Protein AF-0000000085005442 (afdb_homodimer)

Solvent-accessible surface area (backbone atoms only — not comparable to full-atom values): 23160 Å² total; per-residue (Å²): 134,81,80,78,74,66,74,66,78,62,58,72,74,71,34,48,34,18,74,92,73,73,32,75,46,80,87,55,66,83,57,57,60,60,52,31,52,52,55,45,50,70,36,68,65,48,25,48,66,49,63,34,50,77,46,98,69,34,43,51,52,41,51,56,29,35,50,38,50,70,40,39,88,45,95,51,27,17,16,27,59,36,44,55,33,42,34,86,40,22,41,65,36,56,43,29,31,33,41,43,73,48,92,56,37,75,76,36,38,86,48,64,67,50,52,29,38,28,40,36,33,38,20,53,31,34,8,41,35,62,51,21,44,21,66,33,54,53,51,28,51,53,51,53,40,46,48,43,36,47,47,54,23,31,71,60,57,22,61,57,62,47,25,76,32,33,64,45,69,40,32,42,36,39,40,51,71,46,86,47,68,29,58,46,64,39,39,33,44,18,34,62,74,47,74,60,80,45,33,37,35,33,36,35,39,33,25,44,85,84,64,50,72,26,29,41,37,38,35,35,33,35,35,54,74,74,84,123,133,82,80,78,76,66,75,66,79,62,59,73,74,71,33,47,32,17,73,92,75,72,31,73,43,80,86,56,66,83,58,56,62,60,52,32,53,51,54,45,50,70,36,68,65,48,24,46,64,50,61,32,51,77,46,97,69,34,42,51,52,41,51,57,29,35,50,38,49,69,41,41,87,43,94,48,26,17,16,27,58,37,44,56,34,42,34,86,40,22,42,64,36,57,41,29,31,33,39,43,72,48,92,57,35,75,77,35,38,86,48,62,64,50,53,30,38,30,40,38,34,39,21,52,31,34,8,40,35,61,51,22,45,21,67,33,55,53,49,28,51,53,52,54,40,47,47,43,36,45,47,54,23,32,72,60,57,22,62,56,61,47,27,75,34,34,65,45,71,40,31,42,36,39,40,52,72,44,86,48,67,28,59,44,63,40,39,32,43,17,35,61,78,47,74,58,78,46,34,35,35,34,36,35,38,31,23,45,85,84,65,51,71,25,31,40,36,38,35,34,33,36,33,55,75,74,84,123

Nearest PDB structures (foldseek):
  4xy5-assembly1_A  TM=8.407E-01  e=5.483E-08  Streptococcus pneumoniae TIGR4
  3lbe-assembly1_B  TM=8.178E-01  e=1.404E-07  Streptococcus mutans UA159
  5kl9-assembly1_B  TM=8.154E-01  e=2.841E-06  Escherichia coli O157:H7
  5eo2-assembly2_C  TM=8.342E-01  e=8.243E-06  Staphylococcus aureus subsp. aureus Mu50
  5t06-assembly1_B  TM=8.127E-01  e=9.948E-06  Escherichia coli O157:H7

Secondary structure (DSSP, 8-state):
--------TT------BBGGGTB--TT--TTHHHHHHHHHHTSHHHHHHHH-SB-SS-BSS-EEEB-GGGS-SSTTSSHIIIIIS-SSSSEEEEEEEE--SSTTGGG-TTS---EEEEEEEE-GGGEEETTEE-HHHHHHHHHHHHHHHHHHHHHTT-SSHHHHS-EEEEEEEEEE-SPPBSSEEEEEEEEEEEEETTEEEEEEEEE-TT--EEEEEEEEEEEPP---/--------TT------BBGGGTB--TT--TTHHHHHHHHHHTSHHHHHHHH-SB-SS-BSS-EEEB-GGGS-SSTTSSHIIIIIS-SSSSEEEEEEEE--SSTTGGG-TTS---EEEEEEEE-GGGEEETTEE-HHHHHHHHHHHHHHHHHHHHHTT-SSHHHHS-EEEEEEEEEE-SPPBSSEEEEEEEEEEEEETTEEEEEEEEE-TT--EEEEEEEEEEEPP---

InterPro domains:
  IPR006683 Thioesterase domain [PF03061] (130-214)
  IPR029069 HotDog domain superfamily [SSF54637] (110-222)
  IPR052061 Post-transcriptional expression and antimicrobial biosynthesis protein [PTHR47260] (28-226)

Organism: Metarhizium robertsii (st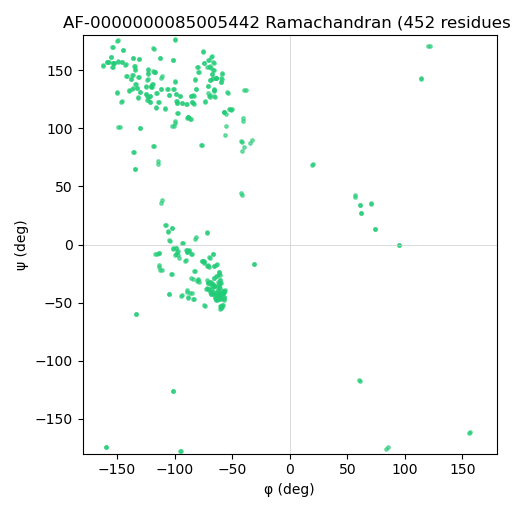rain ARSEF 23 / ATCC MYA-3075) (NCBI:txid655844)

Foldseek 3Di:
DPPPPPPDPQFLPLQKFFVVVPDDDPPFDPCQVVVQVVVQCVDPLSVCQQQPQDDPAAGGGKGKIDADLCGDPDCVPNCVRNPVQPDPQGWPHKMKIHHARDDCQLVALARAGFKMKMKTQGHNVQDPDGFFGDVVVVVVVQVRRQVVSLSVSLSSNHDALSNVFGKDWPDKDKDFDATDGPRDMKMKMKGWDDDDHQKTKMKIFIADSVGDTGMIMITMMGGDDDPD/DPPPPPPDPQFLPLQKFFVVVPDDDPPFDPCQVVVQVVVQCVPPLSVCQQQPQDDPAAGGGKGKIDADLLGDPDCVPNCVRNPVQPDPQGWPHKMKIHHARDDCQLVALARAGFKMKMKTQGHNVQDPDGFFGDVVVVVVVQVRRQVVSLSVSLSSNHDALSNVFGKDWPDKDKDFDATDGPRDMKMKMKGWDDDDHQKTKMKIFIADSVGDTGMIMITIMGGDDDPD

Radius of gyration: 22.6 Å; Cα contacts (8 Å, |Δi|>4): 1071; chains: 2; bounding box: 80×67×49 Å

Sequence (456 aa):
MSENNKPSQLTPLDRVLSPALNLHPPNTPPSLYPSALSHFTSIPWCADLLLSENSPYGTGPSIPFIPQCFNPVSPQHDQFVGATLASERGLKHVLSFFRPDDETHLRDPARPITRVDTLFAVGDGLSGYHNIIHGGMTMTMVDESMGTVNEINTALGKDGLVHKLSSVTASLDIRFLQPVPVPGVVLVTSWTENIQGRKTRMRCEVKDGQGAVLAKAASTWVALKPNLMSENNKPSQLTPLDRVLSPALNLHPPNTPPSLYPSALSHFTSIPWCADLLLSENSPYGTGPSIPFIPQCFNPVSPQHDQFVGATLASERGLKHVLSFFRPDDETHLRDPARPITRVDTLFAVGDGLSGYHNIIHGGMTMTMVDESMGTVNEINTALGKDGLVHKLSSVTASLDIRFLQPVPVPGVVLVTSWTENIQGRKTRMRCEVKDGQGAVLAKAASTWVALKPNL

pLDDT: mean 90.86, std 14.58, range [25.55, 98.94]

Structure (mmCIF, N/CA/C/O backbone):
data_AF-0000000085005442-model_v1
#
loop_
_entity.id
_entity.type
_entity.pdbx_description
1 polymer 'Thioesterase superfamily protein'
#
loop_
_atom_site.group_PDB
_atom_site.id
_atom_site.type_symbol
_atom_site.label_atom_id
_atom_site.label_alt_id
_atom_site.label_comp_id
_atom_site.label_asym_id
_atom_site.label_entity_id
_atom_site.label_seq_id
_atom_site.pdbx_PDB_ins_code
_atom_site.Cartn_x
_atom_site.Cartn_y
_atom_site.Cartn_z
_atom_site.occupancy
_atom_site.B_iso_or_equiv
_atom_site.auth_seq_id
_atom_site.auth_comp_id
_atom_site.auth_asym_id
_atom_site.auth_atom_id
_atom_site.pdbx_PDB_model_num
ATOM 1 N N . MET A 1 1 ? -41.25 -12.32 -6.875 1 25.55 1 MET A N 1
ATOM 2 C CA . MET A 1 1 ? -40.156 -12.008 -7.773 1 25.55 1 MET A CA 1
ATOM 3 C C . MET A 1 1 ? -38.812 -12.305 -7.113 1 25.55 1 MET A C 1
ATOM 5 O O . MET A 1 1 ? -38.594 -11.938 -5.961 1 25.55 1 MET A O 1
ATOM 9 N N . SER A 1 2 ? -38.062 -13.367 -7.613 1 27.67 2 SER A N 1
ATOM 10 C CA . SER A 1 2 ? -36.906 -14.109 -7.191 1 27.67 2 SER A CA 1
ATOM 11 C C . SER A 1 2 ? -35.719 -13.18 -6.938 1 27.67 2 SER A C 1
ATOM 13 O O . SER A 1 2 ? -35.438 -12.281 -7.738 1 27.67 2 SER A O 1
ATOM 15 N N . GLU A 1 3 ? -35.406 -12.859 -5.727 1 31.19 3 GLU A N 1
ATOM 16 C CA . GLU A 1 3 ? -34.281 -12.078 -5.227 1 31.19 3 GLU A CA 1
ATOM 17 C C . GLU A 1 3 ? -32.969 -12.438 -5.961 1 31.19 3 GLU A C 1
ATOM 19 O O . GLU A 1 3 ? -32.594 -13.602 -6 1 31.19 3 GLU A O 1
ATOM 24 N N . ASN A 1 4 ? -32.719 -11.883 -7.215 1 34.94 4 ASN A N 1
ATOM 25 C CA . ASN A 1 4 ? -31.609 -12 -8.141 1 34.94 4 ASN A CA 1
ATOM 26 C C . ASN A 1 4 ? -30.281 -12.188 -7.398 1 34.94 4 ASN A C 1
ATOM 28 O O . ASN A 1 4 ? -29.906 -11.344 -6.586 1 34.94 4 ASN A O 1
ATOM 32 N N . ASN A 1 5 ? -29.891 -13.375 -7.121 1 33.34 5 ASN A N 1
ATOM 33 C CA . ASN A 1 5 ? -28.656 -13.961 -6.617 1 33.34 5 ASN A CA 1
ATOM 34 C C . ASN A 1 5 ? -27.422 -13.328 -7.266 1 33.34 5 ASN A C 1
ATOM 36 O O . ASN A 1 5 ? -26.969 -13.781 -8.32 1 33.34 5 ASN A O 1
ATOM 40 N N . LYS A 1 6 ? -27.438 -12.078 -7.395 1 37.59 6 LYS A N 1
ATOM 41 C CA . LYS A 1 6 ? -26.234 -11.492 -7.973 1 37.59 6 LYS A CA 1
ATOM 42 C C . LYS A 1 6 ? -24.969 -12.164 -7.422 1 37.59 6 LYS A C 1
ATOM 44 O O . LYS A 1 6 ? -24.828 -12.328 -6.211 1 37.59 6 LYS A O 1
ATOM 49 N N . PRO A 1 7 ? -24.328 -13 -8.297 1 41.16 7 PRO A N 1
ATOM 50 C CA . PRO A 1 7 ? -23.062 -13.586 -7.836 1 41.16 7 PRO A CA 1
ATOM 51 C C . PRO A 1 7 ? -22.219 -12.617 -7.008 1 41.16 7 PRO A C 1
ATOM 53 O O . PRO A 1 7 ? -22.312 -11.398 -7.195 1 41.16 7 PRO A O 1
ATOM 56 N N . SER A 1 8 ? -21.734 -13.07 -5.906 1 46.66 8 SER A N 1
ATOM 57 C CA . SER A 1 8 ? -20.906 -12.305 -4.973 1 46.66 8 SER A CA 1
ATOM 58 C C . SER A 1 8 ? -19.734 -11.633 -5.691 1 46.66 8 SER A C 1
ATOM 60 O O . SER A 1 8 ? -19.188 -12.188 -6.637 1 46.66 8 SER A O 1
ATOM 62 N N . GLN A 1 9 ? -19.672 -10.312 -5.723 1 50.12 9 GLN A N 1
ATOM 63 C CA . GLN A 1 9 ? -18.656 -9.383 -6.184 1 50.12 9 GLN A CA 1
ATOM 64 C C . GLN A 1 9 ? -17.25 -9.969 -6.008 1 50.12 9 GLN A C 1
ATOM 66 O O . GLN A 1 9 ? -16.328 -9.594 -6.719 1 50.12 9 GLN A O 1
ATOM 71 N N . LEU A 1 10 ? -17.156 -11.062 -5.148 1 52.22 10 LEU A N 1
ATOM 72 C CA . LEU A 1 10 ? -15.828 -11.586 -4.836 1 52.22 10 LEU A CA 1
ATOM 73 C C . LEU A 1 10 ? -15.625 -12.953 -5.469 1 52.22 10 LEU A C 1
ATOM 75 O O . LEU A 1 10 ? -15.078 -13.859 -4.832 1 52.22 10 LEU A O 1
ATOM 79 N N . THR A 1 11 ? -16.062 -13.273 -6.629 1 51.12 11 THR A N 1
ATOM 80 C CA . THR A 1 11 ? -15.828 -14.555 -7.281 1 51.12 11 THR A CA 1
ATOM 81 C C . THR A 1 11 ? -14.367 -14.68 -7.711 1 51.12 11 THR A C 1
ATOM 83 O O . THR A 1 11 ? -13.781 -13.727 -8.227 1 51.12 11 THR A O 1
ATOM 86 N N . PRO A 1 12 ? -13.82 -15.883 -7.289 1 55.72 12 PRO A N 1
ATOM 87 C CA . PRO A 1 12 ? -12.445 -16.062 -7.773 1 55.72 12 PRO A CA 1
ATOM 88 C C . PRO A 1 12 ? -12.328 -15.883 -9.281 1 55.72 12 PRO A C 1
ATOM 90 O O . PRO A 1 12 ? -13.133 -16.438 -10.039 1 55.72 12 PRO A O 1
ATOM 93 N N . LEU A 1 13 ? -11.602 -14.906 -9.789 1 58.84 13 LEU A N 1
ATOM 94 C CA . LEU A 1 13 ? -11.555 -14.539 -11.195 1 58.84 13 LEU A CA 1
ATOM 95 C C . LEU A 1 13 ? -10.594 -15.445 -11.969 1 58.84 13 LEU A C 1
ATOM 97 O O . LEU A 1 13 ? -10.648 -15.508 -13.195 1 58.84 13 LEU A O 1
ATOM 101 N N . ASP A 1 14 ? -10.008 -16.5 -11.328 1 74.5 14 ASP A N 1
ATOM 102 C CA . ASP A 1 14 ? -9.023 -17.391 -11.922 1 74.5 14 ASP A CA 1
ATOM 103 C C . ASP A 1 14 ? -8.359 -16.75 -13.133 1 74.5 14 ASP A C 1
ATOM 105 O O . ASP A 1 14 ? -8.586 -17.172 -14.273 1 74.5 14 ASP A O 1
ATOM 109 N N . ARG A 1 15 ? -7.547 -15.742 -13.109 1 86.19 15 ARG A N 1
ATOM 110 C CA . ARG A 1 15 ? -6.91 -14.977 -14.18 1 86.19 15 ARG A CA 1
ATOM 111 C C . ARG A 1 15 ? -5.418 -15.273 -14.25 1 86.19 15 ARG A C 1
ATOM 113 O O . ARG A 1 15 ? -4.664 -14.547 -14.906 1 86.19 15 ARG A O 1
ATOM 120 N N . VAL A 1 16 ? -5.047 -16.359 -13.617 1 94.69 16 VAL A N 1
ATOM 121 C CA . VAL A 1 16 ? -3.641 -16.75 -13.648 1 94.69 16 VAL A CA 1
ATOM 122 C C . VAL A 1 16 ? -3.268 -17.234 -15.047 1 94.69 16 VAL A C 1
ATOM 124 O O . VAL A 1 16 ? -3.969 -18.062 -15.641 1 94.69 16 VAL A O 1
ATOM 127 N N . LEU A 1 17 ? -2.188 -16.672 -15.617 1 97.25 17 LEU A N 1
ATOM 128 C CA . LEU A 1 17 ? -1.689 -17.031 -16.938 1 97.25 17 LEU A CA 1
ATOM 129 C C . LEU A 1 17 ? -0.388 -17.812 -16.828 1 97.25 17 LEU A C 1
ATOM 131 O O . LEU A 1 17 ? 0.61 -17.312 -16.312 1 97.25 17 LEU A O 1
ATOM 135 N N . SER A 1 18 ? -0.381 -19.047 -17.281 1 97.19 18 SER A N 1
ATOM 136 C CA . SER A 1 18 ? 0.799 -19.906 -17.266 1 97.19 18 SER A CA 1
ATOM 137 C C . SER A 1 18 ? 0.784 -20.875 -18.438 1 97.19 18 SER A C 1
ATOM 139 O O . SER A 1 18 ? 0.146 -21.938 -18.375 1 97.19 18 SER A O 1
ATOM 141 N N . PRO A 1 19 ? 1.523 -20.578 -19.438 1 96.12 19 PRO A N 1
ATOM 142 C CA . PRO A 1 19 ? 1.603 -21.516 -20.562 1 96.12 19 PRO A CA 1
ATOM 143 C C . PRO A 1 19 ? 2.068 -22.906 -20.141 1 96.12 19 PRO A C 1
ATOM 145 O O . PRO A 1 19 ? 1.519 -23.906 -20.609 1 96.12 19 PRO A O 1
ATOM 148 N N . ALA A 1 20 ? 3.023 -22.984 -19.266 1 94.06 20 ALA A N 1
ATOM 149 C CA . ALA A 1 20 ? 3.557 -24.281 -18.828 1 94.06 20 ALA A CA 1
ATOM 150 C C . ALA A 1 20 ? 2.475 -25.125 -18.156 1 94.06 20 ALA A C 1
ATOM 152 O O . ALA A 1 20 ? 2.535 -26.359 -18.188 1 94.06 20 ALA A O 1
ATOM 153 N N . LEU A 1 21 ? 1.473 -24.469 -17.609 1 94.5 21 LEU A N 1
ATOM 154 C CA . LEU A 1 21 ? 0.392 -25.172 -16.922 1 94.5 21 LEU A CA 1
ATOM 155 C C . LEU A 1 21 ? -0.867 -25.203 -17.781 1 94.5 21 LEU A C 1
ATOM 157 O O . LEU A 1 21 ? -1.936 -25.609 -17.312 1 94.5 21 LEU A O 1
ATOM 161 N N . ASN A 1 22 ? -0.779 -24.688 -18.984 1 94.25 22 ASN A N 1
ATOM 162 C CA . ASN A 1 22 ? -1.89 -24.594 -19.922 1 94.25 22 ASN A CA 1
ATOM 163 C C . ASN A 1 22 ? -3.027 -23.734 -19.375 1 94.25 22 ASN A C 1
ATOM 165 O O . ASN A 1 22 ? -4.199 -24.094 -19.516 1 94.25 22 ASN A O 1
ATOM 169 N N . LEU A 1 23 ? -2.672 -22.734 -18.625 1 94.5 23 LEU A N 1
ATOM 170 C CA . LEU A 1 23 ? -3.621 -21.75 -18.141 1 94.5 23 LEU A CA 1
ATOM 171 C C . LEU A 1 23 ? -3.609 -20.5 -19.031 1 94.5 23 LEU A C 1
ATOM 173 O O . LEU A 1 23 ? -2.617 -19.781 -19.078 1 94.5 23 LEU A O 1
ATOM 177 N N . HIS A 1 24 ? -4.754 -20.281 -19.734 1 94.19 24 HIS A N 1
ATOM 178 C CA . HIS A 1 24 ? -4.891 -19.172 -20.688 1 94.19 24 HIS A CA 1
ATOM 179 C C . HIS A 1 24 ? -6.23 -18.469 -20.516 1 94.19 24 HIS A C 1
ATOM 181 O O . HIS A 1 24 ? -7.141 -18.656 -21.328 1 94.19 24 HIS A O 1
ATOM 187 N N . PRO A 1 25 ? -6.305 -17.641 -19.547 1 93.31 25 PRO A N 1
ATOM 188 C CA . PRO A 1 25 ? -7.57 -16.922 -19.391 1 93.31 25 PRO A CA 1
ATOM 189 C C . PRO A 1 25 ? -7.945 -16.109 -20.625 1 93.31 25 PRO A C 1
ATOM 191 O O . PRO A 1 25 ? -7.07 -15.547 -21.281 1 93.31 25 PRO A O 1
ATOM 194 N N . PRO A 1 26 ? -9.18 -16 -20.859 1 90.5 26 PRO A N 1
ATOM 195 C CA . PRO A 1 26 ? -9.602 -15.242 -22.031 1 90.5 26 PRO A CA 1
ATOM 196 C C . PRO A 1 26 ? -9.281 -13.758 -21.922 1 90.5 26 PRO A C 1
ATOM 198 O O . PRO A 1 26 ? -9.078 -13.242 -20.828 1 90.5 26 PRO A O 1
ATOM 201 N N . ASN A 1 27 ? -9.172 -13.07 -23.031 1 88.12 27 ASN A N 1
ATOM 202 C CA . ASN A 1 27 ? -8.969 -11.625 -23.141 1 88.12 27 ASN A CA 1
ATOM 203 C C . ASN A 1 27 ? -7.652 -11.195 -22.5 1 88.12 27 ASN A C 1
ATOM 205 O O . ASN A 1 27 ? -7.562 -10.109 -21.922 1 88.12 27 ASN A O 1
ATOM 209 N N . THR A 1 28 ? -6.75 -12.125 -22.5 1 93.56 28 THR A N 1
ATOM 210 C CA . THR A 1 28 ? -5.398 -11.805 -22.062 1 93.56 28 THR A CA 1
ATOM 211 C C . THR A 1 28 ? -4.574 -11.234 -23.219 1 93.56 28 THR A C 1
ATOM 213 O O . THR A 1 28 ? -4.551 -11.805 -24.312 1 93.56 28 THR A O 1
ATOM 216 N N . PRO A 1 29 ? -3.965 -10.078 -22.984 1 93.19 29 PRO A N 1
ATOM 217 C CA . PRO A 1 29 ? -3.076 -9.594 -24.031 1 93.19 29 PRO A CA 1
ATOM 218 C C . PRO A 1 29 ? -2.014 -10.617 -24.438 1 93.19 29 PRO A C 1
ATOM 220 O O . PRO A 1 29 ? -1.322 -11.164 -23.562 1 93.19 29 PRO A O 1
ATOM 223 N N . PRO A 1 30 ? -1.836 -10.891 -25.672 1 94.31 30 PRO A N 1
ATOM 224 C CA . PRO A 1 30 ? -0.939 -11.961 -26.109 1 94.31 30 PRO A CA 1
ATOM 225 C C . PRO A 1 30 ? 0.516 -11.711 -25.719 1 94.31 30 PRO A C 1
ATOM 227 O O . PRO A 1 30 ? 1.282 -12.656 -25.531 1 94.31 30 PRO A O 1
ATOM 230 N N . SER A 1 31 ? 0.9 -10.469 -25.578 1 96.38 31 SER A N 1
ATOM 231 C CA . SER A 1 31 ? 2.299 -10.148 -25.312 1 96.38 31 SER A CA 1
ATOM 232 C C . SER A 1 31 ? 2.582 -10.125 -23.812 1 96.38 31 SER A C 1
ATOM 234 O O . SER A 1 31 ? 3.736 -10 -23.391 1 96.38 31 SER A O 1
ATOM 236 N N . LEU A 1 32 ? 1.574 -10.258 -23.016 1 96.75 32 LEU A N 1
ATOM 237 C CA . LEU A 1 32 ? 1.717 -10.055 -21.578 1 96.75 32 LEU A CA 1
ATOM 238 C C . LEU A 1 32 ? 2.758 -11 -21 1 96.75 32 LEU A C 1
ATOM 240 O O . LEU A 1 32 ? 3.732 -10.562 -20.391 1 96.75 32 LEU A O 1
ATOM 244 N N . TYR A 1 33 ? 2.646 -12.289 -21.266 1 97.94 33 TYR A N 1
ATOM 245 C CA . TYR A 1 33 ? 3.537 -13.297 -20.703 1 97.94 33 TYR A CA 1
ATOM 246 C C . TYR A 1 33 ? 4.902 -13.25 -21.375 1 97.94 33 TYR A C 1
ATOM 248 O O . TYR A 1 33 ? 5.93 -13.125 -20.703 1 97.94 33 TYR A O 1
ATOM 256 N N . PRO A 1 34 ? 5.02 -13.289 -22.688 1 98.12 34 PRO A N 1
ATOM 257 C CA . PRO A 1 34 ? 6.348 -13.305 -23.297 1 98.12 34 PRO A CA 1
ATOM 258 C C . PRO A 1 34 ? 7.164 -12.055 -22.969 1 98.12 34 PRO A C 1
ATOM 260 O O . PRO A 1 34 ? 8.391 -12.133 -22.844 1 98.12 34 PRO A O 1
ATOM 263 N N . SER A 1 35 ? 6.543 -10.898 -22.875 1 98.12 35 SER A N 1
ATOM 264 C CA . SER A 1 35 ? 7.273 -9.68 -22.562 1 98.12 35 SER A CA 1
ATOM 265 C C . SER A 1 35 ? 7.852 -9.719 -21.156 1 98.12 35 SER A C 1
ATOM 267 O O . SER A 1 35 ? 8.992 -9.305 -20.938 1 98.12 35 SER A O 1
ATOM 269 N N . ALA A 1 36 ? 7.039 -10.203 -20.219 1 98.5 36 ALA A N 1
ATOM 270 C CA . ALA A 1 36 ? 7.52 -10.336 -18.844 1 98.5 36 ALA A CA 1
ATOM 271 C C . ALA A 1 36 ? 8.672 -11.328 -18.75 1 98.5 36 ALA A C 1
ATOM 273 O O . ALA A 1 36 ? 9.703 -11.031 -18.141 1 98.5 36 ALA A O 1
ATOM 274 N N . LEU A 1 37 ? 8.469 -12.453 -19.359 1 98.25 37 LEU A N 1
ATOM 275 C CA . LEU A 1 37 ? 9.5 -13.484 -19.344 1 98.25 37 LEU A CA 1
ATOM 276 C C . LEU A 1 37 ? 10.789 -12.977 -19.969 1 98.25 37 LEU A C 1
ATOM 278 O O . LEU A 1 37 ? 11.875 -13.164 -19.406 1 98.25 37 LEU A O 1
ATOM 282 N N . SER A 1 38 ? 10.688 -12.344 -21.109 1 98.44 38 SER A N 1
ATOM 283 C CA . SER A 1 38 ? 11.859 -11.805 -21.797 1 98.44 38 SER A CA 1
ATOM 284 C C . SER A 1 38 ? 12.57 -10.758 -20.953 1 98.44 38 SER A C 1
ATOM 286 O O . SER A 1 38 ? 13.797 -10.758 -20.844 1 98.44 38 SER A O 1
ATOM 288 N N . HIS A 1 39 ? 11.812 -9.914 -20.359 1 98.62 39 HIS A N 1
ATOM 289 C CA . HIS A 1 39 ? 12.398 -8.867 -19.531 1 98.62 39 HIS A CA 1
ATOM 290 C C . HIS A 1 39 ? 13.203 -9.469 -18.391 1 98.62 39 HIS A C 1
ATOM 292 O O . HIS A 1 39 ? 14.383 -9.148 -18.203 1 98.62 39 HIS A O 1
ATOM 298 N N . PHE A 1 40 ? 12.617 -10.297 -17.641 1 98.5 40 PHE A N 1
ATOM 299 C CA . PHE A 1 40 ? 13.258 -10.789 -16.422 1 98.5 40 PHE A CA 1
ATOM 300 C C . PHE A 1 40 ? 14.414 -11.734 -16.766 1 98.5 40 PHE A C 1
ATOM 302 O O . PHE A 1 40 ? 15.422 -11.758 -16.062 1 98.5 40 PHE A O 1
ATOM 309 N N . THR A 1 41 ? 14.312 -12.469 -17.828 1 97.81 41 THR A N 1
ATOM 310 C CA . THR A 1 41 ? 15.406 -13.367 -18.188 1 97.81 41 THR A CA 1
ATOM 311 C C . THR A 1 41 ? 16.578 -12.594 -18.766 1 97.81 41 THR A C 1
ATOM 313 O O . THR A 1 41 ? 17.672 -13.125 -18.906 1 97.81 41 THR A O 1
ATOM 316 N N . SER A 1 42 ? 16.406 -11.391 -19.156 1 98.38 42 SER A N 1
ATOM 317 C CA . SER A 1 42 ? 17.5 -10.547 -19.641 1 98.38 42 SER A CA 1
ATOM 318 C C . SER A 1 42 ? 18.375 -10.055 -18.5 1 98.38 42 SER A C 1
ATOM 320 O O . SER A 1 42 ? 19.469 -9.547 -18.719 1 98.38 42 SER A O 1
ATOM 322 N N . ILE A 1 43 ? 17.922 -10.172 -17.328 1 98.19 43 ILE A N 1
ATOM 323 C CA . ILE A 1 43 ? 18.656 -9.789 -16.125 1 98.19 43 ILE A CA 1
ATOM 324 C C . ILE A 1 43 ? 19.312 -11.016 -15.508 1 98.19 43 ILE A C 1
ATOM 326 O O . ILE A 1 43 ? 18.625 -11.938 -15.062 1 98.19 43 ILE A O 1
ATOM 330 N N . PRO A 1 44 ? 20.562 -11.039 -15.352 1 96.88 44 PRO A N 1
ATOM 331 C CA . PRO A 1 44 ? 21.281 -12.273 -15.047 1 96.88 44 PRO A CA 1
ATOM 332 C C . PRO A 1 44 ? 20.766 -12.961 -13.781 1 96.88 44 PRO A C 1
ATOM 334 O O . PRO A 1 44 ? 20.5 -14.164 -13.789 1 96.88 44 PRO A O 1
ATOM 337 N N . TRP A 1 45 ? 20.578 -12.258 -12.695 1 96 45 TRP A N 1
ATOM 338 C CA . TRP A 1 45 ? 20.172 -12.914 -11.453 1 96 45 TRP A CA 1
ATOM 339 C C . TRP A 1 45 ? 18.734 -13.398 -11.539 1 96 45 TRP A C 1
ATOM 341 O O . TRP A 1 45 ? 18.359 -14.391 -10.914 1 96 45 TRP A O 1
ATOM 351 N N . CYS A 1 46 ? 17.906 -12.703 -12.266 1 97 46 CYS A N 1
ATOM 352 C CA . CYS A 1 46 ? 16.531 -13.172 -12.5 1 97 46 CYS A CA 1
ATOM 353 C C . CYS A 1 46 ? 16.531 -14.422 -13.375 1 97 46 CYS A C 1
ATOM 355 O O . CYS A 1 46 ? 15.773 -15.359 -13.117 1 97 46 CYS A O 1
ATOM 357 N N . ALA A 1 47 ? 17.359 -14.375 -14.391 1 95.38 47 ALA A N 1
ATOM 358 C CA . ALA A 1 47 ? 17.469 -15.531 -15.273 1 95.38 47 ALA A CA 1
ATOM 359 C C . ALA A 1 47 ? 17.875 -16.781 -14.492 1 95.38 47 ALA A C 1
ATOM 361 O O . ALA A 1 47 ? 17.328 -17.859 -14.719 1 95.38 47 ALA A O 1
ATOM 362 N N . ASP A 1 48 ? 18.766 -16.609 -13.625 1 93 48 ASP A N 1
ATOM 363 C CA . ASP A 1 48 ? 19.219 -17.734 -12.805 1 93 48 ASP A CA 1
ATOM 364 C C . ASP A 1 48 ? 18.078 -18.297 -11.969 1 93 48 ASP A C 1
ATOM 366 O O . ASP A 1 48 ? 17.922 -19.516 -11.867 1 93 48 ASP A O 1
ATOM 370 N N . LEU A 1 49 ? 17.266 -17.5 -11.383 1 92.88 49 LEU A N 1
ATOM 371 C CA . LEU A 1 49 ? 16.125 -17.906 -10.586 1 92.88 49 LEU A CA 1
ATOM 372 C C . LEU A 1 49 ? 15.109 -18.672 -11.43 1 92.88 49 LEU A C 1
ATOM 374 O O . LEU A 1 49 ? 14.57 -19.703 -11 1 92.88 49 LEU A O 1
ATOM 378 N N . LEU A 1 50 ? 14.93 -18.219 -12.648 1 93.94 50 LEU A N 1
ATOM 379 C CA . LEU A 1 50 ? 13.852 -18.719 -13.492 1 93.94 50 LEU A CA 1
ATOM 380 C C . LEU A 1 50 ? 14.273 -19.984 -14.227 1 93.94 50 LEU A C 1
ATOM 382 O O . LEU A 1 50 ? 13.453 -20.875 -14.453 1 93.94 50 LEU A O 1
ATOM 386 N N . LEU A 1 51 ? 15.57 -20.094 -14.492 1 89.62 51 LEU A N 1
ATOM 387 C CA . LEU A 1 51 ? 15.984 -21.125 -15.445 1 89.62 51 LEU A CA 1
ATOM 388 C C . LEU A 1 51 ? 16.812 -22.188 -14.75 1 89.62 51 LEU A C 1
ATOM 390 O O . LEU A 1 51 ? 17 -23.281 -15.289 1 89.62 51 LEU A O 1
ATOM 394 N N . SER A 1 52 ? 17.297 -21.812 -13.594 1 84.81 52 SER A N 1
ATOM 395 C CA . SER A 1 52 ? 18.156 -22.781 -12.922 1 84.81 52 SER A CA 1
ATOM 396 C C . SER A 1 52 ? 17.359 -24 -12.484 1 84.81 52 SER A C 1
ATOM 398 O O . SER A 1 52 ? 16.219 -23.875 -12.023 1 84.81 52 SER A O 1
ATOM 400 N N . GLU A 1 53 ? 18 -25.141 -12.602 1 81 53 GLU A N 1
ATOM 401 C CA . GLU A 1 53 ? 17.391 -26.391 -12.156 1 81 53 GLU A CA 1
ATOM 402 C C . GLU A 1 53 ? 17.719 -26.688 -10.703 1 81 53 GLU A C 1
ATOM 404 O O . GLU A 1 53 ? 17.109 -27.547 -10.078 1 81 53 GLU A O 1
ATOM 409 N N . ASN A 1 54 ? 18.688 -25.922 -10.273 1 75.56 54 ASN A N 1
ATOM 410 C CA . ASN A 1 54 ? 19.125 -26.109 -8.891 1 75.56 54 ASN A CA 1
ATOM 411 C C . ASN A 1 54 ? 18.531 -25.062 -7.961 1 75.56 54 ASN A C 1
ATOM 413 O O . ASN A 1 54 ? 18.609 -23.875 -8.234 1 75.56 54 ASN A O 1
ATOM 417 N N . SER A 1 55 ? 17.578 -25.438 -7.199 1 73.56 55 SER A N 1
ATOM 418 C CA . SER A 1 55 ? 17.016 -24.562 -6.18 1 73.56 55 SER A CA 1
ATOM 419 C C . SER A 1 55 ? 16.859 -25.281 -4.848 1 73.56 55 SER A C 1
ATOM 421 O O . SER A 1 55 ? 16.578 -26.484 -4.816 1 73.56 55 SER A O 1
ATOM 423 N N . PRO A 1 56 ? 17.234 -24.453 -3.861 1 69.88 56 PRO A N 1
ATOM 424 C CA . PRO A 1 56 ? 17 -25.078 -2.557 1 69.88 56 PRO A CA 1
ATOM 425 C C . PRO A 1 56 ? 15.516 -25.344 -2.297 1 69.88 56 PRO A C 1
ATOM 427 O O . PRO A 1 56 ? 15.172 -26.078 -1.364 1 69.88 56 PRO A O 1
ATOM 430 N N . TYR A 1 57 ? 14.766 -24.688 -3.061 1 67.5 57 TYR A N 1
ATOM 431 C CA . TYR A 1 57 ? 13.328 -24.844 -2.834 1 67.5 57 TYR A CA 1
ATOM 432 C C . TYR A 1 57 ? 12.656 -25.531 -4.016 1 67.5 57 TYR A C 1
ATOM 434 O O . TYR A 1 57 ? 12.078 -24.859 -4.879 1 67.5 57 TYR A O 1
ATOM 442 N N . GLY A 1 58 ? 12.875 -26.828 -4.199 1 68.88 58 GLY A N 1
ATOM 443 C CA . GLY A 1 58 ? 12.18 -27.594 -5.227 1 68.88 58 GLY A CA 1
ATOM 444 C C . GLY A 1 58 ? 13.109 -28.219 -6.242 1 68.88 58 GLY A C 1
ATOM 445 O O . GLY A 1 58 ? 14.328 -28.062 -6.152 1 68.88 58 GLY A O 1
ATOM 446 N N . THR A 1 59 ? 12.445 -29.047 -7.027 1 72.12 59 THR A N 1
ATOM 447 C CA . THR A 1 59 ? 13.203 -29.75 -8.062 1 72.12 59 THR A CA 1
ATOM 448 C C . THR A 1 59 ? 12.789 -29.25 -9.453 1 72.12 59 THR A C 1
ATOM 450 O O . THR A 1 59 ? 11.648 -28.828 -9.648 1 72.12 59 THR A O 1
ATOM 453 N N . GLY A 1 60 ? 13.719 -29.141 -10.391 1 71.19 60 GLY A N 1
ATOM 454 C CA . GLY A 1 60 ? 13.422 -28.812 -11.781 1 71.19 60 GLY A CA 1
ATOM 455 C C . GLY A 1 60 ? 13.32 -27.328 -12.039 1 71.19 60 GLY A C 1
ATOM 456 O O . GLY A 1 60 ? 13.633 -26.516 -11.164 1 71.19 60 GLY A O 1
ATOM 457 N N . PRO A 1 61 ? 12.953 -27.016 -13.219 1 78.25 61 PRO A N 1
ATOM 458 C CA . PRO A 1 61 ? 12.812 -25.594 -13.57 1 78.25 61 PRO A CA 1
ATOM 459 C C . PRO A 1 61 ? 11.594 -24.953 -12.906 1 78.25 61 PRO A C 1
ATOM 461 O O . PRO A 1 61 ? 10.641 -25.641 -12.547 1 78.25 61 PRO A O 1
ATOM 464 N N . SER A 1 62 ? 11.688 -23.703 -12.695 1 93.12 62 SER A N 1
ATOM 465 C CA . SER A 1 62 ? 10.57 -22.953 -12.141 1 93.12 62 SER A CA 1
ATOM 466 C C . SER A 1 62 ? 9.406 -22.891 -13.125 1 93.12 62 SER A C 1
ATOM 468 O O . SER A 1 62 ? 9.602 -23.016 -14.336 1 93.12 62 SER A O 1
ATOM 470 N N . ILE A 1 63 ? 8.273 -22.875 -12.672 1 95.69 63 ILE A N 1
ATOM 471 C CA . ILE A 1 63 ? 7.066 -22.672 -13.469 1 95.69 63 ILE A CA 1
ATOM 472 C C . ILE A 1 63 ? 6.566 -21.234 -13.305 1 95.69 63 ILE A C 1
ATOM 474 O O . ILE A 1 63 ? 5.996 -20.891 -12.273 1 95.69 63 ILE A O 1
ATOM 478 N N . PRO A 1 64 ? 6.844 -20.422 -14.305 1 97.62 64 PRO A N 1
ATOM 479 C CA . PRO A 1 64 ? 6.426 -19.016 -14.219 1 97.62 64 PRO A CA 1
ATOM 480 C C . PRO A 1 64 ? 4.949 -18.812 -14.555 1 97.62 64 PRO A C 1
ATOM 482 O O . PRO A 1 64 ? 4.371 -19.609 -15.297 1 97.62 64 PRO A O 1
ATOM 485 N N . PHE A 1 65 ? 4.355 -17.797 -14.023 1 98 65 PHE A N 1
ATOM 486 C CA . PHE A 1 65 ? 2.986 -17.422 -14.352 1 98 65 PHE A CA 1
ATOM 487 C C . PHE A 1 65 ? 2.764 -15.93 -14.109 1 98 65 PHE A C 1
ATOM 489 O O . PHE A 1 65 ? 3.49 -15.312 -13.328 1 98 65 PHE A O 1
ATOM 496 N N . ILE A 1 66 ? 1.841 -15.289 -14.812 1 98.31 66 ILE A N 1
ATOM 497 C CA . ILE A 1 66 ? 1.354 -13.945 -14.539 1 98.31 66 ILE A CA 1
ATOM 498 C C . ILE A 1 66 ? 0.242 -14 -13.5 1 98.31 66 ILE A C 1
ATOM 500 O O . ILE A 1 66 ? -0.754 -14.703 -13.68 1 98.31 66 ILE A O 1
ATOM 504 N N . PRO A 1 67 ? 0.433 -13.289 -12.406 1 97.12 67 PRO A N 1
ATOM 505 C CA . PRO A 1 67 ? -0.644 -13.281 -11.414 1 97.12 67 PRO A CA 1
ATOM 506 C C . PRO A 1 67 ? -1.899 -12.562 -11.906 1 97.12 67 PRO A C 1
ATOM 508 O O . PRO A 1 67 ? -1.83 -11.766 -12.852 1 97.12 67 PRO A O 1
ATOM 511 N N . GLN A 1 68 ? -2.99 -12.828 -11.242 1 92.94 68 GLN A N 1
ATOM 512 C CA . GLN A 1 68 ? -4.293 -12.312 -11.648 1 92.94 68 GLN A CA 1
ATOM 513 C C . GLN A 1 68 ? -4.316 -10.789 -11.617 1 92.94 68 GLN A C 1
ATOM 515 O O . GLN A 1 68 ? -4.941 -10.156 -12.477 1 92.94 68 GLN A O 1
ATOM 520 N N . CYS A 1 69 ? -3.68 -10.203 -10.672 1 92.94 69 CYS A N 1
ATOM 521 C CA . CYS A 1 69 ? -3.748 -8.758 -10.469 1 92.94 69 CYS A CA 1
ATOM 522 C C . CYS A 1 69 ? -3.201 -8.008 -11.68 1 92.94 69 CYS A C 1
ATOM 524 O O . CYS A 1 69 ? -3.537 -6.848 -11.898 1 92.94 69 CYS A O 1
ATOM 526 N N . PHE A 1 70 ? -2.371 -8.656 -12.43 1 94.5 70 PHE A N 1
ATOM 527 C CA . PHE A 1 70 ? -1.711 -8 -13.555 1 94.5 70 PHE A CA 1
ATOM 528 C C . PHE A 1 70 ? -2.314 -8.461 -14.875 1 94.5 70 PHE A C 1
ATOM 530 O O . PHE A 1 70 ? -1.734 -8.234 -15.938 1 94.5 70 PHE A O 1
ATOM 537 N N . ASN A 1 71 ? -3.408 -9.141 -14.828 1 92.81 71 ASN A N 1
ATOM 538 C CA . ASN A 1 71 ? -4.211 -9.594 -15.961 1 92.81 71 ASN A CA 1
ATOM 539 C C . ASN A 1 71 ? -5.699 -9.336 -15.734 1 92.81 71 ASN A C 1
ATOM 541 O O . ASN A 1 71 ? -6.496 -10.266 -15.695 1 92.81 71 ASN A O 1
ATOM 545 N N . PRO A 1 72 ? -6.016 -8.055 -15.664 1 90.44 72 PRO A N 1
ATOM 546 C CA . PRO A 1 72 ? -7.402 -7.734 -15.312 1 90.44 72 PRO A CA 1
ATOM 547 C C . PRO A 1 72 ? -8.406 -8.312 -16.312 1 90.44 72 PRO A C 1
ATOM 549 O O . PRO A 1 72 ? -8.148 -8.312 -17.516 1 90.44 72 PRO A O 1
ATOM 552 N N . VAL A 1 73 ? -9.57 -8.75 -15.758 1 86 73 VAL A N 1
ATOM 553 C CA . VAL A 1 73 ? -10.609 -9.367 -16.578 1 86 73 VAL A CA 1
ATOM 554 C C . VAL A 1 73 ? -11.43 -8.281 -17.281 1 86 73 VAL A C 1
ATOM 556 O O . VAL A 1 73 ? -11.953 -8.5 -18.375 1 86 73 VAL A O 1
ATOM 559 N N . SER A 1 74 ? -11.539 -7.164 -16.594 1 85.75 74 SER A N 1
ATOM 560 C CA . SER A 1 74 ? -12.344 -6.047 -17.062 1 85.75 74 SER A CA 1
ATOM 561 C C . SER A 1 74 ? -11.836 -4.719 -16.516 1 85.75 74 SER A C 1
ATOM 563 O O . SER A 1 74 ? -11 -4.699 -15.609 1 85.75 74 SER A O 1
ATOM 565 N N . PRO A 1 75 ? -12.367 -3.648 -17.047 1 87.06 75 PRO A N 1
ATOM 566 C CA . PRO A 1 75 ? -11.953 -2.338 -16.531 1 87.06 75 PRO A CA 1
ATOM 567 C C . PRO A 1 75 ? -12.516 -2.051 -15.141 1 87.06 75 PRO A C 1
ATOM 569 O O . PRO A 1 75 ? -12.344 -0.948 -14.617 1 87.06 75 PRO A O 1
ATOM 572 N N . GLN A 1 76 ? -13.086 -3.068 -14.5 1 87.06 76 GLN A N 1
ATOM 573 C CA . GLN A 1 76 ? -13.68 -2.865 -13.18 1 87.06 76 GLN A CA 1
ATOM 574 C C . GLN A 1 76 ? -12.953 -3.693 -12.117 1 87.06 76 GLN A C 1
ATOM 576 O O . GLN A 1 76 ? -13.211 -3.541 -10.922 1 87.06 76 GLN A O 1
ATOM 581 N N . HIS A 1 77 ? -12.078 -4.535 -12.609 1 87.75 77 HIS A N 1
ATOM 582 C CA . HIS A 1 77 ? -11.414 -5.453 -11.695 1 87.75 77 HIS A CA 1
ATOM 583 C C . HIS A 1 77 ? -9.898 -5.262 -11.727 1 87.75 77 HIS A C 1
ATOM 585 O O . HIS A 1 77 ? -9.32 -5.07 -12.797 1 87.75 77 HIS A O 1
ATOM 591 N N . ASP A 1 78 ? -9.328 -5.258 -10.492 1 93.06 78 ASP A N 1
ATOM 592 C CA . ASP A 1 78 ? -7.871 -5.215 -10.383 1 93.06 78 ASP A CA 1
ATOM 593 C C . ASP A 1 78 ? -7.301 -3.996 -11.102 1 93.06 78 ASP A C 1
ATOM 595 O O . ASP A 1 78 ? -6.316 -4.105 -11.836 1 93.06 78 ASP A O 1
ATOM 599 N N . GLN A 1 79 ? -7.918 -2.883 -10.953 1 95.44 79 GLN A N 1
ATOM 600 C CA . GLN A 1 79 ? -7.52 -1.677 -11.672 1 95.44 79 GLN A CA 1
ATOM 601 C C . GLN A 1 79 ? -6.324 -1.008 -11.008 1 95.44 79 GLN A C 1
ATOM 603 O O . GLN A 1 79 ? -5.512 -0.365 -11.672 1 95.44 79 GLN A O 1
ATOM 608 N N . PHE A 1 80 ? -6.25 -1.174 -9.766 1 98.44 80 PHE A N 1
ATOM 609 C CA . PHE A 1 80 ? -5.145 -0.546 -9.055 1 98.44 80 PHE A CA 1
ATOM 610 C C . PHE A 1 80 ? -3.805 -1.06 -9.578 1 98.44 80 PHE A C 1
ATOM 612 O O . PHE A 1 80 ? -2.99 -0.285 -10.086 1 98.44 80 PHE A O 1
ATOM 619 N N . VAL A 1 81 ? -3.609 -2.379 -9.555 1 98.06 81 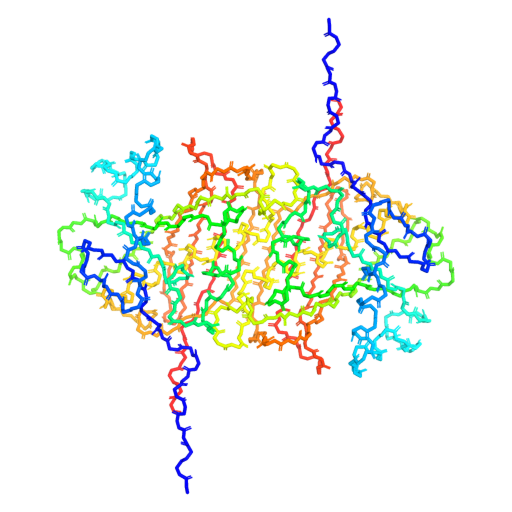VAL A N 1
ATOM 620 C CA . VAL A 1 81 ? -2.326 -2.971 -9.922 1 98.06 81 VAL A CA 1
ATOM 621 C C . VAL A 1 81 ? -2.264 -3.156 -11.438 1 98.06 81 VAL A C 1
ATOM 623 O O . VAL A 1 81 ? -1.269 -2.797 -12.07 1 98.06 81 VAL A O 1
ATOM 626 N N . GLY A 1 82 ? -3.332 -3.592 -11.992 1 96.12 82 GLY A N 1
ATOM 627 C CA . GLY A 1 82 ? -3.301 -4.023 -13.383 1 96.12 82 GLY A CA 1
ATOM 628 C C . GLY A 1 82 ? -3.502 -2.887 -14.367 1 96.12 82 GLY A C 1
ATOM 629 O O . GLY A 1 82 ? -3.346 -3.072 -15.578 1 96.12 82 GLY A O 1
ATOM 630 N N . ALA A 1 83 ? -3.844 -1.68 -13.891 1 95.56 83 ALA A N 1
ATOM 631 C CA . ALA A 1 83 ? -4.066 -0.556 -14.789 1 95.56 83 ALA A CA 1
ATOM 632 C C . ALA A 1 83 ? -3.361 0.701 -14.289 1 95.56 83 ALA A C 1
ATOM 634 O O . ALA A 1 83 ? -2.424 1.189 -14.93 1 95.56 83 ALA A O 1
ATOM 635 N N . THR A 1 84 ? -3.691 1.138 -13.164 1 97.69 84 THR A N 1
ATOM 636 C CA . THR A 1 84 ? -3.156 2.391 -12.641 1 97.69 84 THR A CA 1
ATOM 637 C C . THR A 1 84 ? -1.646 2.293 -12.438 1 97.69 84 THR A C 1
ATOM 639 O O . THR A 1 84 ? -0.904 3.193 -12.844 1 97.69 84 THR A O 1
ATOM 642 N N . LEU A 1 85 ? -1.212 1.231 -11.844 1 98.12 85 LEU A N 1
ATOM 643 C CA . LEU A 1 85 ? 0.214 1.082 -11.578 1 98.12 85 LEU A CA 1
ATOM 644 C C . LEU A 1 85 ? 0.942 0.542 -12.805 1 98.12 85 LEU A C 1
ATOM 646 O O . LEU A 1 85 ? 2.166 0.654 -12.906 1 98.12 85 LEU A O 1
ATOM 650 N N . ALA A 1 86 ? 0.196 -0.122 -13.672 1 96.62 86 ALA A N 1
ATOM 651 C CA . ALA A 1 86 ? 0.796 -0.767 -14.836 1 96.62 86 ALA A CA 1
ATOM 652 C C . ALA A 1 86 ? 1.145 0.258 -15.914 1 96.62 86 ALA A C 1
ATOM 654 O O . ALA A 1 86 ? 0.344 0.516 -16.812 1 96.62 86 ALA A O 1
ATOM 655 N N . SER A 1 87 ? 2.293 0.86 -15.836 1 94.75 87 SER A N 1
ATOM 656 C CA . SER A 1 87 ? 2.748 1.89 -16.766 1 94.75 87 SER A CA 1
ATOM 657 C C . SER A 1 87 ? 4.266 1.866 -16.906 1 94.75 87 SER A C 1
ATOM 659 O O . SER A 1 87 ? 4.953 1.146 -16.188 1 94.75 87 SER A O 1
ATOM 661 N N . GLU A 1 88 ? 4.746 2.676 -17.781 1 94.56 88 GLU A N 1
ATOM 662 C CA . GLU A 1 88 ? 6.172 2.699 -18.078 1 94.56 88 GLU A CA 1
ATOM 663 C C . GLU A 1 88 ? 6.98 3.193 -16.875 1 94.56 88 GLU A C 1
ATOM 665 O O . GLU A 1 88 ? 8.109 2.754 -16.656 1 94.56 88 GLU A O 1
ATOM 670 N N . ARG A 1 89 ? 6.418 4.117 -16.094 1 96 89 ARG A N 1
ATOM 671 C CA . ARG A 1 89 ? 7.133 4.633 -14.938 1 96 89 ARG A CA 1
ATOM 672 C C . ARG A 1 89 ? 6.691 3.922 -13.664 1 96 89 ARG A C 1
ATOM 674 O O . ARG A 1 89 ? 7.223 4.188 -12.578 1 96 89 ARG A O 1
ATOM 681 N N . GLY A 1 90 ? 5.629 3.045 -13.82 1 97.88 90 GLY A N 1
ATOM 682 C CA . GLY A 1 90 ? 5.098 2.297 -12.688 1 97.88 90 GLY A CA 1
ATOM 683 C C . GLY A 1 90 ? 5.582 0.859 -12.648 1 97.88 90 GLY A C 1
ATOM 684 O O . GLY A 1 90 ? 6.789 0.604 -12.656 1 97.88 90 GLY A O 1
ATOM 685 N N . LEU A 1 91 ? 4.66 -0.049 -12.586 1 98.06 91 LEU A N 1
ATOM 686 C CA . LEU A 1 91 ? 4.945 -1.479 -12.648 1 98.06 91 LEU A CA 1
ATOM 687 C C . LEU A 1 91 ? 5 -1.956 -14.102 1 98.06 91 LEU A C 1
ATOM 689 O O . LEU A 1 91 ? 3.959 -2.121 -14.742 1 98.06 91 LEU A O 1
ATOM 693 N N . LYS A 1 92 ? 6.164 -2.254 -14.555 1 98 92 LYS A N 1
ATOM 694 C CA . LYS A 1 92 ? 6.34 -2.57 -15.969 1 98 92 LYS A CA 1
ATOM 695 C C . LYS A 1 92 ? 6.012 -4.035 -16.25 1 98 92 LYS A C 1
ATOM 697 O O . LYS A 1 92 ? 5.367 -4.348 -17.25 1 98 92 LYS A O 1
ATOM 702 N N . HIS A 1 93 ? 6.547 -4.891 -15.43 1 98.5 93 HIS A N 1
ATOM 703 C CA . HIS A 1 93 ? 6.34 -6.328 -15.539 1 98.5 93 HIS A CA 1
ATOM 704 C C . HIS A 1 93 ? 6.199 -6.977 -14.164 1 98.5 93 HIS A C 1
ATOM 706 O O . HIS A 1 93 ? 6.809 -6.523 -13.195 1 98.5 93 HIS A O 1
ATOM 712 N N . VAL A 1 94 ? 5.391 -7.941 -14.133 1 98.69 94 VAL A N 1
ATOM 713 C CA . VAL A 1 94 ? 5.262 -8.805 -12.961 1 98.69 94 VAL A CA 1
ATOM 714 C C . VAL A 1 94 ? 5.277 -10.266 -13.398 1 98.69 94 VAL A C 1
ATOM 716 O O . VAL A 1 94 ? 4.652 -10.633 -14.398 1 98.69 94 VAL A O 1
ATOM 719 N N . LEU A 1 95 ? 6.016 -11.062 -12.727 1 98.75 95 LEU A N 1
ATOM 720 C CA . LEU A 1 95 ? 6.098 -12.492 -13.008 1 98.75 95 LEU A CA 1
ATOM 721 C C . LEU A 1 95 ? 6.289 -13.289 -11.727 1 98.75 95 LEU A C 1
ATOM 723 O O . LEU A 1 95 ? 7.223 -13.031 -10.961 1 98.75 95 LEU A O 1
ATOM 727 N N . SER A 1 96 ? 5.426 -14.188 -11.477 1 98.56 96 SER A N 1
ATOM 728 C CA . SER A 1 96 ? 5.555 -15.117 -10.359 1 98.56 96 SER A CA 1
ATOM 729 C C . SER A 1 96 ? 6.051 -16.484 -10.828 1 98.56 96 SER A C 1
ATOM 731 O O . SER A 1 96 ? 5.969 -16.797 -12.016 1 98.56 96 SER A O 1
ATOM 733 N N . PHE A 1 97 ? 6.602 -17.234 -9.906 1 97.38 97 PHE A N 1
ATOM 734 C CA . PHE A 1 97 ? 7.012 -18.594 -10.25 1 97.38 97 PHE A CA 1
ATOM 735 C C . PHE A 1 97 ? 7.133 -19.453 -8.992 1 97.38 97 PHE A C 1
ATOM 737 O O . PHE A 1 97 ? 7.25 -18.922 -7.883 1 97.38 97 PHE A O 1
ATOM 744 N N . PHE A 1 98 ? 7.039 -20.688 -9.172 1 96.25 98 PHE A N 1
ATOM 745 C CA . PHE A 1 98 ? 7.227 -21.672 -8.117 1 96.25 98 PHE A CA 1
ATOM 746 C C . PHE A 1 98 ? 7.891 -22.938 -8.664 1 96.25 98 PHE A C 1
ATOM 748 O O . PHE A 1 98 ? 8.062 -23.078 -9.875 1 96.25 98 PHE A O 1
ATOM 755 N N . ARG A 1 99 ? 8.32 -23.734 -7.727 1 93.81 99 ARG A N 1
ATOM 756 C CA . ARG A 1 99 ? 8.93 -25 -8.078 1 93.81 99 ARG A CA 1
ATOM 757 C C . ARG A 1 99 ? 8.195 -26.172 -7.406 1 93.81 99 ARG A C 1
ATOM 759 O O . ARG A 1 99 ? 8.008 -26.156 -6.188 1 93.81 99 ARG A O 1
ATOM 766 N N . PRO A 1 100 ? 7.84 -27.062 -8.258 1 91.31 100 PRO A N 1
ATOM 767 C CA . PRO A 1 100 ? 7.254 -28.266 -7.645 1 91.31 100 PRO A CA 1
ATOM 768 C C . PRO A 1 100 ? 8.273 -29.078 -6.863 1 91.31 100 PRO A C 1
ATOM 770 O O . PRO A 1 100 ? 9.461 -29.094 -7.207 1 91.31 100 PRO A O 1
ATOM 773 N N . ASP A 1 101 ? 7.801 -29.781 -5.871 1 89.62 101 ASP A N 1
ATOM 774 C CA . ASP A 1 101 ? 8.664 -30.641 -5.059 1 89.62 101 ASP A CA 1
ATOM 775 C C . ASP A 1 101 ? 9.109 -31.875 -5.832 1 89.62 101 ASP A C 1
ATOM 777 O O . ASP A 1 101 ? 10.203 -32.406 -5.602 1 89.62 101 ASP A O 1
ATOM 781 N N . ASP A 1 102 ? 8.227 -32.406 -6.629 1 88.38 102 ASP A N 1
ATOM 782 C CA . ASP A 1 102 ? 8.461 -33.594 -7.457 1 88.38 102 ASP A CA 1
ATOM 783 C C . ASP A 1 102 ? 7.461 -33.656 -8.609 1 88.38 102 ASP A C 1
ATOM 785 O O . ASP A 1 102 ? 6.637 -32.75 -8.781 1 88.38 102 ASP A O 1
ATOM 789 N N . GLU A 1 103 ? 7.508 -34.688 -9.305 1 84.44 103 GLU A N 1
ATOM 790 C CA . GLU A 1 103 ? 6.738 -34.812 -10.539 1 84.44 103 GLU A CA 1
ATOM 791 C C . GLU A 1 103 ? 5.246 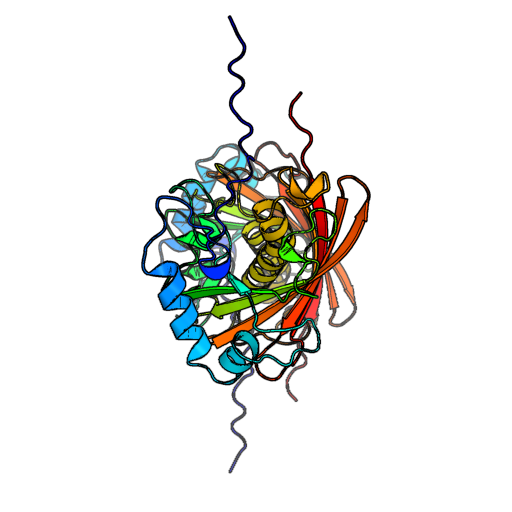-34.969 -10.242 1 84.44 103 GLU A C 1
ATOM 793 O O . GLU A 1 103 ? 4.41 -34.656 -11.102 1 84.44 103 GLU A O 1
ATOM 798 N N . THR A 1 104 ? 4.887 -35.344 -9.047 1 91.19 104 THR A N 1
ATOM 799 C CA . THR A 1 104 ? 3.49 -35.594 -8.727 1 91.19 104 THR A CA 1
ATOM 800 C C . THR A 1 104 ? 2.855 -34.406 -8.031 1 91.19 104 THR A C 1
ATOM 802 O O . THR A 1 104 ? 1.63 -34.312 -7.914 1 91.19 104 THR A O 1
ATOM 805 N N . HIS A 1 105 ? 3.672 -33.469 -7.688 1 93.19 105 HIS A N 1
ATOM 806 C CA . HIS A 1 105 ? 3.232 -32.344 -6.863 1 93.19 105 HIS A CA 1
ATOM 807 C C . HIS A 1 105 ? 2.109 -31.562 -7.543 1 93.19 105 HIS A C 1
ATOM 809 O O . HIS A 1 105 ? 1.087 -31.266 -6.918 1 93.19 105 HIS A O 1
ATOM 815 N N . LEU A 1 106 ? 2.221 -31.344 -8.742 1 92.19 106 LEU A N 1
ATOM 816 C CA . LEU A 1 106 ? 1.282 -30.516 -9.477 1 92.19 106 LEU A CA 1
ATOM 817 C C . LEU A 1 106 ? -0.079 -31.188 -9.586 1 92.19 106 LEU A C 1
ATOM 819 O O . LEU A 1 106 ? -1.116 -30.531 -9.5 1 92.19 106 LEU A O 1
ATOM 823 N N . ARG A 1 107 ? -0.06 -32.469 -9.641 1 92.81 107 ARG A N 1
ATOM 824 C CA . ARG A 1 107 ? -1.289 -33.219 -9.93 1 92.81 107 ARG A CA 1
ATOM 825 C C . ARG A 1 107 ? -1.955 -33.688 -8.648 1 92.81 107 ARG A C 1
ATOM 827 O O . ARG A 1 107 ? -3.096 -34.156 -8.672 1 92.81 107 ARG A O 1
ATOM 834 N N . ASP A 1 108 ? -1.243 -33.562 -7.594 1 95.88 108 ASP A N 1
ATOM 835 C CA . ASP A 1 108 ? -1.799 -34.031 -6.324 1 95.88 108 ASP A CA 1
ATOM 836 C C . ASP A 1 108 ? -2.609 -32.938 -5.648 1 95.88 108 ASP A C 1
ATOM 838 O O . ASP A 1 108 ? -2.041 -31.969 -5.125 1 95.88 108 ASP A O 1
ATOM 842 N N . PRO A 1 109 ? -3.881 -33.062 -5.59 1 95.69 109 PRO A N 1
ATOM 843 C CA . PRO A 1 109 ? -4.707 -32 -4.992 1 95.69 109 PRO A CA 1
ATOM 844 C C . PRO A 1 109 ? -4.461 -31.828 -3.492 1 95.69 109 PRO A C 1
ATOM 846 O O . PRO A 1 109 ? -4.766 -30.781 -2.924 1 95.69 109 PRO A O 1
ATOM 849 N N . ALA A 1 110 ? -3.906 -32.75 -2.85 1 96.31 110 ALA A N 1
ATOM 850 C CA . ALA A 1 110 ? -3.705 -32.75 -1.402 1 96.31 110 ALA A CA 1
ATOM 851 C C . ALA A 1 110 ? -2.391 -32.062 -1.042 1 96.31 110 ALA A C 1
ATOM 853 O O . ALA A 1 110 ? -2.098 -31.844 0.137 1 96.31 110 ALA A O 1
ATOM 854 N N . ARG A 1 111 ? -1.651 -31.719 -2.01 1 95.56 111 ARG A N 1
ATOM 855 C CA . ARG A 1 111 ? -0.353 -31.094 -1.783 1 95.56 111 ARG A CA 1
ATOM 856 C C . ARG A 1 111 ? -0.309 -29.688 -2.379 1 95.56 111 ARG A C 1
ATOM 858 O O . ARG A 1 111 ? 0.272 -29.484 -3.445 1 95.56 111 ARG A O 1
ATOM 865 N N . PRO A 1 112 ? -0.75 -28.766 -1.672 1 96.31 112 PRO A N 1
ATOM 866 C CA . PRO A 1 112 ? -0.753 -27.391 -2.18 1 96.31 112 PRO A CA 1
ATOM 867 C C . PRO A 1 112 ? 0.655 -26.828 -2.381 1 96.31 112 PRO A C 1
ATOM 869 O O . PRO A 1 112 ? 1.599 -27.281 -1.723 1 96.31 112 PRO A O 1
ATOM 872 N N . ILE A 1 113 ? 0.763 -25.922 -3.371 1 95.75 113 ILE A N 1
ATOM 873 C CA . ILE A 1 113 ? 1.963 -25.094 -3.484 1 95.75 113 ILE A CA 1
ATOM 874 C C . ILE A 1 113 ? 2.072 -24.172 -2.275 1 95.75 113 ILE A C 1
ATOM 876 O O . ILE A 1 113 ? 1.123 -23.453 -1.946 1 95.75 113 ILE A O 1
ATOM 880 N N . THR A 1 114 ? 3.217 -24.172 -1.586 1 95.88 114 THR A N 1
ATOM 881 C CA . THR A 1 114 ? 3.275 -23.438 -0.322 1 95.88 114 THR A CA 1
ATOM 882 C C . THR A 1 114 ? 4.223 -22.25 -0.428 1 95.88 114 THR A C 1
ATOM 884 O O . THR A 1 114 ? 4.297 -21.422 0.488 1 95.88 114 THR A O 1
ATOM 887 N N . ARG A 1 115 ? 4.926 -22.172 -1.538 1 96.75 115 ARG A N 1
ATOM 888 C CA . ARG A 1 115 ? 5.887 -21.094 -1.719 1 96.75 115 ARG A CA 1
ATOM 889 C C . ARG A 1 115 ? 5.852 -20.562 -3.148 1 96.75 115 ARG A C 1
ATOM 891 O O . ARG A 1 115 ? 5.848 -21.344 -4.105 1 96.75 115 ARG A O 1
ATOM 898 N N . VAL A 1 116 ? 5.801 -19.281 -3.305 1 97.81 116 VAL A N 1
ATOM 899 C CA . VAL A 1 116 ? 5.812 -18.609 -4.598 1 97.81 116 VAL A CA 1
ATOM 900 C C . VAL A 1 116 ? 6.746 -17.406 -4.547 1 97.81 116 VAL A C 1
ATOM 902 O O . VAL A 1 116 ? 6.754 -16.656 -3.564 1 97.81 116 VAL A O 1
ATOM 905 N N . ASP A 1 117 ? 7.543 -17.281 -5.543 1 97.69 117 ASP A N 1
ATOM 906 C CA . ASP A 1 117 ? 8.375 -16.094 -5.754 1 97.69 117 ASP A CA 1
ATOM 907 C C . ASP A 1 117 ? 7.746 -15.164 -6.789 1 97.69 117 ASP A C 1
ATOM 909 O O . ASP A 1 117 ? 7.191 -15.625 -7.789 1 97.69 117 ASP A O 1
ATOM 913 N N . THR A 1 118 ? 7.828 -13.898 -6.547 1 98.75 118 THR A N 1
ATOM 914 C CA . THR A 1 118 ? 7.312 -12.93 -7.504 1 98.75 118 THR A CA 1
ATOM 915 C C . THR A 1 118 ? 8.352 -11.852 -7.793 1 98.75 118 THR A C 1
ATOM 917 O O . THR A 1 118 ? 8.953 -11.297 -6.871 1 98.75 118 THR A O 1
ATOM 920 N N . LEU A 1 119 ? 8.562 -11.586 -9.039 1 98.88 119 LEU A N 1
ATOM 921 C CA . LEU A 1 119 ? 9.43 -10.516 -9.523 1 98.88 119 LEU A CA 1
ATOM 922 C C . LEU A 1 119 ? 8.602 -9.305 -9.953 1 98.88 119 LEU A C 1
ATOM 924 O O . LEU A 1 119 ? 7.613 -9.445 -10.664 1 98.88 119 LEU A O 1
ATOM 928 N N . PHE A 1 120 ? 9.055 -8.164 -9.516 1 98.88 120 PHE A N 1
ATOM 929 C CA . PHE A 1 120 ? 8.453 -6.895 -9.891 1 98.88 120 PHE A CA 1
ATOM 930 C C . PHE A 1 120 ? 9.469 -5.992 -10.578 1 98.88 120 PHE A C 1
ATOM 932 O O . PHE A 1 120 ? 10.523 -5.691 -10.008 1 98.88 120 PHE A O 1
ATOM 939 N N . ALA A 1 121 ? 9.188 -5.562 -11.789 1 98.88 121 ALA A N 1
ATOM 940 C CA . ALA A 1 121 ? 9.945 -4.492 -12.43 1 98.88 121 ALA A CA 1
ATOM 941 C C . ALA A 1 121 ? 9.359 -3.127 -12.094 1 98.88 121 ALA A C 1
ATOM 943 O O . ALA A 1 121 ? 8.297 -2.76 -12.602 1 98.88 121 ALA A O 1
ATOM 944 N N . VAL A 1 122 ? 10.086 -2.359 -11.281 1 98.62 122 VAL A N 1
ATOM 945 C CA . VAL A 1 122 ? 9.523 -1.149 -10.695 1 98.62 122 VAL A CA 1
ATOM 946 C C . VAL A 1 122 ? 10.203 0.082 -11.289 1 98.62 122 VAL A C 1
ATOM 948 O O . VAL A 1 122 ? 11.43 0.124 -11.406 1 98.62 122 VAL A O 1
ATOM 951 N N . GLY A 1 123 ? 9.367 1.041 -11.656 1 98.19 123 GLY A N 1
ATOM 952 C CA . GLY A 1 123 ? 9.859 2.283 -12.219 1 98.19 123 GLY A CA 1
ATOM 953 C C . GLY A 1 123 ? 9.914 3.422 -11.219 1 98.19 123 GLY A C 1
ATOM 954 O O . GLY A 1 123 ? 9.453 3.275 -10.086 1 98.19 123 GLY A O 1
ATOM 955 N N . ASP A 1 124 ? 10.43 4.562 -11.648 1 97.25 124 ASP A N 1
ATOM 956 C CA . ASP A 1 124 ? 10.672 5.699 -10.766 1 97.25 124 ASP A CA 1
ATOM 957 C C . ASP A 1 124 ? 9.367 6.422 -10.43 1 97.25 124 ASP A C 1
ATOM 959 O O . ASP A 1 124 ? 9.328 7.246 -9.516 1 97.25 124 ASP A O 1
ATOM 963 N N . GLY A 1 125 ? 8.305 6.156 -11.148 1 97.81 125 GLY A N 1
ATOM 964 C CA . GLY A 1 125 ? 6.996 6.691 -10.805 1 97.81 125 GLY A CA 1
ATOM 965 C C . GLY A 1 125 ? 6.449 6.137 -9.5 1 97.81 125 GLY A C 1
ATOM 966 O O . GLY A 1 125 ? 5.434 6.617 -8.992 1 97.81 125 GLY A O 1
ATOM 967 N N . LEU A 1 126 ? 7.148 5.156 -8.984 1 98.31 126 LEU A N 1
ATOM 968 C CA . LEU A 1 126 ? 6.668 4.492 -7.773 1 98.31 126 LEU A CA 1
ATOM 969 C C . LEU A 1 126 ? 7.441 4.965 -6.547 1 98.31 126 LEU A C 1
ATOM 971 O O . LEU A 1 126 ? 7.32 4.383 -5.469 1 98.31 126 LEU A O 1
ATOM 975 N N . SER A 1 127 ? 8.188 6.07 -6.691 1 96.75 127 SER A N 1
ATOM 976 C CA . SER A 1 127 ? 9.07 6.562 -5.641 1 96.75 127 SER A CA 1
ATOM 977 C C . SER A 1 127 ? 8.305 7.379 -4.605 1 96.75 127 SER A C 1
ATOM 979 O O . SER A 1 127 ? 7.363 8.102 -4.949 1 96.75 127 SER A O 1
ATOM 981 N N . GLY A 1 128 ? 8.719 7.195 -3.357 1 94.5 128 GLY A N 1
ATOM 982 C CA . GLY A 1 128 ? 8.367 8.117 -2.289 1 94.5 128 GLY A CA 1
ATOM 983 C C . GLY A 1 128 ? 9.414 9.188 -2.049 1 94.5 128 GLY A C 1
ATOM 984 O O . GLY A 1 128 ? 9.078 10.359 -1.863 1 94.5 128 GLY A O 1
ATOM 985 N N . TYR A 1 129 ? 10.617 8.766 -2.033 1 91.25 129 TYR A N 1
ATOM 986 C CA . TYR A 1 129 ? 11.82 9.594 -2.023 1 91.25 129 TYR A CA 1
ATOM 987 C C . TYR A 1 129 ? 12.664 9.344 -3.264 1 91.25 129 TYR A C 1
ATOM 989 O O . TYR A 1 129 ? 12.43 8.383 -4.004 1 91.25 129 TYR A O 1
ATOM 997 N N . HIS A 1 130 ? 13.562 10.164 -3.426 1 90.62 130 HIS A N 1
ATOM 998 C CA . HIS A 1 130 ? 14.422 10 -4.594 1 90.62 130 HIS A CA 1
ATOM 999 C C . HIS A 1 130 ? 15.086 8.625 -4.598 1 90.62 130 HIS A C 1
ATOM 1001 O O . HIS A 1 130 ? 15.789 8.266 -3.648 1 90.62 130 HIS A O 1
ATOM 1007 N N . ASN A 1 131 ? 14.75 7.824 -5.543 1 94.5 131 ASN A N 1
ATOM 1008 C CA . ASN A 1 131 ? 15.336 6.52 -5.828 1 94.5 131 ASN A CA 1
ATOM 1009 C C . ASN A 1 131 ? 14.898 5.473 -4.809 1 94.5 131 ASN A C 1
ATOM 1011 O O . ASN A 1 131 ? 15.531 4.422 -4.68 1 94.5 131 ASN A O 1
ATOM 1015 N N . ILE A 1 132 ? 13.93 5.781 -4.055 1 96.12 132 ILE A N 1
ATOM 1016 C CA . ILE A 1 132 ? 13.414 4.84 -3.068 1 96.12 132 ILE A CA 1
ATOM 1017 C C . ILE A 1 132 ? 11.922 4.633 -3.283 1 96.12 132 ILE A C 1
ATOM 1019 O O . ILE A 1 132 ? 11.156 5.598 -3.373 1 96.12 132 ILE A O 1
ATOM 1023 N N . ILE A 1 133 ? 11.555 3.412 -3.348 1 97.81 133 ILE A N 1
ATOM 1024 C CA . ILE A 1 133 ? 10.156 3.074 -3.566 1 97.81 133 ILE A CA 1
ATOM 1025 C C . ILE A 1 133 ? 9.312 3.561 -2.387 1 97.81 133 ILE A C 1
ATOM 1027 O O . ILE A 1 133 ? 9.789 3.586 -1.249 1 97.81 133 ILE A O 1
ATOM 1031 N N . HIS A 1 134 ? 8.164 4.012 -2.641 1 98.12 134 HIS A N 1
ATOM 1032 C CA . HIS A 1 134 ? 7.238 4.387 -1.575 1 98.12 134 HIS A CA 1
ATOM 1033 C C . HIS A 1 134 ? 6.848 3.176 -0.735 1 98.12 134 HIS A C 1
ATOM 1035 O O . HIS A 1 134 ? 6.602 2.094 -1.273 1 98.12 134 HIS A O 1
ATOM 1041 N N . GLY A 1 135 ? 6.676 3.309 0.535 1 98 135 GLY A N 1
ATOM 1042 C CA . GLY A 1 135 ? 6.262 2.234 1.421 1 98 135 GLY A CA 1
ATOM 1043 C C . GLY A 1 135 ? 4.934 1.615 1.025 1 98 135 GLY A C 1
ATOM 1044 O O . GLY A 1 135 ? 4.746 0.403 1.148 1 98 135 GLY A O 1
ATOM 1045 N N . GLY A 1 136 ? 3.98 2.416 0.613 1 98.5 136 GLY A N 1
ATOM 1046 C CA . GLY A 1 136 ? 2.699 1.919 0.135 1 98.5 136 GLY A CA 1
ATOM 1047 C C . GLY A 1 136 ? 2.832 0.943 -1.019 1 98.5 136 GLY A C 1
ATOM 1048 O O . GLY A 1 136 ? 2.082 -0.032 -1.103 1 98.5 136 GLY A O 1
ATOM 1049 N N . MET A 1 137 ? 3.713 1.223 -1.876 1 98.75 137 MET A N 1
ATOM 1050 C CA . MET A 1 137 ? 3.957 0.311 -2.99 1 98.75 137 MET A CA 1
ATOM 1051 C C . MET A 1 137 ? 4.594 -0.986 -2.502 1 98.75 137 MET A C 1
ATOM 1053 O O . MET A 1 137 ? 4.262 -2.068 -2.988 1 98.75 137 MET A O 1
ATOM 1057 N N . THR A 1 138 ? 5.527 -0.865 -1.562 1 98.88 138 THR A N 1
ATOM 1058 C CA . THR A 1 138 ? 6.094 -2.07 -0.967 1 98.88 138 THR A CA 1
ATOM 1059 C C . THR A 1 138 ? 5 -2.938 -0.353 1 98.88 138 THR A C 1
ATOM 1061 O O . THR A 1 138 ? 4.965 -4.148 -0.569 1 98.88 138 THR A O 1
ATOM 1064 N N . MET A 1 139 ? 4.121 -2.348 0.355 1 98.88 139 MET A N 1
ATOM 1065 C CA . MET A 1 139 ? 3.029 -3.088 0.985 1 98.88 139 MET A CA 1
ATOM 1066 C C . MET A 1 139 ? 2.102 -3.688 -0.065 1 98.88 139 MET A C 1
ATOM 1068 O O . MET A 1 139 ? 1.55 -4.773 0.135 1 98.88 139 MET A O 1
ATOM 1072 N N . THR A 1 140 ? 1.892 -3.002 -1.16 1 98.81 140 THR A N 1
ATOM 1073 C CA . THR A 1 140 ? 1.124 -3.547 -2.273 1 98.81 140 THR A CA 1
ATOM 1074 C C . THR A 1 140 ? 1.792 -4.801 -2.83 1 98.81 140 THR A C 1
ATOM 1076 O O . THR A 1 140 ? 1.132 -5.82 -3.047 1 98.81 140 THR A O 1
ATOM 1079 N N . MET A 1 141 ? 3.119 -4.719 -2.99 1 98.81 141 MET A N 1
ATOM 1080 C CA . MET A 1 141 ? 3.855 -5.855 -3.533 1 98.81 141 MET A CA 1
ATOM 1081 C C . MET A 1 141 ? 3.754 -7.066 -2.607 1 98.81 141 MET A C 1
ATOM 1083 O O . MET A 1 141 ? 3.547 -8.188 -3.066 1 98.81 141 MET A O 1
ATOM 1087 N N . VAL A 1 142 ? 3.854 -6.824 -1.313 1 98.81 142 VAL A N 1
ATOM 1088 C CA . VAL A 1 142 ? 3.822 -7.949 -0.385 1 98.81 142 VAL A CA 1
ATOM 1089 C C . VAL A 1 142 ? 2.416 -8.539 -0.338 1 98.81 142 VAL A C 1
ATOM 1091 O O . VAL A 1 142 ? 2.252 -9.766 -0.28 1 98.81 142 VAL A O 1
ATOM 1094 N N . ASP A 1 143 ? 1.404 -7.707 -0.383 1 98.75 143 ASP A N 1
ATOM 1095 C CA . ASP A 1 143 ? 0.021 -8.172 -0.407 1 98.75 143 ASP A CA 1
ATOM 1096 C C . ASP A 1 143 ? -0.244 -9.047 -1.632 1 98.75 143 ASP A C 1
ATOM 1098 O O . ASP A 1 143 ? -0.729 -10.172 -1.505 1 98.75 143 ASP A O 1
ATOM 1102 N N . GLU A 1 144 ? 0.08 -8.531 -2.793 1 98.38 144 GLU A N 1
ATOM 1103 C CA . GLU A 1 144 ? -0.136 -9.266 -4.039 1 98.38 144 GLU A CA 1
ATOM 1104 C C . GLU A 1 144 ? 0.656 -10.57 -4.055 1 98.38 144 GLU A C 1
ATOM 1106 O O . GLU A 1 144 ? 0.144 -11.602 -4.477 1 98.38 144 GLU A O 1
ATOM 1111 N N . SER A 1 145 ? 1.914 -10.531 -3.58 1 98.75 145 SER A N 1
ATOM 1112 C CA . SER A 1 145 ? 2.775 -11.711 -3.621 1 98.75 145 SER A CA 1
ATOM 1113 C C . SER A 1 145 ? 2.229 -12.82 -2.734 1 98.75 145 SER A C 1
ATOM 1115 O O . SER A 1 145 ? 2.188 -13.984 -3.145 1 98.75 145 SER A O 1
ATOM 1117 N N . MET A 1 146 ? 1.842 -12.445 -1.561 1 98.56 146 MET A N 1
ATOM 1118 C CA . MET A 1 146 ? 1.254 -13.469 -0.698 1 98.56 146 MET A CA 1
ATOM 1119 C C . MET A 1 146 ? -0.056 -13.984 -1.282 1 98.56 146 MET A C 1
ATOM 1121 O O . MET A 1 146 ? -0.343 -15.18 -1.21 1 98.56 146 MET A O 1
ATOM 1125 N N . GLY A 1 147 ? -0.81 -13.141 -1.9 1 96.56 147 GLY A N 1
ATOM 1126 C CA . GLY A 1 147 ? -2.037 -13.555 -2.564 1 96.56 147 GLY A CA 1
ATOM 1127 C C . GLY A 1 147 ? -1.807 -14.57 -3.666 1 96.56 147 GLY A C 1
ATOM 1128 O O . GLY A 1 147 ? -2.664 -15.422 -3.924 1 96.56 147 GLY A O 1
ATOM 1129 N N . THR A 1 148 ? -0.661 -14.547 -4.336 1 97.12 148 THR A N 1
ATOM 1130 C CA . THR A 1 148 ? -0.377 -15.43 -5.461 1 97.12 148 THR A CA 1
ATOM 1131 C C . THR A 1 148 ? -0.303 -16.891 -4.996 1 97.12 148 THR A C 1
ATOM 1133 O O . THR A 1 148 ? -0.595 -17.797 -5.766 1 97.12 148 THR A O 1
ATOM 1136 N N . VAL A 1 149 ? 0.085 -17.109 -3.746 1 97.25 149 VAL A N 1
ATOM 1137 C CA . VAL A 1 149 ? 0.142 -18.484 -3.23 1 97.25 149 VAL A CA 1
ATOM 1138 C C . VAL A 1 149 ? -1.253 -19.094 -3.256 1 97.25 149 VAL A C 1
ATOM 1140 O O . VAL A 1 149 ? -1.43 -20.219 -3.729 1 97.25 149 VAL A O 1
ATOM 1143 N N . ASN A 1 150 ? -2.186 -18.312 -2.787 1 94.12 150 ASN A N 1
ATOM 1144 C CA . ASN A 1 150 ? -3.564 -18.797 -2.836 1 94.12 150 ASN A CA 1
ATOM 1145 C C . ASN A 1 150 ? -4.055 -18.938 -4.273 1 94.12 150 ASN A C 1
ATOM 1147 O O . ASN A 1 150 ? -4.715 -19.922 -4.609 1 94.12 150 ASN A O 1
ATOM 1151 N N . GLU A 1 151 ? -3.74 -18.047 -5.098 1 94 151 GLU A N 1
ATOM 1152 C CA . GLU A 1 151 ? -4.23 -18 -6.473 1 94 151 GLU A CA 1
ATOM 1153 C C . GLU A 1 151 ? -3.787 -19.234 -7.258 1 94 151 GLU A C 1
ATOM 1155 O O . GLU A 1 151 ? -4.582 -19.828 -7.988 1 94 151 GLU A O 1
ATOM 1160 N N . ILE A 1 152 ? -2.512 -19.562 -7.133 1 95.75 152 ILE A N 1
ATOM 1161 C CA . ILE A 1 152 ? -1.989 -20.672 -7.93 1 95.75 152 ILE A CA 1
ATOM 1162 C C . ILE A 1 152 ? -2.611 -21.984 -7.453 1 95.75 152 ILE A C 1
ATOM 1164 O O . ILE A 1 152 ? -2.867 -22.875 -8.258 1 95.75 152 ILE A O 1
ATOM 1168 N N . ASN A 1 153 ? -2.852 -22.062 -6.188 1 95.69 153 ASN A N 1
ATOM 1169 C CA . ASN A 1 153 ? -3.504 -23.266 -5.668 1 95.69 153 ASN A CA 1
ATOM 1170 C C . ASN A 1 153 ? -4.949 -23.375 -6.145 1 95.69 153 ASN A C 1
ATOM 1172 O O . ASN A 1 153 ? -5.438 -24.453 -6.438 1 95.69 153 ASN A O 1
ATOM 1176 N N . THR A 1 154 ? -5.566 -22.266 -6.191 1 93.25 154 THR A N 1
ATOM 1177 C CA . THR A 1 154 ? -6.91 -22.25 -6.762 1 93.25 154 THR A CA 1
ATOM 1178 C C . THR A 1 154 ? -6.883 -22.656 -8.227 1 93.25 154 THR A C 1
ATOM 1180 O O . THR A 1 154 ? -7.676 -23.5 -8.656 1 93.25 154 THR A O 1
ATOM 1183 N N . ALA A 1 155 ? -6 -22.156 -8.977 1 93.06 155 ALA A N 1
ATOM 1184 C CA . ALA A 1 155 ? -5.879 -22.453 -10.398 1 93.06 155 ALA A CA 1
ATOM 1185 C C . ALA A 1 155 ? -5.59 -23.938 -10.633 1 93.06 155 ALA A C 1
ATOM 1187 O O . ALA A 1 155 ? -6.047 -24.516 -11.617 1 93.06 155 ALA A O 1
ATOM 1188 N N . LEU A 1 156 ? -4.871 -24.516 -9.68 1 93.75 156 LEU A N 1
ATOM 1189 C CA . LEU A 1 156 ? -4.469 -25.906 -9.82 1 93.75 156 LEU A CA 1
ATOM 1190 C C . LEU A 1 156 ? -5.512 -26.844 -9.227 1 93.75 156 LEU A C 1
ATOM 1192 O O . LEU A 1 156 ? -5.363 -28.062 -9.273 1 93.75 156 LEU A O 1
ATOM 1196 N N . GLY A 1 157 ? -6.559 -26.234 -8.602 1 92.75 157 GLY A N 1
ATOM 1197 C CA . GLY A 1 157 ? -7.629 -27.047 -8.031 1 92.75 157 GLY A CA 1
ATOM 1198 C C . GLY A 1 157 ? -7.203 -27.812 -6.793 1 92.75 157 GLY A C 1
ATOM 1199 O O . GLY A 1 157 ? -7.605 -28.953 -6.598 1 92.75 157 GLY A O 1
ATOM 1200 N N . LYS A 1 158 ? -6.367 -27.219 -6.012 1 94.94 158 LYS A N 1
ATOM 1201 C CA . LYS A 1 158 ? -5.887 -27.891 -4.809 1 94.94 158 LYS A CA 1
AT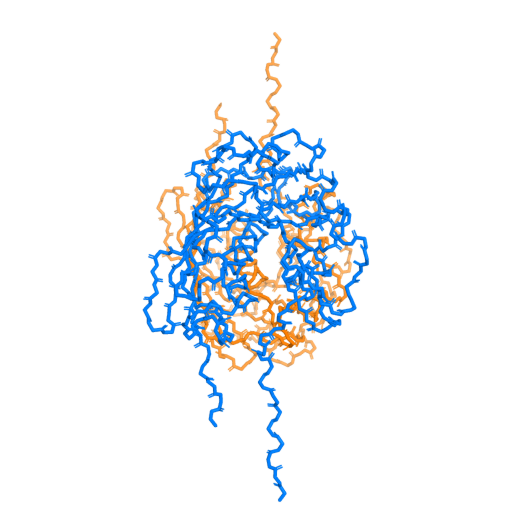OM 1202 C C . LYS A 1 158 ? -6.984 -27.984 -3.754 1 94.94 158 LYS A C 1
ATOM 1204 O O . LYS A 1 158 ? -7.941 -27.219 -3.777 1 94.94 158 LYS A O 1
ATOM 1209 N N . ASP A 1 159 ? -6.758 -28.922 -2.889 1 93.31 159 ASP A N 1
ATOM 1210 C CA . ASP A 1 159 ? -7.75 -29.156 -1.845 1 93.31 159 ASP A CA 1
ATOM 1211 C C . ASP A 1 159 ? -7.703 -28.062 -0.785 1 93.31 159 ASP A C 1
ATOM 1213 O O . ASP A 1 159 ? -6.703 -27.359 -0.66 1 93.31 159 ASP A O 1
ATOM 1217 N N . GLY A 1 160 ? -8.883 -27.859 -0.045 1 89.12 160 GLY A N 1
ATOM 1218 C CA . GLY A 1 160 ? -8.992 -26.891 1.03 1 89.12 160 GLY A CA 1
ATOM 1219 C C . GLY A 1 160 ? -9.953 -25.766 0.71 1 89.12 160 GLY A C 1
ATOM 1220 O O . GLY A 1 160 ? -10.016 -25.297 -0.43 1 89.12 160 GLY A O 1
ATOM 1221 N N . LEU A 1 161 ? -10.648 -25.344 1.69 1 86 161 LEU A N 1
ATOM 1222 C CA . LEU A 1 161 ? -11.625 -24.281 1.521 1 86 161 LEU A CA 1
ATOM 1223 C C . LEU A 1 161 ? -10.953 -23 1.026 1 86 161 LEU A C 1
ATOM 1225 O O . LEU A 1 161 ? -11.523 -22.266 0.215 1 86 161 LEU A O 1
ATOM 1229 N N . VAL A 1 162 ? -9.727 -22.812 1.47 1 88.12 162 VAL A N 1
ATOM 1230 C CA . VAL A 1 162 ? -9.008 -21.578 1.153 1 88.12 162 VAL A CA 1
ATOM 1231 C C . VAL A 1 162 ? -8.633 -21.562 -0.328 1 88.12 162 VAL A C 1
ATOM 1233 O O . VAL A 1 162 ? -8.367 -20.5 -0.897 1 88.12 162 VAL A O 1
ATOM 1236 N N . HIS A 1 163 ? -8.648 -22.688 -0.998 1 89.81 163 HIS A N 1
ATOM 1237 C CA . HIS A 1 163 ? -8.266 -22.781 -2.4 1 89.81 163 HIS A CA 1
ATOM 1238 C C . HIS A 1 163 ? -9.484 -22.859 -3.307 1 89.81 163 HIS A C 1
ATOM 1240 O O . HIS A 1 163 ? -9.367 -22.781 -4.531 1 89.81 163 HIS A O 1
ATOM 1246 N N . LYS A 1 164 ? -10.664 -22.891 -2.73 1 86.56 164 LYS A N 1
ATOM 1247 C CA . LYS A 1 164 ? -11.898 -23.047 -3.504 1 86.56 164 LYS A CA 1
ATOM 1248 C C . LYS A 1 164 ? -12.742 -21.781 -3.436 1 86.56 164 LYS A C 1
ATOM 1250 O O . LYS A 1 164 ? -13.594 -21.547 -4.293 1 86.56 164 LYS A O 1
ATOM 1255 N N . LEU A 1 165 ? -12.438 -21.062 -2.385 1 84.38 165 LEU A N 1
ATOM 1256 C CA . LEU A 1 165 ? -13.203 -19.844 -2.152 1 84.38 165 LEU A CA 1
ATOM 1257 C C . LEU A 1 165 ? -12.32 -18.609 -2.326 1 84.38 165 LEU A C 1
ATOM 1259 O O . LEU A 1 165 ? -11.086 -18.703 -2.256 1 84.38 165 LEU A O 1
ATOM 1263 N N . SER A 1 166 ? -13.023 -17.453 -2.547 1 86.5 166 SER A N 1
ATOM 1264 C CA . SER A 1 166 ? -12.281 -16.188 -2.531 1 86.5 166 SER A CA 1
ATOM 1265 C C . SER A 1 166 ? -11.797 -15.852 -1.125 1 86.5 166 SER A C 1
ATOM 1267 O O . SER A 1 166 ? -12.492 -16.125 -0.143 1 86.5 166 SER A O 1
ATOM 1269 N N . SER A 1 167 ? -10.656 -15.336 -1.1 1 91.19 167 SER A N 1
ATOM 1270 C CA . SER A 1 167 ? -10.094 -14.945 0.187 1 91.19 167 SER A CA 1
ATOM 1271 C C . SER A 1 167 ? -9.828 -13.445 0.244 1 91.19 167 SER A C 1
ATOM 1273 O O . SER A 1 167 ? -9.547 -12.82 -0.78 1 91.19 167 SER A O 1
ATOM 1275 N N . VAL A 1 168 ? -9.938 -12.867 1.445 1 93.69 168 VAL A N 1
ATOM 1276 C CA . VAL A 1 168 ? -9.617 -11.461 1.669 1 93.69 168 VAL A CA 1
ATOM 1277 C C . VAL A 1 168 ? -8.547 -11.344 2.758 1 93.69 168 VAL A C 1
ATOM 1279 O O . VAL A 1 168 ? -8.438 -12.211 3.625 1 93.69 168 VAL A O 1
ATOM 1282 N N . THR A 1 169 ? -7.785 -10.336 2.652 1 96.94 169 THR A N 1
ATOM 1283 C CA . THR A 1 169 ? -6.812 -10.055 3.703 1 96.94 169 THR A CA 1
ATOM 1284 C C . THR A 1 169 ? -7.508 -9.508 4.949 1 96.94 169 THR A C 1
ATOM 1286 O O . THR A 1 169 ? -8.211 -8.5 4.879 1 96.94 169 THR A O 1
ATOM 1289 N N . ALA A 1 170 ? -7.309 -10.164 6.031 1 98.19 170 ALA A N 1
ATOM 1290 C CA . ALA A 1 170 ? -7.863 -9.695 7.301 1 98.19 170 ALA A CA 1
ATOM 1291 C C . ALA A 1 170 ? -6.887 -8.758 8.008 1 98.19 170 ALA A C 1
ATOM 1293 O O . ALA A 1 170 ? -7.297 -7.762 8.609 1 98.19 170 ALA A O 1
ATOM 1294 N N . SER A 1 171 ? -5.645 -9.117 7.945 1 98.81 171 SER A N 1
ATOM 1295 C CA . SER A 1 171 ? -4.613 -8.289 8.555 1 98.81 171 SER A CA 1
ATOM 1296 C C . SER A 1 171 ? -3.271 -8.469 7.852 1 98.81 171 SER A C 1
ATOM 1298 O O . SER A 1 171 ? -3.037 -9.492 7.199 1 98.81 171 SER A O 1
ATOM 1300 N N . LEU A 1 172 ? -2.434 -7.504 7.961 1 98.94 172 LEU A N 1
ATOM 1301 C CA . LEU A 1 172 ? -1.082 -7.512 7.414 1 98.94 172 LEU A CA 1
ATOM 1302 C C . LEU A 1 172 ? -0.145 -6.664 8.266 1 98.94 172 LEU A C 1
ATOM 1304 O O . LEU A 1 172 ? -0.506 -5.559 8.68 1 98.94 172 LEU A O 1
ATOM 1308 N N . ASP A 1 173 ? 0.987 -7.191 8.609 1 98.88 173 ASP A N 1
ATOM 1309 C CA . ASP A 1 173 ? 2.031 -6.441 9.297 1 98.88 173 ASP A CA 1
ATOM 1310 C C . ASP A 1 173 ? 3.344 -6.488 8.523 1 98.88 173 ASP A C 1
ATOM 1312 O O . ASP A 1 173 ? 3.684 -7.516 7.93 1 98.88 173 ASP A O 1
ATOM 1316 N N . ILE A 1 174 ? 4.023 -5.398 8.523 1 98.94 174 ILE A N 1
ATOM 1317 C CA . ILE A 1 174 ? 5.266 -5.309 7.762 1 98.94 174 ILE A CA 1
ATOM 1318 C C . ILE A 1 174 ? 6.324 -4.582 8.586 1 98.94 174 ILE A C 1
ATOM 1320 O O . ILE A 1 174 ? 6.012 -3.646 9.328 1 98.94 174 ILE A O 1
ATOM 1324 N N . ARG A 1 175 ? 7.539 -5.016 8.492 1 98.94 175 ARG A N 1
ATOM 1325 C CA . ARG A 1 175 ? 8.742 -4.344 8.977 1 98.94 175 ARG A CA 1
ATOM 1326 C C . ARG A 1 175 ? 9.641 -3.926 7.82 1 98.94 175 ARG A C 1
ATOM 1328 O O . ARG A 1 175 ? 10.031 -4.758 6.996 1 98.94 175 ARG A O 1
ATOM 1335 N N . PHE A 1 176 ? 9.906 -2.664 7.77 1 98.75 176 PHE A N 1
ATOM 1336 C CA . PHE A 1 176 ? 10.828 -2.117 6.781 1 98.75 176 PHE A CA 1
ATOM 1337 C C . PHE A 1 176 ? 12.258 -2.113 7.312 1 98.75 176 PHE A C 1
ATOM 1339 O O . PHE A 1 176 ? 12.562 -1.417 8.281 1 98.75 176 PHE A O 1
ATOM 1346 N N . LEU A 1 177 ? 13.117 -2.797 6.598 1 98.5 177 LEU A N 1
ATOM 1347 C CA . LEU A 1 177 ? 14.461 -3.01 7.129 1 98.5 177 LEU A CA 1
ATOM 1348 C C . LEU A 1 177 ? 15.477 -2.119 6.418 1 98.5 177 LEU A C 1
ATOM 1350 O O . LEU A 1 177 ? 16.375 -1.563 7.051 1 98.5 177 LEU A O 1
ATOM 1354 N N . GLN A 1 178 ? 15.367 -2.02 5.129 1 97.38 178 GLN A N 1
ATOM 1355 C CA . GLN A 1 178 ? 16.219 -1.199 4.273 1 97.38 178 GLN A CA 1
ATOM 1356 C C . GLN A 1 178 ? 15.422 -0.569 3.139 1 97.38 178 GLN A C 1
ATOM 1358 O O . GLN A 1 178 ? 14.367 -1.086 2.754 1 97.38 178 GLN A O 1
ATOM 1363 N N . PRO A 1 179 ? 15.914 0.545 2.643 1 96.25 179 PRO A N 1
ATOM 1364 C CA . PRO A 1 179 ? 15.234 1.131 1.485 1 96.25 179 PRO A CA 1
ATOM 1365 C C . PRO A 1 179 ? 15.203 0.188 0.284 1 96.25 179 PRO A C 1
ATOM 1367 O O . PRO A 1 179 ? 16.156 -0.542 0.037 1 96.25 179 PRO A O 1
ATOM 1370 N N . VAL A 1 180 ? 14.102 0.178 -0.38 1 97.44 180 VAL A N 1
ATOM 1371 C CA . VAL A 1 180 ? 13.969 -0.547 -1.639 1 97.44 180 VAL A CA 1
ATOM 1372 C C . VAL A 1 180 ? 14.258 0.388 -2.809 1 97.44 180 VAL A C 1
ATOM 1374 O O . VAL A 1 180 ? 13.539 1.364 -3.027 1 97.44 180 VAL A O 1
ATOM 1377 N N . PRO A 1 181 ? 15.195 0.083 -3.613 1 96.12 181 PRO A N 1
ATOM 1378 C CA . PRO A 1 181 ? 15.594 1.028 -4.66 1 96.12 181 PRO A CA 1
ATOM 1379 C C . PRO A 1 181 ? 14.648 1.012 -5.863 1 96.12 181 PRO A C 1
ATOM 1381 O O . PRO A 1 181 ? 14.117 -0.041 -6.215 1 96.12 181 PRO A O 1
ATOM 1384 N N . VAL A 1 182 ? 14.484 2.135 -6.512 1 95.88 182 VAL A N 1
ATOM 1385 C CA . VAL A 1 182 ? 13.82 2.293 -7.805 1 95.88 182 VAL A CA 1
ATOM 1386 C C . VAL A 1 182 ? 14.648 3.223 -8.695 1 95.88 182 VAL A C 1
ATOM 1388 O O . VAL A 1 182 ? 15.312 4.133 -8.195 1 95.88 182 VAL A O 1
ATOM 1391 N N . PRO A 1 183 ? 14.68 3.025 -9.945 1 97.31 183 PRO A N 1
ATOM 1392 C CA . PRO A 1 183 ? 14.062 1.896 -10.648 1 97.31 183 PRO A CA 1
ATOM 1393 C C . PRO A 1 183 ? 14.852 0.6 -10.484 1 97.31 183 PRO A C 1
ATOM 1395 O O . PRO A 1 183 ? 15.992 0.621 -10.008 1 97.31 183 PRO A O 1
ATOM 1398 N N . GLY A 1 184 ? 14.227 -0.569 -10.844 1 97.88 184 GLY A N 1
ATOM 1399 C CA . GLY A 1 184 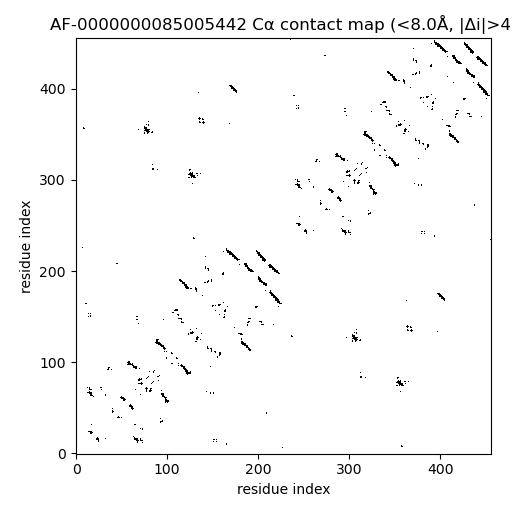? 14.898 -1.857 -10.773 1 97.88 184 GLY A CA 1
ATOM 1400 C C . GLY A 1 184 ? 13.938 -3.023 -10.641 1 97.88 184 GLY A C 1
ATOM 1401 O O . GLY A 1 184 ? 12.797 -2.949 -11.109 1 97.88 184 GLY A O 1
ATOM 1402 N N . VAL A 1 185 ? 14.531 -4.152 -10.188 1 98.62 185 VAL A N 1
ATOM 1403 C CA . VAL A 1 185 ? 13.734 -5.359 -9.992 1 98.62 185 VAL A CA 1
ATOM 1404 C C . VAL A 1 185 ? 13.797 -5.797 -8.531 1 98.62 185 VAL A C 1
ATOM 1406 O O . VAL A 1 185 ? 14.867 -5.77 -7.914 1 98.62 185 VAL A O 1
ATOM 1409 N N . VAL A 1 186 ? 12.641 -6.137 -8.031 1 98.5 186 VAL A N 1
ATOM 1410 C CA . VAL A 1 186 ? 12.484 -6.609 -6.656 1 98.5 186 VAL A CA 1
ATOM 1411 C C . VAL A 1 186 ? 11.93 -8.031 -6.656 1 98.5 186 VAL A C 1
ATOM 1413 O O . VAL A 1 186 ? 11.062 -8.367 -7.465 1 98.5 186 VAL A O 1
ATOM 1416 N N . LEU A 1 187 ? 12.492 -8.852 -5.766 1 98.69 187 LEU A N 1
ATOM 1417 C CA . LEU A 1 187 ? 11.984 -10.203 -5.551 1 98.69 187 LEU A CA 1
ATOM 1418 C C . LEU A 1 187 ? 11.211 -10.289 -4.238 1 98.69 187 LEU A C 1
ATOM 1420 O O . LEU A 1 187 ? 11.703 -9.859 -3.195 1 98.69 187 LEU A O 1
ATOM 1424 N N . VAL A 1 188 ? 10.031 -10.805 -4.301 1 98.88 188 VAL A N 1
ATOM 1425 C CA . VAL A 1 188 ? 9.273 -11.102 -3.084 1 98.88 188 VAL A CA 1
ATOM 1426 C C . VAL A 1 188 ? 9.039 -12.602 -2.973 1 98.88 188 VAL A C 1
ATOM 1428 O O . VAL A 1 188 ? 8.391 -13.203 -3.838 1 98.88 188 VAL A O 1
ATOM 1431 N N . THR A 1 189 ? 9.555 -13.18 -1.946 1 98.31 189 THR A N 1
ATOM 1432 C CA . THR A 1 189 ? 9.328 -14.586 -1.654 1 98.31 189 THR A CA 1
ATOM 1433 C C . THR A 1 189 ? 8.234 -14.75 -0.606 1 98.31 189 THR A C 1
ATOM 1435 O O . THR A 1 189 ? 8.344 -14.234 0.506 1 98.31 189 THR A O 1
ATOM 1438 N N . SER A 1 190 ? 7.215 -15.492 -0.958 1 98.75 190 SER A N 1
ATOM 1439 C CA . SER A 1 190 ? 6.066 -15.672 -0.078 1 98.75 190 SER A CA 1
ATOM 1440 C C . SER A 1 190 ? 5.812 -17.141 0.206 1 98.75 190 SER A C 1
ATOM 1442 O O . SER A 1 190 ? 6 -18 -0.67 1 98.75 190 SER A O 1
ATOM 1444 N N . TRP A 1 191 ? 5.32 -17.406 1.421 1 98.38 191 TRP A N 1
ATOM 1445 C CA . TRP A 1 191 ? 5.012 -18.797 1.734 1 98.38 191 TRP A CA 1
ATOM 1446 C C . TRP A 1 191 ? 3.904 -18.891 2.779 1 98.38 191 TRP A C 1
ATOM 1448 O O . TRP A 1 191 ? 3.664 -17.938 3.523 1 98.38 191 TRP A O 1
ATOM 1458 N N . THR A 1 192 ? 3.234 -20 2.777 1 98.12 192 THR A N 1
ATOM 1459 C CA . THR A 1 192 ? 2.197 -20.297 3.76 1 98.12 192 THR A CA 1
ATOM 1460 C C . THR A 1 192 ? 2.812 -20.859 5.039 1 98.12 192 THR A C 1
ATOM 1462 O O . THR A 1 192 ? 3.604 -21.797 4.996 1 98.12 192 THR A O 1
ATOM 1465 N N . GLU A 1 193 ? 2.434 -20.25 6.121 1 98.06 193 GLU A N 1
ATOM 1466 C CA . GLU A 1 193 ? 2.896 -20.766 7.406 1 98.06 193 GLU A CA 1
ATOM 1467 C C . GLU A 1 193 ? 1.948 -21.828 7.945 1 98.06 193 GLU A C 1
ATOM 1469 O O . GLU A 1 193 ? 2.391 -22.859 8.461 1 98.06 193 GLU A O 1
ATOM 1474 N N . ASN A 1 194 ? 0.665 -21.5 7.855 1 95.62 194 ASN A N 1
ATOM 1475 C CA . ASN A 1 194 ? -0.327 -22.438 8.375 1 95.62 194 ASN A CA 1
ATOM 1476 C C . ASN A 1 194 ? -1.72 -22.141 7.828 1 95.62 194 ASN A C 1
ATOM 1478 O O . ASN A 1 194 ? -1.995 -21.016 7.398 1 95.62 194 ASN A O 1
ATOM 1482 N N . ILE A 1 195 ? -2.457 -23.188 7.809 1 95.19 195 ILE A N 1
ATOM 1483 C CA . ILE A 1 195 ? -3.861 -23.125 7.422 1 95.19 195 ILE A CA 1
ATOM 1484 C C . ILE A 1 195 ? -4.734 -23.688 8.539 1 95.19 195 ILE A C 1
ATOM 1486 O O . ILE A 1 195 ? -4.52 -24.812 8.984 1 95.19 195 ILE A O 1
ATOM 1490 N N . GLN A 1 196 ? -5.637 -22.922 8.977 1 94.75 196 GLN A N 1
ATOM 1491 C CA . GLN A 1 196 ? -6.613 -23.328 9.977 1 94.75 196 GLN A CA 1
ATOM 1492 C C . GLN A 1 196 ? -8.031 -22.984 9.531 1 94.75 196 GLN A C 1
ATOM 1494 O O . GLN A 1 196 ? -8.508 -21.859 9.758 1 94.75 196 GLN A O 1
ATOM 1499 N N . GLY A 1 197 ? -8.742 -24.062 9.016 1 91.88 197 GLY A N 1
ATOM 1500 C CA . GLY A 1 197 ? -10.07 -23.781 8.484 1 91.88 197 GLY A CA 1
ATOM 1501 C C . GLY A 1 197 ? -10.062 -22.797 7.332 1 91.88 197 GLY A C 1
ATOM 1502 O O . GLY A 1 197 ? -9.422 -23.031 6.309 1 91.88 197 GLY A O 1
ATOM 1503 N N . ARG A 1 198 ? -10.703 -21.703 7.609 1 93.62 198 ARG A N 1
ATOM 1504 C CA . ARG A 1 198 ? -10.82 -20.703 6.555 1 93.62 198 ARG A CA 1
ATOM 1505 C C . ARG A 1 198 ? -9.695 -19.672 6.645 1 93.62 198 ARG A C 1
ATOM 1507 O O . ARG A 1 198 ? -9.617 -18.75 5.832 1 93.62 198 ARG A O 1
ATOM 1514 N N . LYS A 1 199 ? -8.867 -19.875 7.566 1 95.62 199 LYS A N 1
ATOM 1515 C CA . LYS A 1 199 ? -7.82 -18.891 7.797 1 95.62 199 LYS A CA 1
ATOM 1516 C C . LYS A 1 199 ? -6.465 -19.406 7.312 1 95.62 199 LYS A C 1
ATOM 1518 O O . LYS A 1 199 ? -6.117 -20.562 7.539 1 95.62 199 LYS A O 1
ATOM 1523 N N . THR A 1 200 ? -5.77 -18.562 6.613 1 97.19 200 THR A N 1
ATOM 1524 C CA . THR A 1 200 ? -4.402 -18.844 6.191 1 97.19 200 THR A CA 1
ATOM 1525 C C . THR A 1 200 ? -3.443 -17.781 6.723 1 97.19 200 THR A C 1
ATOM 1527 O O . THR A 1 200 ? -3.695 -16.594 6.574 1 97.19 200 THR A O 1
ATOM 1530 N N . ARG A 1 201 ? -2.412 -18.219 7.363 1 98.5 201 ARG A N 1
ATOM 1531 C CA . ARG A 1 201 ? -1.325 -17.328 7.762 1 98.5 201 ARG A CA 1
ATOM 1532 C C . ARG A 1 201 ? -0.161 -17.422 6.781 1 98.5 201 ARG A C 1
ATOM 1534 O O . ARG A 1 201 ? 0.312 -18.516 6.465 1 98.5 201 ARG A O 1
ATOM 1541 N N . MET A 1 202 ? 0.298 -16.266 6.32 1 98.69 202 MET A N 1
ATOM 1542 C CA . MET A 1 202 ? 1.372 -16.234 5.332 1 98.69 202 MET A CA 1
ATOM 1543 C C . MET A 1 202 ? 2.465 -15.25 5.758 1 98.69 202 MET A C 1
ATOM 1545 O O . MET A 1 202 ? 2.225 -14.367 6.578 1 98.69 202 MET A O 1
ATOM 1549 N N . ARG A 1 203 ? 3.623 -15.461 5.172 1 98.88 203 ARG A N 1
ATOM 1550 C CA . ARG A 1 203 ? 4.758 -14.562 5.34 1 98.88 203 ARG A CA 1
ATOM 1551 C C . ARG A 1 203 ? 5.453 -14.305 4.008 1 98.88 203 ARG A C 1
ATOM 1553 O O . ARG A 1 203 ? 5.238 -15.031 3.037 1 98.88 203 ARG A O 1
ATOM 1560 N N . CYS A 1 204 ? 6.215 -13.227 3.975 1 98.81 204 CYS A N 1
ATOM 1561 C CA . CYS A 1 204 ? 7.039 -12.992 2.793 1 98.81 204 CYS A CA 1
ATOM 1562 C C . CYS A 1 204 ? 8.242 -12.117 3.129 1 98.81 204 CYS A C 1
ATOM 1564 O O . CYS A 1 204 ? 8.305 -11.531 4.211 1 98.81 204 CYS A O 1
ATOM 1566 N N . GLU A 1 205 ? 9.164 -12.18 2.285 1 98.88 205 GLU A N 1
ATOM 1567 C CA . GLU A 1 205 ? 10.359 -11.336 2.311 1 98.88 205 GLU A CA 1
ATOM 1568 C C . GLU A 1 205 ? 10.531 -10.586 0.991 1 98.88 205 GLU A C 1
ATOM 1570 O O . GLU A 1 205 ? 10.312 -11.156 -0.082 1 98.88 205 GLU A O 1
ATOM 1575 N N . VAL A 1 206 ? 10.867 -9.305 1.121 1 98.94 206 VAL A N 1
ATOM 1576 C CA . VAL A 1 206 ? 11.25 -8.477 -0.021 1 98.94 206 VAL A CA 1
ATOM 1577 C C . VAL A 1 206 ? 12.766 -8.461 -0.161 1 98.94 206 VAL A C 1
ATOM 1579 O O . VAL A 1 206 ? 13.477 -8.109 0.782 1 98.94 206 VAL A O 1
ATOM 1582 N N . LYS A 1 207 ? 13.258 -8.773 -1.384 1 98.62 207 LYS A N 1
ATOM 1583 C CA . LYS A 1 207 ? 14.695 -8.93 -1.564 1 98.62 207 LYS A CA 1
ATOM 1584 C C . LYS A 1 207 ? 15.172 -8.211 -2.824 1 98.62 207 LYS A C 1
ATOM 1586 O O . LYS A 1 207 ? 14.406 -8.023 -3.768 1 98.62 207 LYS A O 1
ATOM 1591 N N . ASP A 1 208 ? 16.422 -7.836 -2.803 1 96.88 208 ASP A N 1
ATOM 1592 C CA . ASP A 1 208 ? 17.047 -7.363 -4.031 1 96.88 208 ASP A CA 1
ATOM 1593 C C . ASP A 1 208 ? 17.797 -8.492 -4.73 1 96.88 208 ASP A C 1
ATOM 1595 O O . ASP A 1 208 ? 17.719 -9.648 -4.309 1 96.88 208 ASP A O 1
ATOM 1599 N N . GLY A 1 209 ? 18.453 -8.203 -5.816 1 94.81 209 GLY A N 1
ATOM 1600 C CA . GLY A 1 209 ? 19.125 -9.203 -6.633 1 94.81 209 GLY A CA 1
ATOM 1601 C C . GLY A 1 209 ? 20.344 -9.805 -5.965 1 94.81 209 GLY A C 1
ATOM 1602 O O . GLY A 1 209 ? 20.859 -10.836 -6.41 1 94.81 209 GLY A O 1
ATOM 1603 N N . GLN A 1 210 ? 20.75 -9.203 -4.898 1 93.56 210 GLN A N 1
ATOM 1604 C CA . GLN A 1 210 ? 21.922 -9.695 -4.176 1 93.56 210 GLN A CA 1
ATOM 1605 C C . GLN A 1 210 ? 21.516 -10.547 -2.979 1 93.56 210 GLN A C 1
ATOM 1607 O O . GLN A 1 210 ? 22.359 -11.078 -2.262 1 93.56 210 GLN A O 1
ATOM 1612 N N . GLY A 1 211 ? 20.266 -10.641 -2.773 1 94.19 211 GLY A N 1
ATOM 1613 C CA . GLY A 1 211 ? 19.766 -11.508 -1.721 1 94.19 211 GLY A CA 1
ATOM 1614 C C . GLY A 1 211 ? 19.516 -10.781 -0.411 1 94.19 211 GLY A C 1
ATOM 1615 O O . GLY A 1 211 ? 19.078 -11.391 0.567 1 94.19 211 GLY A O 1
ATOM 1616 N N . ALA A 1 212 ? 19.781 -9.484 -0.347 1 97.5 212 ALA A N 1
ATOM 1617 C CA . ALA A 1 212 ? 19.5 -8.719 0.862 1 97.5 212 ALA A CA 1
ATOM 1618 C C . ALA A 1 212 ? 18 -8.641 1.124 1 97.5 212 ALA A C 1
ATOM 1620 O O . ALA A 1 212 ? 17.219 -8.375 0.209 1 97.5 212 ALA A O 1
ATOM 1621 N N . VAL A 1 213 ? 17.641 -8.906 2.387 1 98.75 213 VAL A N 1
ATOM 1622 C CA . VAL A 1 213 ? 16.25 -8.75 2.779 1 98.75 213 VAL A CA 1
ATOM 1623 C C . VAL A 1 213 ? 15.961 -7.289 3.123 1 98.75 213 VAL A C 1
ATOM 1625 O O . VAL A 1 213 ? 16.578 -6.73 4.031 1 98.75 213 VAL A O 1
ATOM 1628 N N . LEU A 1 214 ? 15.023 -6.695 2.42 1 98.81 214 LEU A N 1
ATOM 1629 C CA . LEU A 1 214 ? 14.758 -5.266 2.535 1 98.81 214 LEU A CA 1
ATOM 1630 C C . LEU A 1 214 ? 13.508 -5.012 3.383 1 98.81 214 LEU A C 1
ATOM 1632 O O . LEU A 1 214 ? 13.359 -3.934 3.959 1 98.81 214 LEU A O 1
ATOM 1636 N N . ALA A 1 215 ? 12.586 -5.957 3.449 1 98.94 215 ALA A N 1
ATOM 1637 C CA . ALA A 1 215 ? 11.391 -5.91 4.281 1 98.94 215 ALA A CA 1
ATOM 1638 C C . ALA A 1 215 ? 10.859 -7.316 4.555 1 98.94 215 ALA A C 1
ATOM 1640 O O . ALA A 1 215 ? 11.164 -8.258 3.82 1 98.94 215 ALA A O 1
ATOM 1641 N N . LYS A 1 216 ? 10.125 -7.473 5.609 1 98.94 216 LYS A N 1
ATOM 1642 C CA . LYS A 1 216 ? 9.422 -8.703 5.98 1 98.94 216 LYS A CA 1
ATOM 1643 C C . LYS A 1 216 ? 7.969 -8.414 6.336 1 98.94 216 LYS A C 1
ATOM 1645 O O . LYS A 1 216 ? 7.66 -7.387 6.941 1 98.94 216 LYS A O 1
ATOM 1650 N N . ALA A 1 217 ? 7.125 -9.305 5.992 1 98.94 217 ALA A N 1
ATOM 1651 C CA . ALA A 1 217 ? 5.715 -9.094 6.305 1 98.94 217 ALA A CA 1
ATOM 1652 C C . ALA A 1 217 ? 5.023 -10.414 6.633 1 98.94 217 ALA A C 1
ATOM 1654 O O . ALA A 1 217 ? 5.512 -11.492 6.27 1 98.94 217 ALA A O 1
ATOM 1655 N N . ALA A 1 218 ? 3.953 -10.336 7.34 1 98.88 218 ALA A N 1
ATOM 1656 C CA . ALA A 1 218 ? 3.039 -11.43 7.656 1 98.88 218 ALA A CA 1
ATOM 1657 C C . ALA A 1 218 ? 1.587 -11 7.469 1 98.88 218 ALA A C 1
ATOM 1659 O O . ALA A 1 218 ? 1.257 -9.82 7.609 1 98.88 218 ALA A O 1
ATOM 1660 N N . SER A 1 219 ? 0.794 -11.945 7.141 1 98.81 219 SER A N 1
ATOM 1661 C CA . SER A 1 219 ? -0.607 -11.609 6.914 1 98.81 219 SER A CA 1
ATOM 1662 C C . SER A 1 219 ? -1.522 -12.773 7.285 1 98.81 219 SER A C 1
ATOM 1664 O O . SER A 1 219 ? -1.071 -13.914 7.391 1 98.81 219 SER A O 1
ATOM 1666 N N . THR A 1 220 ? -2.734 -12.438 7.555 1 98.69 220 THR A N 1
ATOM 1667 C CA . THR A 1 220 ? -3.82 -13.391 7.738 1 98.69 220 THR A CA 1
ATOM 1668 C C . THR A 1 220 ? -4.879 -13.227 6.652 1 98.69 220 THR A C 1
ATOM 1670 O O . THR A 1 220 ? -5.348 -12.109 6.402 1 98.69 220 THR A O 1
ATOM 1673 N N . TRP A 1 221 ? -5.223 -14.273 6.082 1 97.69 221 TRP A N 1
ATOM 1674 C CA . TRP A 1 221 ? -6.254 -14.305 5.051 1 97.69 221 TRP A CA 1
ATOM 1675 C C . TRP A 1 221 ? -7.441 -15.156 5.492 1 97.69 221 TRP A C 1
ATOM 1677 O O . TRP A 1 221 ? -7.273 -16.156 6.188 1 97.69 221 TRP A O 1
ATOM 1687 N N . VAL A 1 222 ? -8.633 -14.75 5.012 1 95.94 222 VAL A N 1
ATOM 1688 C CA . VAL A 1 222 ? -9.836 -15.477 5.391 1 95.94 222 VAL A CA 1
ATOM 1689 C C . VAL A 1 222 ? -10.672 -15.773 4.148 1 95.94 222 VAL A C 1
ATOM 1691 O O . VAL A 1 222 ? -11.016 -14.867 3.387 1 95.94 222 VAL A O 1
ATOM 1694 N N . ALA A 1 223 ? -10.992 -17.016 3.984 1 92.88 223 ALA A N 1
ATOM 1695 C CA . ALA A 1 223 ? -11.891 -17.438 2.91 1 92.88 223 ALA A CA 1
ATOM 1696 C C . ALA A 1 223 ? -13.328 -16.984 3.189 1 92.88 223 ALA A C 1
ATOM 1698 O O . ALA A 1 223 ? -13.82 -17.141 4.312 1 92.88 223 ALA A O 1
ATOM 1699 N N . LEU A 1 224 ? -13.969 -16.469 2.156 1 88.06 224 LEU A N 1
ATOM 1700 C CA . LEU A 1 224 ? -15.32 -15.945 2.312 1 88.06 224 LEU A CA 1
ATOM 1701 C C . LEU A 1 224 ? -16.359 -17.062 2.27 1 88.06 224 LEU A C 1
ATOM 1703 O O . LEU A 1 224 ? -16.219 -18 1.478 1 88.06 224 LEU A O 1
ATOM 1707 N N . LYS A 1 225 ? -17.297 -16.953 3.295 1 76.25 225 LYS A N 1
ATOM 1708 C CA . LYS A 1 225 ? -18.375 -17.938 3.324 1 76.25 225 LYS A CA 1
ATOM 1709 C C . LYS A 1 225 ? -19.281 -17.781 2.107 1 76.25 225 LYS A C 1
ATOM 1711 O O . LYS A 1 225 ? -19.562 -16.656 1.665 1 76.25 225 LYS A O 1
ATOM 1716 N N . PRO A 1 226 ? -19.578 -19.016 1.469 1 63.38 226 PRO A N 1
ATOM 1717 C CA . PRO A 1 226 ? -20.5 -18.906 0.341 1 63.38 226 PRO A CA 1
ATOM 1718 C C . PRO A 1 226 ? -21.828 -18.266 0.723 1 63.38 226 PRO A C 1
ATOM 1720 O O . PRO A 1 226 ? -22.25 -18.359 1.877 1 63.38 226 PRO A O 1
ATOM 1723 N N . ASN A 1 227 ? -22.156 -17.125 0.23 1 49.25 227 ASN A N 1
ATOM 1724 C CA . ASN A 1 227 ? -23.5 -16.672 0.529 1 49.25 227 ASN A CA 1
ATOM 1725 C C . ASN A 1 227 ? -24.516 -17.797 0.399 1 49.25 227 ASN A C 1
ATOM 1727 O O . ASN A 1 227 ? -24.578 -18.469 -0.634 1 49.25 227 ASN A O 1
ATOM 1731 N N . LEU A 1 228 ? -24.75 -18.531 1.492 1 36.19 228 LEU A N 1
ATOM 1732 C CA . LEU A 1 228 ? -25.922 -19.391 1.397 1 36.19 228 LEU A CA 1
ATOM 1733 C C . LEU A 1 228 ? -27.156 -18.594 0.984 1 36.19 228 LEU A C 1
ATOM 1735 O O . LEU A 1 228 ? -27.359 -17.469 1.445 1 36.19 228 LEU A O 1
ATOM 1739 N N . MET B 1 1 ? 40.844 16.422 -0.779 1 26.14 1 MET B N 1
ATOM 1740 C CA . MET B 1 1 ? 39.656 16.781 -1.544 1 26.14 1 MET B CA 1
ATOM 1741 C C . MET B 1 1 ? 38.375 16.422 -0.781 1 26.14 1 MET B C 1
ATOM 1743 O O . MET B 1 1 ? 38.25 15.312 -0.261 1 26.14 1 MET B O 1
ATOM 1747 N N . SER B 1 2 ? 37.594 17.453 -0.311 1 27.88 2 SER B N 1
ATOM 1748 C CA . SER B 1 2 ? 36.469 17.578 0.638 1 27.88 2 SER B CA 1
ATOM 1749 C C . SER B 1 2 ? 35.312 16.672 0.257 1 27.88 2 SER B C 1
ATOM 1751 O O . SER B 1 2 ? 34.906 16.641 -0.902 1 27.88 2 SER B O 1
ATOM 1753 N N . GLU B 1 3 ? 35.188 15.492 0.765 1 31.59 3 GLU B N 1
ATOM 1754 C CA . GLU B 1 3 ? 34.156 14.484 0.607 1 31.59 3 GLU B CA 1
ATOM 1755 C C . GLU B 1 3 ? 32.75 15.125 0.57 1 31.59 3 GLU B C 1
ATOM 1757 O O . GLU B 1 3 ? 32.375 15.875 1.477 1 31.59 3 GLU B O 1
ATOM 1762 N N . ASN B 1 4 ? 32.25 15.625 -0.622 1 35 4 ASN B N 1
ATOM 1763 C CA . ASN B 1 4 ? 31.016 16.281 -1.008 1 35 4 ASN B CA 1
ATOM 1764 C C . ASN B 1 4 ? 29.828 15.758 -0.218 1 35 4 ASN B C 1
ATOM 1766 O O . ASN B 1 4 ? 29.531 14.562 -0.26 1 35 4 ASN B O 1
ATOM 1770 N N . ASN B 1 5 ? 29.531 16.297 0.914 1 33.53 5 ASN B N 1
ATOM 1771 C CA . ASN B 1 5 ? 28.422 16.188 1.854 1 33.53 5 ASN B CA 1
ATOM 1772 C C . ASN B 1 5 ? 27.078 16.156 1.132 1 33.53 5 ASN B C 1
ATOM 1774 O O . ASN B 1 5 ? 26.484 17.203 0.865 1 33.53 5 ASN B O 1
ATOM 1778 N N . LYS B 1 6 ? 26.984 15.43 0.11 1 37.47 6 LYS B N 1
ATOM 1779 C CA . LYS B 1 6 ? 25.688 15.375 -0.54 1 37.47 6 LYS B CA 1
ATOM 1780 C C . LYS B 1 6 ? 24.562 15.305 0.489 1 37.47 6 LYS B C 1
ATOM 1782 O O . LYS B 1 6 ? 24.609 14.492 1.418 1 37.47 6 LYS B O 1
ATOM 1787 N N . PRO B 1 7 ? 23.797 16.438 0.603 1 41.31 7 PRO B N 1
ATOM 1788 C CA . PRO B 1 7 ? 22.656 16.375 1.516 1 41.31 7 PRO B CA 1
ATOM 1789 C C . PRO B 1 7 ? 21.922 15.039 1.442 1 41.31 7 PRO B C 1
ATOM 1791 O O . PRO B 1 7 ? 21.922 14.383 0.4 1 41.31 7 PRO B O 1
ATOM 1794 N N . SER B 1 8 ? 21.625 14.453 2.559 1 46.66 8 SER B N 1
ATOM 1795 C CA . SER B 1 8 ? 20.922 13.18 2.711 1 46.66 8 SER B CA 1
ATOM 1796 C C . SER B 1 8 ? 19.641 13.148 1.899 1 46.66 8 SER B C 1
ATOM 1798 O O . SER B 1 8 ? 18.969 14.172 1.756 1 46.66 8 SER B O 1
ATOM 1800 N N . GLN B 1 9 ? 19.516 12.289 0.926 1 49.16 9 GLN B N 1
ATOM 1801 C CA . GLN B 1 9 ? 18.375 11.922 0.092 1 49.16 9 GLN B CA 1
ATOM 1802 C C . GLN B 1 9 ? 17.062 12.062 0.862 1 49.16 9 GLN B C 1
ATOM 1804 O O . GLN B 1 9 ? 16 12.242 0.263 1 49.16 9 GLN B O 1
ATOM 1809 N N . LEU B 1 10 ? 17.156 12.141 2.23 1 51.25 10 LEU B N 1
ATOM 1810 C CA . LEU B 1 10 ? 15.945 12.148 3.041 1 51.25 10 LEU B CA 1
ATOM 1811 C C . LEU B 1 10 ? 15.734 13.5 3.705 1 51.25 10 LEU B C 1
ATOM 1813 O O . LEU B 1 10 ? 15.359 13.578 4.879 1 51.25 10 LEU B O 1
ATOM 1817 N N . THR B 1 11 ? 16.031 14.633 3.152 1 50.81 11 THR B N 1
ATOM 1818 C CA . THR B 1 11 ? 15.773 15.953 3.734 1 50.81 11 THR B CA 1
ATOM 1819 C C . THR B 1 11 ? 14.281 16.25 3.766 1 50.81 11 THR B C 1
ATOM 1821 O O . THR B 1 11 ? 13.57 15.984 2.793 1 50.81 11 THR B O 1
ATOM 1824 N N . PRO B 1 12 ? 13.867 16.656 5.016 1 55.53 12 PRO B N 1
ATOM 1825 C CA . PRO B 1 12 ? 12.453 17.031 5.039 1 55.53 12 PRO B CA 1
ATOM 1826 C C . PRO B 1 12 ? 12.094 18.047 3.961 1 55.53 12 PRO B C 1
ATOM 1828 O O . PRO B 1 12 ? 12.805 19.031 3.773 1 55.53 12 PRO B O 1
ATOM 1831 N N . LEU B 1 13 ? 11.242 17.719 3.012 1 58.53 13 LEU B N 1
ATOM 1832 C CA . LEU B 1 13 ? 10.953 18.547 1.838 1 58.53 13 LEU B CA 1
ATOM 1833 C C . LEU B 1 13 ? 9.953 19.641 2.174 1 58.53 13 LEU B C 1
ATOM 1835 O O . LEU B 1 13 ? 9.82 20.609 1.431 1 58.53 13 LEU B O 1
ATOM 1839 N N . ASP B 1 14 ? 9.555 19.828 3.455 1 74.94 14 ASP B N 1
ATOM 1840 C CA . ASP B 1 14 ? 8.547 20.781 3.906 1 74.94 14 ASP B CA 1
ATOM 1841 C C . ASP B 1 14 ? 7.652 21.219 2.752 1 74.94 14 ASP B C 1
ATOM 1843 O O . ASP B 1 14 ? 7.734 22.359 2.291 1 74.94 14 ASP B O 1
ATOM 1847 N N . ARG B 1 15 ? 6.789 20.453 2.137 1 86.81 15 ARG B N 1
ATOM 1848 C CA . ARG B 1 15 ? 5.934 20.719 0.979 1 86.81 15 ARG B CA 1
ATOM 1849 C C . ARG B 1 15 ? 4.477 20.859 1.396 1 86.81 15 ARG B C 1
ATOM 1851 O O . ARG B 1 15 ? 3.576 20.812 0.553 1 86.81 15 ARG B O 1
ATOM 1858 N N . VAL B 1 16 ? 4.285 21.062 2.666 1 94.75 16 VAL B N 1
ATOM 1859 C CA . VAL B 1 16 ? 2.928 21.25 3.172 1 94.75 16 VAL B CA 1
ATOM 1860 C C . VAL B 1 16 ? 2.373 22.578 2.693 1 94.75 16 VAL B C 1
ATOM 1862 O O . VAL B 1 16 ? 3.029 23.625 2.834 1 94.75 16 VAL B O 1
ATOM 1865 N N . LEU B 1 17 ? 1.189 22.562 2.078 1 97.31 17 LEU B N 1
ATOM 1866 C CA . LEU B 1 17 ? 0.517 23.766 1.582 1 97.31 17 LEU B CA 1
ATOM 1867 C C . LEU B 1 17 ? -0.689 24.109 2.449 1 97.31 17 LEU B C 1
ATOM 1869 O O . LEU B 1 17 ? -1.631 23.312 2.553 1 97.31 17 LEU B O 1
ATOM 1873 N N . SER B 1 18 ? -0.677 25.234 3.1 1 97.12 18 SER B N 1
ATOM 1874 C CA . SER B 1 18 ? -1.772 25.703 3.943 1 97.12 18 SER B CA 1
ATOM 1875 C C . SER B 1 18 ? -1.871 27.234 3.922 1 97.12 18 SER B C 1
ATOM 1877 O O . SER B 1 18 ? -1.161 27.922 4.66 1 97.12 18 SER B O 1
ATOM 1879 N N . PRO B 1 19 ? -2.771 27.734 3.182 1 96 19 PRO B N 1
ATOM 1880 C CA . PRO B 1 19 ? -2.959 29.188 3.17 1 96 19 PRO B CA 1
ATOM 1881 C C . PRO B 1 19 ? -3.25 29.766 4.555 1 96 19 PRO B C 1
ATOM 1883 O O . PRO B 1 19 ? -2.709 30.812 4.926 1 96 19 PRO B O 1
ATOM 1886 N N . ALA B 1 20 ? -4.055 29.094 5.336 1 94 20 ALA B N 1
ATOM 1887 C CA . ALA B 1 20 ? -4.414 29.562 6.668 1 94 20 ALA B CA 1
ATOM 1888 C C . ALA B 1 20 ? -3.182 29.688 7.559 1 94 20 ALA B C 1
ATOM 1890 O O . ALA B 1 20 ? -3.158 30.516 8.484 1 94 20 ALA B O 1
ATOM 1891 N N . LEU B 1 21 ? -2.162 28.922 7.262 1 94.38 21 LEU B N 1
ATOM 1892 C CA . LEU B 1 21 ? -0.938 28.938 8.055 1 94.38 21 LEU B CA 1
ATOM 1893 C C . LEU B 1 21 ? 0.167 29.703 7.332 1 94.38 21 LEU B C 1
ATOM 1895 O O . LEU B 1 21 ? 1.324 29.672 7.758 1 94.38 21 LEU B O 1
ATOM 1899 N N . ASN B 1 22 ? -0.138 30.266 6.184 1 94.12 22 ASN B N 1
ATOM 1900 C CA . ASN B 1 22 ? 0.8 30.984 5.34 1 94.12 22 ASN B CA 1
ATOM 1901 C C . ASN B 1 22 ? 1.943 30.094 4.867 1 94.12 22 ASN B C 1
ATOM 1903 O O . ASN B 1 22 ? 3.102 30.516 4.852 1 94.12 22 ASN B O 1
ATOM 1907 N N . LEU B 1 23 ? 1.633 28.844 4.652 1 94.44 23 LEU B N 1
ATOM 1908 C CA . LEU B 1 23 ? 2.57 27.891 4.059 1 94.44 23 LEU B CA 1
ATOM 1909 C C . LEU B 1 23 ? 2.326 27.75 2.561 1 94.44 23 LEU B C 1
ATOM 1911 O O . LEU B 1 23 ? 1.288 27.234 2.143 1 94.44 23 LEU B O 1
ATOM 1915 N N . HIS B 1 24 ? 3.328 28.219 1.749 1 94.19 24 HIS B N 1
ATOM 1916 C CA . HIS B 1 24 ? 3.234 28.219 0.293 1 94.19 24 HIS B CA 1
ATOM 1917 C C . HIS B 1 24 ? 4.531 27.734 -0.342 1 94.19 24 HIS B C 1
ATOM 1919 O O . HIS B 1 24 ? 5.316 28.531 -0.856 1 94.19 24 HIS B O 1
ATOM 1925 N N . PRO B 1 25 ? 4.691 26.453 -0.35 1 93.5 25 PRO B N 1
ATOM 1926 C CA . PRO B 1 25 ? 5.91 25.953 -0.988 1 93.5 25 PRO B CA 1
ATOM 1927 C C . PRO B 1 25 ? 6.031 26.375 -2.449 1 93.5 25 PRO B C 1
ATOM 1929 O O . PRO B 1 25 ? 5.023 26.438 -3.16 1 93.5 25 PRO B O 1
ATOM 1932 N N . PRO B 1 26 ? 7.215 26.578 -2.871 1 90.69 26 PRO B N 1
ATOM 1933 C CA . PRO B 1 26 ? 7.395 27 -4.262 1 90.69 26 PRO B CA 1
ATOM 1934 C C . PRO B 1 26 ? 6.984 25.922 -5.262 1 90.69 26 PRO B C 1
ATOM 1936 O O . PRO B 1 26 ? 6.922 24.734 -4.914 1 90.69 26 PRO B O 1
ATOM 1939 N N . ASN B 1 27 ? 6.648 26.312 -6.465 1 88.38 27 ASN B N 1
ATOM 1940 C CA . ASN B 1 27 ? 6.324 25.422 -7.586 1 88.38 27 ASN B CA 1
ATOM 1941 C C . ASN B 1 27 ? 5.098 24.562 -7.285 1 88.38 27 ASN B C 1
ATOM 1943 O O . ASN B 1 27 ? 5.016 23.422 -7.727 1 88.38 27 ASN B O 1
ATOM 1947 N N . THR B 1 28 ? 4.277 25.109 -6.453 1 93.75 28 THR B N 1
ATOM 1948 C CA . THR B 1 28 ? 2.99 24.469 -6.199 1 93.75 28 THR B CA 1
ATOM 1949 C C . THR B 1 28 ? 1.957 24.906 -7.234 1 93.75 28 THR B C 1
ATOM 1951 O O . THR B 1 28 ? 1.801 26.094 -7.5 1 93.75 28 THR B O 1
ATOM 1954 N N . PRO B 1 29 ? 1.319 23.938 -7.855 1 93.44 29 PRO B N 1
ATOM 1955 C CA . PRO B 1 29 ? 0.243 24.344 -8.758 1 93.44 29 PRO B CA 1
ATOM 1956 C C . PRO B 1 29 ? -0.792 25.234 -8.07 1 93.44 29 PRO B C 1
ATOM 1958 O O . PRO B 1 29 ? -1.297 24.891 -7 1 93.44 29 PRO B O 1
ATOM 1961 N N . PRO B 1 30 ? -1.154 26.328 -8.648 1 94.5 30 PRO B N 1
ATOM 1962 C CA . PRO B 1 30 ? -2.031 27.297 -7.984 1 94.5 30 PRO B CA 1
ATOM 1963 C C . PRO B 1 30 ? -3.422 26.734 -7.699 1 94.5 30 PRO B C 1
ATOM 1965 O O . PRO B 1 30 ? -4.082 27.172 -6.754 1 94.5 30 PRO B O 1
ATOM 1968 N N . SER B 1 31 ? -3.863 25.781 -8.477 1 96.5 31 SER B N 1
ATOM 1969 C CA . SER B 1 31 ? -5.219 25.266 -8.328 1 96.5 31 SER B CA 1
ATOM 1970 C C . SER B 1 31 ? -5.266 24.109 -7.34 1 96.5 31 SER B C 1
ATOM 1972 O O . SER B 1 31 ? -6.348 23.641 -6.98 1 96.5 31 SER B O 1
ATOM 1974 N N . LEU B 1 32 ? -4.145 23.672 -6.891 1 96.88 32 LEU B N 1
ATOM 1975 C CA . LEU B 1 32 ? -4.074 22.438 -6.102 1 96.88 32 LEU B CA 1
ATOM 1976 C C . LEU B 1 32 ? -4.941 22.547 -4.852 1 96.88 32 LEU B C 1
ATOM 1978 O O . LEU B 1 32 ? -5.836 21.734 -4.637 1 96.88 32 LEU B O 1
ATOM 1982 N N . TYR B 1 33 ? -4.773 23.594 -4.066 1 97.94 33 TYR B N 1
ATOM 1983 C CA . TYR B 1 33 ? -5.484 23.781 -2.805 1 97.94 33 TYR B CA 1
ATOM 1984 C C . TYR B 1 33 ? -6.941 24.156 -3.051 1 97.94 33 TYR B C 1
ATOM 1986 O O . TYR B 1 33 ? -7.855 23.5 -2.553 1 97.94 33 TYR B O 1
ATOM 1994 N N . PRO B 1 34 ? -7.262 25.172 -3.846 1 98.12 34 PRO B N 1
ATOM 1995 C CA . PRO B 1 34 ? -8.664 25.547 -4.012 1 98.12 34 PRO B CA 1
ATOM 1996 C C . PRO B 1 34 ? -9.516 24.438 -4.617 1 98.12 34 PRO B C 1
ATOM 1998 O O . PRO B 1 34 ? -10.695 24.297 -4.289 1 98.12 34 PRO B O 1
ATOM 2001 N N . SER B 1 35 ? -8.969 23.641 -5.527 1 98.12 35 SER B N 1
ATOM 2002 C CA . SER B 1 35 ? -9.734 22.562 -6.133 1 98.12 35 SER B CA 1
ATOM 2003 C C . SER B 1 35 ? -10.078 21.484 -5.109 1 98.12 35 SER B C 1
ATOM 2005 O O . SER B 1 35 ? -11.195 20.969 -5.102 1 98.12 35 SER B O 1
ATOM 2007 N N . ALA B 1 36 ? -9.102 21.156 -4.273 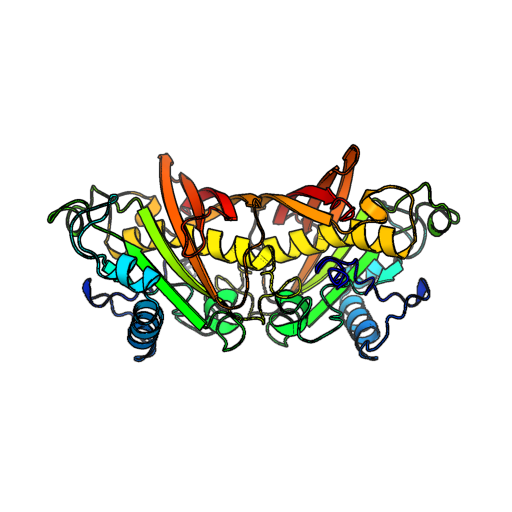1 98.56 36 ALA B N 1
ATOM 2008 C CA . ALA B 1 36 ? -9.352 20.172 -3.225 1 98.56 36 ALA B CA 1
ATOM 2009 C C . ALA B 1 36 ? -10.398 20.672 -2.236 1 98.56 36 ALA B C 1
ATOM 2011 O O . ALA B 1 36 ? -11.344 19.953 -1.907 1 98.56 36 ALA B O 1
ATOM 2012 N N . LEU B 1 37 ? -10.188 21.891 -1.809 1 98.25 37 LEU B N 1
ATOM 2013 C CA . LEU B 1 37 ? -11.125 22.469 -0.854 1 98.25 37 LEU B CA 1
ATOM 2014 C C . LEU B 1 37 ? -12.539 22.516 -1.434 1 98.25 37 LEU B C 1
ATOM 2016 O O . LEU B 1 37 ? -13.5 22.125 -0.764 1 98.25 37 LEU B O 1
ATOM 2020 N N . SER B 1 38 ? -12.656 22.969 -2.652 1 98.44 38 SER B N 1
ATOM 2021 C CA . SER B 1 38 ? -13.953 23.047 -3.316 1 98.44 38 SER B CA 1
ATOM 2022 C C . SER B 1 38 ? -14.602 21.672 -3.449 1 98.44 38 SER B C 1
ATOM 2024 O O . SER B 1 38 ? -15.797 21.516 -3.191 1 98.44 38 SER B O 1
ATOM 2026 N N . HIS B 1 39 ? -13.836 20.734 -3.84 1 98.62 39 HIS B N 1
ATOM 2027 C CA . HIS B 1 39 ? -14.367 19.391 -4 1 98.62 39 HIS B CA 1
ATOM 2028 C C . HIS B 1 39 ? -14.938 18.859 -2.689 1 98.62 39 HIS B C 1
ATOM 2030 O O . HIS B 1 39 ? -16.094 18.438 -2.635 1 98.62 39 HIS B O 1
ATOM 2036 N N . PHE B 1 40 ? -14.18 18.875 -1.682 1 98.5 40 PHE B N 1
ATOM 2037 C CA . PHE B 1 40 ? -14.586 18.234 -0.435 1 98.5 40 PHE B CA 1
ATOM 2038 C C . PHE B 1 40 ? -15.703 19.031 0.237 1 98.5 40 PHE B C 1
ATOM 2040 O O . PHE B 1 40 ? -16.594 18.438 0.865 1 98.5 40 PHE B O 1
ATOM 2047 N N . THR B 1 41 ? -15.711 20.328 0.112 1 97.81 41 THR B N 1
ATOM 2048 C CA . THR B 1 41 ? -16.781 21.094 0.734 1 97.81 41 THR B CA 1
ATOM 2049 C C . THR B 1 41 ? -18.078 20.953 -0.045 1 97.81 41 THR B C 1
ATOM 2051 O O . THR B 1 41 ? -19.156 21.328 0.443 1 97.81 41 THR B O 1
ATOM 2054 N N . SER B 1 42 ? -18.062 20.469 -1.236 1 98.38 42 SER B N 1
ATOM 2055 C CA . SER B 1 42 ? -19.266 20.203 -2.008 1 98.38 42 SER B CA 1
ATOM 2056 C C . SER B 1 42 ? -19.984 18.953 -1.505 1 98.38 42 SER B C 1
ATOM 2058 O O . SER B 1 42 ? -21.141 18.719 -1.862 1 98.38 42 SER B O 1
ATOM 2060 N N . ILE B 1 43 ? -19.359 18.188 -0.752 1 98.19 43 ILE B N 1
ATOM 2061 C CA . ILE B 1 43 ? -19.922 16.984 -0.16 1 98.19 43 ILE B CA 1
ATOM 2062 C C . ILE B 1 43 ? -20.391 17.266 1.266 1 98.19 43 ILE B C 1
ATOM 2064 O O . ILE B 1 43 ? -19.578 17.578 2.139 1 98.19 43 ILE B O 1
ATOM 2068 N N . PRO B 1 44 ? -21.578 17.078 1.59 1 96.94 44 PRO B N 1
ATOM 2069 C CA . PRO B 1 44 ? -22.156 17.609 2.83 1 96.94 44 PRO B CA 1
ATOM 2070 C C . PRO B 1 44 ? -21.406 17.141 4.074 1 96.94 44 PRO B C 1
ATOM 2072 O O . PRO B 1 44 ? -21.062 17.953 4.93 1 96.94 44 PRO B O 1
ATOM 2075 N N . TRP B 1 45 ? -21.094 15.875 4.207 1 96.06 45 TRP B N 1
ATOM 2076 C CA . TRP B 1 45 ? -20.469 15.406 5.434 1 96.06 45 TRP B CA 1
ATOM 2077 C C . TRP B 1 45 ? -19.016 15.891 5.516 1 96.06 45 TRP B C 1
ATOM 2079 O O . TRP B 1 45 ? -18.484 16.094 6.609 1 96.06 45 TRP B O 1
ATOM 2089 N N . CYS B 1 46 ? -18.375 16.047 4.398 1 97 46 CYS B N 1
ATOM 2090 C CA . CYS B 1 46 ? -17.031 16.625 4.387 1 97 46 CYS B CA 1
ATOM 2091 C C . CYS B 1 46 ? -17.062 18.094 4.766 1 97 46 CYS B C 1
ATOM 2093 O O . CYS B 1 46 ? -16.219 18.562 5.52 1 97 46 CYS B O 1
ATOM 2095 N N . ALA B 1 47 ? -18.047 18.781 4.215 1 95.44 47 ALA B N 1
ATOM 2096 C CA . ALA B 1 47 ? -18.203 20.188 4.539 1 95.44 47 ALA B CA 1
ATOM 2097 C C . ALA B 1 47 ? -18.391 20.391 6.039 1 95.44 47 ALA B C 1
ATOM 2099 O O . ALA B 1 47 ? -17.812 21.312 6.629 1 95.44 47 ALA B O 1
ATOM 2100 N N . ASP B 1 48 ? -19.156 19.562 6.609 1 93.06 48 ASP B N 1
ATOM 2101 C CA . ASP B 1 48 ? -19.391 19.641 8.047 1 93.06 48 ASP B CA 1
ATOM 2102 C C . ASP B 1 48 ? -18.078 19.453 8.828 1 93.06 48 ASP B C 1
ATOM 2104 O O . ASP B 1 48 ? -17.828 20.188 9.789 1 93.06 48 ASP B O 1
ATOM 2108 N N . LEU B 1 49 ? -17.266 18.547 8.477 1 92.94 49 LEU B N 1
ATOM 2109 C CA . LEU B 1 49 ? -15.977 18.297 9.125 1 92.94 49 LEU B CA 1
ATOM 2110 C C . LEU B 1 49 ? -15.062 19.5 9 1 92.94 49 LEU B C 1
ATOM 2112 O O . LEU B 1 49 ? -14.398 19.891 9.961 1 92.94 49 LEU B O 1
ATOM 2116 N N . LEU B 1 50 ? -15.102 20.125 7.832 1 94.06 50 LEU B N 1
ATOM 2117 C CA . LEU B 1 50 ? -14.133 21.172 7.504 1 94.06 50 LEU B CA 1
ATOM 2118 C C . LEU B 1 50 ? -14.578 22.516 8.062 1 94.06 50 LEU B C 1
ATOM 2120 O O . LEU B 1 50 ? -13.742 23.328 8.477 1 94.06 50 LEU B O 1
ATOM 2124 N N . LEU B 1 51 ? -15.883 22.719 8.18 1 89.81 51 LEU B N 1
ATOM 2125 C CA . LEU B 1 51 ? -16.375 24.062 8.406 1 89.81 51 LEU B CA 1
ATOM 2126 C C . LEU B 1 51 ? -17 24.188 9.789 1 89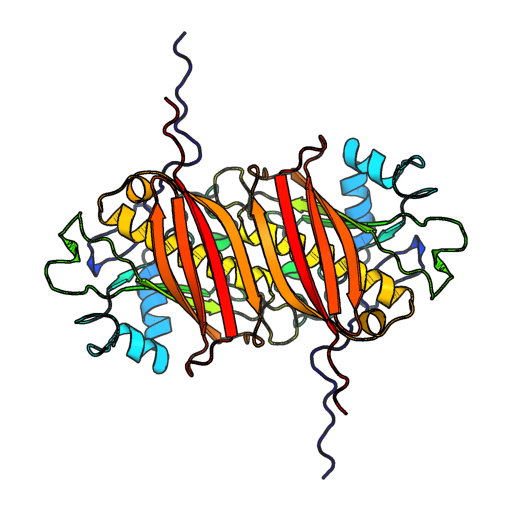.81 51 LEU B C 1
ATOM 2128 O O . LEU B 1 51 ? -17.188 25.297 10.297 1 89.81 51 LEU B O 1
ATOM 2132 N N . SER B 1 52 ? -17.328 23.031 10.312 1 85.12 52 SER B N 1
ATOM 2133 C CA . SER B 1 52 ? -18 23.109 11.609 1 85.12 52 SER B CA 1
ATOM 2134 C C . SER B 1 52 ? -17.062 23.656 12.688 1 85.12 52 SER B C 1
ATOM 2136 O O . SER B 1 52 ? -15.867 23.312 12.703 1 85.12 52 SER B O 1
ATOM 2138 N N . GLU B 1 53 ? -17.625 24.422 13.562 1 81.38 53 GLU B N 1
ATOM 2139 C CA . GLU B 1 53 ? -16.859 24.953 14.695 1 81.38 53 GLU B CA 1
ATOM 2140 C C . GLU B 1 53 ? -16.938 24.016 15.898 1 81.38 53 GLU B C 1
ATOM 2142 O O . GLU B 1 53 ? -16.172 24.156 16.844 1 81.38 53 GLU B O 1
ATOM 2147 N N . ASN B 1 54 ? -17.891 23.125 15.742 1 76 54 ASN B N 1
ATOM 2148 C CA . ASN B 1 54 ? -18.078 22.188 16.844 1 76 54 ASN B CA 1
ATOM 2149 C C . ASN B 1 54 ? -17.406 20.844 16.547 1 76 54 ASN B C 1
ATOM 2151 O O . ASN B 1 54 ? -17.594 20.281 15.477 1 76 54 ASN B O 1
ATOM 2155 N N . SER B 1 55 ? -16.344 20.578 17.172 1 73.88 55 SER B N 1
ATOM 2156 C CA . SER B 1 55 ? -15.68 19.281 17.078 1 73.88 55 SER B CA 1
ATOM 2157 C C . SER B 1 55 ? -15.273 18.766 18.453 1 73.88 55 SER B C 1
ATOM 2159 O O . SER B 1 55 ? -14.898 19.547 19.328 1 73.88 55 SER B O 1
ATOM 2161 N N . PRO B 1 56 ? -15.539 17.438 18.516 1 70.31 56 PRO B N 1
ATOM 2162 C CA . PRO B 1 56 ? -15.047 16.875 19.766 1 70.31 56 PRO B CA 1
ATOM 2163 C C . PRO B 1 56 ? -13.531 16.953 19.906 1 70.31 56 PRO B C 1
ATOM 2165 O O . PRO B 1 56 ? -12.992 16.75 21 1 70.31 56 PRO B O 1
ATOM 2168 N N . TYR B 1 57 ? -12.953 17.156 18.812 1 67.88 57 TYR B N 1
ATOM 2169 C CA . TYR B 1 57 ? -11.492 17.172 18.844 1 67.88 57 TYR B CA 1
ATOM 2170 C C . TYR B 1 57 ? -10.961 18.562 18.5 1 67.88 57 TYR B C 1
ATOM 2172 O O . TYR B 1 57 ? -10.492 18.797 17.375 1 67.88 57 TYR B O 1
ATOM 2180 N N . GLY B 1 58 ? -11.148 19.547 19.359 1 69.12 58 GLY B N 1
ATOM 2181 C CA . GLY B 1 58 ? -10.562 20.859 19.172 1 69.12 58 GLY B CA 1
ATOM 2182 C C . GLY B 1 58 ? -11.594 21.969 19.125 1 69.12 58 GLY B C 1
ATOM 2183 O O . GLY B 1 58 ? -12.797 21.719 19.266 1 69.12 58 GLY B O 1
ATOM 2184 N N . THR B 1 59 ? -11.008 23.156 19.156 1 72.38 59 THR B N 1
ATOM 2185 C CA . THR B 1 59 ? -11.867 24.344 19.125 1 72.38 59 THR B CA 1
ATOM 2186 C C . THR B 1 59 ? -11.711 25.078 17.797 1 72.38 59 THR B C 1
ATOM 2188 O O . THR B 1 59 ? -10.656 25.016 17.156 1 72.38 59 THR B O 1
ATOM 2191 N N . GLY B 1 60 ? -12.781 25.672 17.266 1 71.12 60 GLY B N 1
ATOM 2192 C CA . GLY B 1 60 ? -12.734 26.516 16.078 1 71.12 60 GLY B CA 1
ATOM 2193 C C . GLY B 1 60 ? -12.773 25.734 14.781 1 71.12 60 GLY B C 1
ATOM 2194 O O . GLY B 1 60 ? -13.008 24.531 14.789 1 71.12 60 GLY B O 1
ATOM 2195 N N . PRO B 1 61 ? -12.641 26.469 13.734 1 78.06 61 PRO B N 1
ATOM 2196 C CA . PRO B 1 61 ? -12.641 25.797 12.43 1 78.06 61 PRO B CA 1
ATOM 2197 C C . PRO B 1 61 ? -11.383 24.969 12.188 1 78.06 61 PRO B C 1
ATOM 2199 O O . PRO B 1 61 ? -10.344 25.234 12.797 1 78.06 61 PRO B O 1
ATOM 2202 N N . SER B 1 62 ? -11.531 23.984 11.391 1 93.19 62 SER B N 1
ATOM 2203 C CA . SER B 1 62 ? -10.391 23.156 11.016 1 93.19 62 SER B CA 1
ATOM 2204 C C . SER B 1 62 ? -9.398 23.938 10.164 1 93.19 62 SER B C 1
ATOM 2206 O O . SER B 1 62 ? -9.766 24.922 9.508 1 93.19 62 SER B O 1
ATOM 2208 N N . ILE B 1 63 ? -8.211 23.688 10.273 1 95.69 63 ILE B N 1
ATOM 2209 C CA . ILE B 1 63 ? -7.156 24.234 9.43 1 95.69 63 ILE B CA 1
ATOM 2210 C C . ILE B 1 63 ? -6.742 23.219 8.375 1 95.69 63 ILE B C 1
ATOM 2212 O O . ILE B 1 63 ? -6.051 22.234 8.688 1 95.69 63 ILE B O 1
ATOM 2216 N N . PRO B 1 64 ? -7.223 23.406 7.152 1 97.62 64 PRO B N 1
ATOM 2217 C CA . PRO B 1 64 ? -6.902 22.453 6.09 1 97.62 64 PRO B CA 1
ATOM 2218 C C . PRO B 1 64 ? -5.516 22.688 5.492 1 97.62 64 PRO B C 1
ATOM 2220 O O . PRO B 1 64 ? -5 23.797 5.527 1 97.62 64 PRO B O 1
ATOM 2223 N N . PHE B 1 65 ? -4.926 21.656 4.988 1 98.06 65 PHE B N 1
ATOM 2224 C CA . PHE B 1 65 ? -3.656 21.75 4.273 1 98.06 65 PHE B CA 1
ATOM 2225 C C . PHE B 1 65 ? -3.508 20.609 3.277 1 98.06 65 PHE B C 1
ATOM 2227 O O . PHE B 1 65 ? -4.148 19.562 3.422 1 98.06 65 PHE B O 1
ATOM 2234 N N . ILE B 1 66 ? -2.75 20.781 2.189 1 98.38 66 ILE B N 1
ATOM 2235 C CA . ILE B 1 66 ? -2.328 19.734 1.273 1 98.38 66 ILE B CA 1
ATOM 2236 C C . ILE B 1 66 ? -1.063 19.062 1.808 1 98.38 66 ILE B C 1
ATOM 2238 O O . ILE B 1 66 ? -0.06 19.719 2.066 1 98.38 66 ILE B O 1
ATOM 2242 N N . PRO B 1 67 ? -1.137 17.75 1.999 1 97.19 67 PRO B N 1
ATOM 2243 C CA . PRO B 1 67 ? 0.077 17.078 2.461 1 97.19 67 PRO B CA 1
ATOM 2244 C C . PRO B 1 67 ? 1.186 17.062 1.411 1 97.19 67 PRO B C 1
ATOM 2246 O O . PRO B 1 67 ? 0.914 17.234 0.22 1 97.19 67 PRO B O 1
ATOM 2249 N N . GLN B 1 68 ? 2.379 16.828 1.869 1 93.12 68 GLN B N 1
ATOM 2250 C CA . GLN B 1 68 ? 3.564 16.891 1.021 1 93.12 68 GLN B CA 1
ATOM 2251 C C . GLN B 1 68 ? 3.482 15.875 -0.112 1 93.12 68 GLN B C 1
ATOM 2253 O O . GLN B 1 68 ? 3.914 16.141 -1.233 1 93.12 68 GLN B O 1
ATOM 2258 N N . CYS B 1 69 ? 2.953 14.727 0.154 1 93.25 69 CYS B N 1
ATOM 2259 C CA . CYS B 1 69 ? 2.945 13.633 -0.813 1 93.25 69 CYS B CA 1
ATOM 2260 C C . CYS B 1 69 ? 2.166 14.023 -2.064 1 93.25 69 CYS B C 1
ATOM 2262 O O . CYS B 1 69 ? 2.379 13.445 -3.135 1 93.25 69 CYS B O 1
ATOM 2264 N N . PHE B 1 70 ? 1.287 14.945 -1.927 1 94.88 70 PHE B N 1
ATOM 2265 C CA . PHE B 1 70 ? 0.416 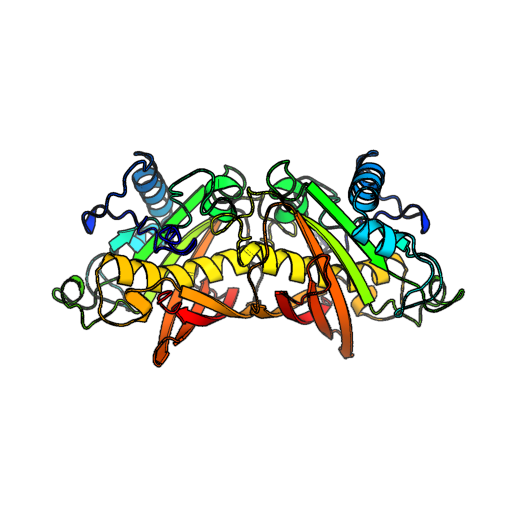15.312 -3.037 1 94.88 70 PHE B CA 1
ATOM 2266 C C . PHE B 1 70 ? 0.839 16.641 -3.639 1 94.88 70 PHE B C 1
ATOM 2268 O O . PHE B 1 70 ? 0.09 17.25 -4.41 1 94.88 70 PHE B O 1
ATOM 2275 N N . ASN B 1 71 ? 1.971 17.141 -3.268 1 93.44 71 ASN B N 1
ATOM 2276 C CA . ASN B 1 71 ? 2.617 18.344 -3.781 1 93.44 71 ASN B CA 1
ATOM 2277 C C . ASN B 1 71 ? 4.098 18.109 -4.062 1 93.44 71 ASN B C 1
ATOM 2279 O O . ASN B 1 71 ? 4.961 18.75 -3.463 1 93.44 71 ASN B O 1
ATOM 2283 N N . PRO B 1 72 ? 4.34 17.234 -5.031 1 91.25 72 PRO B N 1
ATOM 2284 C CA . PRO B 1 72 ? 5.734 16.859 -5.27 1 91.25 72 PRO B CA 1
ATOM 2285 C C . PRO B 1 72 ? 6.613 18.062 -5.625 1 91.25 72 PRO B C 1
ATOM 2287 O O . PRO B 1 72 ? 6.176 18.953 -6.359 1 91.25 72 PRO B O 1
ATOM 2290 N N . VAL B 1 73 ? 7.871 18.031 -5.113 1 86.75 73 VAL B N 1
ATOM 2291 C CA . VAL B 1 73 ? 8.82 19.109 -5.332 1 86.75 73 VAL B CA 1
ATOM 2292 C C . VAL B 1 73 ? 9.43 18.984 -6.727 1 86.75 73 VAL B C 1
ATOM 2294 O O . VAL B 1 73 ? 9.789 19.984 -7.348 1 86.75 73 VAL B O 1
ATOM 2297 N N . SER B 1 74 ? 9.555 17.75 -7.156 1 86.69 74 SER B N 1
ATOM 2298 C CA . SER B 1 74 ? 10.195 17.438 -8.43 1 86.69 74 SER B CA 1
ATOM 2299 C C . SER B 1 74 ? 9.688 16.109 -8.992 1 86.69 74 SER B C 1
ATOM 2301 O O . SER B 1 74 ? 9.008 15.359 -8.297 1 86.69 74 SER B O 1
ATOM 2303 N N . PRO B 1 75 ? 10.047 15.844 -10.219 1 87.88 75 PRO B N 1
ATOM 2304 C CA . PRO B 1 75 ? 9.633 14.562 -10.812 1 87.88 75 PRO B CA 1
ATOM 2305 C C . PRO B 1 75 ? 10.383 13.375 -10.219 1 87.88 75 PRO B C 1
ATOM 2307 O O . PRO B 1 75 ? 10.195 12.242 -10.672 1 87.88 75 PRO B O 1
ATOM 2310 N N . GLN B 1 76 ? 11.125 13.594 -9.148 1 87.56 76 GLN B N 1
ATOM 2311 C CA . GLN B 1 76 ? 11.898 12.516 -8.539 1 87.56 76 GLN B CA 1
ATOM 2312 C C . GLN B 1 76 ? 11.398 12.211 -7.125 1 87.56 76 GLN B C 1
ATOM 2314 O O . GLN B 1 76 ? 11.828 11.234 -6.508 1 87.56 76 GLN B O 1
ATOM 2319 N N . HIS B 1 77 ? 10.516 13.062 -6.695 1 88.31 77 HIS B N 1
ATOM 2320 C CA . HIS B 1 77 ? 10.062 12.938 -5.312 1 88.31 77 HIS B CA 1
ATOM 2321 C C . HIS B 1 77 ? 8.555 12.719 -5.246 1 88.31 77 HIS B C 1
ATOM 2323 O O . HIS B 1 77 ? 7.801 13.352 -5.992 1 88.31 77 HIS B O 1
ATOM 2329 N N . ASP B 1 78 ? 8.18 11.766 -4.355 1 93.38 78 ASP B N 1
ATOM 2330 C CA . ASP B 1 78 ? 6.766 11.555 -4.082 1 93.38 78 ASP B CA 1
ATOM 2331 C C . ASP B 1 78 ? 5.996 11.25 -5.367 1 93.38 78 ASP B C 1
ATOM 2333 O O . ASP B 1 78 ? 4.914 11.797 -5.598 1 93.38 78 ASP B O 1
ATOM 2337 N N . GLN B 1 79 ? 6.52 10.484 -6.223 1 95.69 79 GLN B N 1
ATOM 2338 C CA . GLN B 1 79 ? 5.922 10.219 -7.527 1 95.69 79 GLN B CA 1
ATOM 2339 C C . GLN B 1 79 ? 4.801 9.188 -7.418 1 95.69 79 GLN B C 1
ATOM 2341 O O . GLN B 1 79 ? 3.84 9.227 -8.188 1 95.69 79 GLN B O 1
ATOM 2346 N N . PHE B 1 80 ? 4.98 8.32 -6.465 1 98.38 80 PHE B N 1
ATOM 2347 C CA . PHE B 1 80 ? 3.953 7.297 -6.316 1 98.38 80 PHE B CA 1
ATOM 2348 C C . PHE B 1 80 ? 2.592 7.93 -6.055 1 98.38 80 PHE B C 1
ATOM 2350 O O . PHE B 1 80 ? 1.655 7.742 -6.836 1 98.38 80 PHE B O 1
ATOM 2357 N N . VAL B 1 81 ? 2.5 8.797 -5.031 1 98.06 81 VAL B N 1
ATOM 2358 C CA . VAL B 1 81 ? 1.221 9.367 -4.621 1 98.06 81 VAL B CA 1
ATOM 2359 C C . VAL B 1 81 ? 0.932 10.625 -5.438 1 98.06 81 VAL B C 1
ATOM 2361 O O . VAL B 1 81 ? -0.175 10.797 -5.953 1 98.06 81 VAL B O 1
ATOM 2364 N N . GLY B 1 82 ? 1.92 11.391 -5.621 1 96.25 82 GLY B N 1
ATOM 2365 C CA . GLY B 1 82 ? 1.702 12.711 -6.184 1 96.25 82 GLY B CA 1
ATOM 2366 C C . GLY B 1 82 ? 1.66 12.719 -7.699 1 96.25 82 GLY B C 1
ATOM 2367 O O . GLY B 1 82 ? 1.321 13.734 -8.312 1 96.25 82 GLY B O 1
ATOM 2368 N N . ALA B 1 83 ? 1.993 11.594 -8.359 1 95.81 83 ALA B N 1
ATOM 2369 C CA . ALA B 1 83 ? 1.989 11.555 -9.82 1 95.81 83 ALA B CA 1
ATOM 2370 C C . ALA B 1 83 ? 1.279 10.305 -10.336 1 95.81 83 ALA B C 1
ATOM 2372 O O . ALA B 1 83 ? 0.222 10.398 -10.961 1 95.81 83 ALA B O 1
ATOM 2373 N N . THR B 1 84 ? 1.742 9.195 -9.992 1 97.75 84 THR B N 1
ATOM 2374 C CA . THR B 1 84 ? 1.208 7.945 -10.523 1 97.75 84 THR B CA 1
ATOM 2375 C C . THR B 1 84 ? -0.241 7.75 -10.086 1 97.75 84 THR B C 1
ATOM 2377 O O . THR B 1 84 ? -1.101 7.406 -10.898 1 97.75 84 THR B O 1
ATOM 2380 N N . LEU B 1 85 ? -0.489 7.961 -8.836 1 98.19 85 LEU B N 1
ATOM 2381 C CA . LEU B 1 85 ? -1.841 7.758 -8.32 1 98.19 85 LEU B CA 1
ATOM 2382 C C . LEU B 1 85 ? -2.711 8.984 -8.586 1 98.19 85 LEU B C 1
ATOM 2384 O O . LEU B 1 85 ? -3.939 8.898 -8.539 1 98.19 85 LEU B O 1
ATOM 2388 N N . ALA B 1 86 ? -2.061 10.109 -8.766 1 96.69 86 ALA B N 1
ATOM 2389 C CA . ALA B 1 86 ? -2.789 11.367 -8.922 1 96.69 86 ALA B CA 1
ATOM 2390 C C . ALA B 1 86 ? -3.379 11.484 -10.328 1 96.69 86 ALA B C 1
ATOM 2392 O O . ALA B 1 86 ? -2.752 12.055 -11.219 1 96.69 86 ALA B O 1
ATOM 2393 N N . SER B 1 87 ? -4.531 10.953 -10.555 1 94.81 87 SER B N 1
ATOM 2394 C CA . SER B 1 87 ? -5.203 10.945 -11.852 1 94.81 87 SER B CA 1
ATOM 2395 C C . SER B 1 87 ? -6.719 10.969 -11.688 1 94.81 87 SER B C 1
ATOM 2397 O O . SER B 1 87 ? -7.23 10.844 -10.57 1 94.81 87 SER B O 1
ATOM 2399 N N . GLU B 1 88 ? -7.383 11.047 -12.766 1 94.56 88 GLU B N 1
ATOM 2400 C CA . GLU B 1 88 ? -8.836 11.156 -12.742 1 94.56 88 GLU B CA 1
ATOM 2401 C C . GLU B 1 88 ? -9.477 9.875 -12.227 1 94.56 88 GLU B C 1
ATOM 2403 O O . GLU B 1 88 ? -10.523 9.914 -11.57 1 94.56 88 GLU B O 1
ATOM 2408 N N . ARG B 1 89 ? -8.875 8.727 -12.523 1 95.94 89 ARG B N 1
ATOM 2409 C CA . ARG B 1 89 ? -9.43 7.461 -12.062 1 95.94 89 ARG B CA 1
ATOM 2410 C C . ARG B 1 89 ? -8.742 6.996 -10.781 1 95.94 89 ARG B C 1
ATOM 2412 O O . ARG B 1 89 ? -9.117 5.973 -10.203 1 95.94 89 ARG B O 1
ATOM 2419 N N . GLY B 1 90 ? -7.664 7.773 -10.383 1 97.94 90 GLY B N 1
ATOM 2420 C CA . GLY B 1 90 ? -6.914 7.453 -9.172 1 97.94 90 GLY B CA 1
ATOM 2421 C C . GLY B 1 90 ? -7.281 8.328 -7.992 1 97.94 90 GLY B C 1
ATOM 2422 O O . GLY B 1 90 ? -8.453 8.422 -7.621 1 97.94 90 GLY B O 1
ATOM 2423 N N . LEU B 1 91 ? -6.289 8.938 -7.406 1 98.06 91 LEU B N 1
ATOM 2424 C CA . LEU B 1 91 ? -6.48 9.906 -6.328 1 98.06 91 LEU B CA 1
ATOM 2425 C C . LEU B 1 91 ? -6.727 11.305 -6.887 1 98.06 91 LEU B C 1
ATOM 2427 O O . LEU B 1 91 ? -5.789 11.969 -7.34 1 98.06 91 LEU B O 1
ATOM 2431 N N . LYS B 1 92 ? -7.922 11.75 -6.773 1 98.06 92 LYS B N 1
ATOM 2432 C CA . LYS B 1 92 ? -8.297 13.008 -7.41 1 98.06 92 LYS B CA 1
ATOM 2433 C C . LYS B 1 92 ? -7.906 14.203 -6.543 1 98.06 92 LYS B C 1
ATOM 2435 O O . LYS B 1 92 ? -7.41 15.211 -7.051 1 98.06 92 LYS B O 1
ATOM 2440 N N . HIS B 1 93 ? -8.234 14.102 -5.289 1 98.5 93 HIS B N 1
ATOM 2441 C CA . HIS B 1 93 ? -7.941 15.148 -4.312 1 98.5 93 HIS B CA 1
ATOM 2442 C C . HIS B 1 93 ? -7.539 14.547 -2.971 1 98.5 93 HIS B C 1
ATOM 2444 O O . HIS B 1 93 ? -8.016 13.477 -2.598 1 98.5 93 HIS B O 1
ATOM 2450 N N . VAL B 1 94 ? -6.676 15.203 -2.35 1 98.75 94 VAL B N 1
ATOM 2451 C CA . VAL B 1 94 ? -6.305 14.906 -0.971 1 98.75 94 VAL B CA 1
ATOM 2452 C C . VAL B 1 94 ? -6.289 16.188 -0.149 1 98.75 94 VAL B C 1
ATOM 2454 O O . VAL B 1 94 ? -5.809 17.234 -0.614 1 98.75 94 VAL B O 1
ATOM 2457 N N . LEU B 1 95 ? -6.844 16.156 1.002 1 98.81 95 LEU B N 1
ATOM 2458 C CA . LEU B 1 95 ? -6.867 17.297 1.91 1 98.81 95 LEU B CA 1
ATOM 2459 C C . LEU B 1 95 ? -6.797 16.844 3.363 1 98.81 95 LEU B C 1
ATOM 2461 O O . LEU B 1 95 ? -7.617 16.031 3.801 1 98.81 95 LEU B O 1
ATOM 2465 N N . SER B 1 96 ? -5.852 17.297 4.055 1 98.56 96 SER B N 1
ATOM 2466 C CA . SER B 1 96 ? -5.738 17.047 5.492 1 98.56 96 SER B CA 1
ATOM 2467 C C . SER B 1 96 ? -6.195 18.266 6.293 1 98.56 96 SER B C 1
ATOM 2469 O O . SER B 1 96 ? -6.277 19.375 5.762 1 98.56 96 SER B O 1
ATOM 2471 N N . PHE B 1 97 ? -6.539 18.031 7.535 1 97.38 97 PHE B N 1
ATOM 2472 C CA . PHE B 1 97 ? -6.898 19.141 8.398 1 97.38 97 PHE B CA 1
ATOM 2473 C C . PHE B 1 97 ? -6.762 18.766 9.867 1 97.38 97 PHE B C 1
ATOM 2475 O O . PHE B 1 97 ? -6.742 17.578 10.203 1 97.38 97 PHE B O 1
ATOM 2482 N N . PHE B 1 98 ? -6.609 19.703 10.672 1 96.25 98 PHE B N 1
ATOM 2483 C CA . PHE B 1 98 ? -6.555 19.547 12.117 1 96.25 98 PHE B CA 1
ATOM 2484 C C . PHE B 1 98 ? -7.203 20.734 12.828 1 96.25 98 PHE B C 1
ATOM 2486 O O . PHE B 1 98 ? -7.551 21.719 12.188 1 96.25 98 PHE B O 1
ATOM 2493 N N . ARG B 1 99 ? -7.414 20.516 14.086 1 93.81 99 ARG B N 1
ATOM 2494 C CA . ARG B 1 99 ? -7.973 21.578 14.922 1 93.81 99 ARG B CA 1
ATOM 2495 C C . ARG B 1 99 ? -7.062 21.875 16.109 1 93.81 99 ARG B C 1
ATOM 2497 O O . ARG B 1 99 ? -6.676 20.969 16.844 1 93.81 99 ARG B O 1
ATOM 2504 N N . PRO B 1 100 ? -6.793 23.125 16.188 1 91.19 100 PRO B N 1
ATOM 2505 C CA . PRO B 1 100 ? -6.035 23.484 17.391 1 91.19 100 PRO B CA 1
ATOM 2506 C C . PRO B 1 100 ? -6.859 23.344 18.656 1 91.19 100 PRO B C 1
ATOM 2508 O O . PRO B 1 100 ? -8.078 23.531 18.625 1 91.19 100 PRO B O 1
ATOM 2511 N N . ASP B 1 101 ? -6.191 23.109 19.75 1 89.56 101 ASP B N 1
ATOM 2512 C CA . ASP B 1 101 ? -6.855 22.984 21.047 1 89.56 101 ASP B CA 1
ATOM 2513 C C . ASP B 1 101 ? -7.328 24.344 21.547 1 89.56 101 ASP B C 1
ATOM 2515 O O . ASP B 1 101 ? -8.328 24.438 22.266 1 89.56 101 ASP B O 1
ATOM 2519 N N . ASP B 1 102 ? -6.543 25.359 21.312 1 88.25 102 ASP B N 1
ATOM 2520 C CA . ASP B 1 102 ? -6.824 26.734 21.703 1 88.25 102 ASP B CA 1
ATOM 2521 C C . ASP B 1 102 ? -6.012 27.719 20.875 1 88.25 102 ASP B C 1
ATOM 2523 O O . ASP B 1 102 ? -5.289 27.328 19.953 1 88.25 102 ASP B O 1
ATOM 2527 N N . GLU B 1 103 ? -6.105 28.906 21.203 1 84.38 103 GLU B N 1
ATOM 2528 C CA . GLU B 1 103 ? -5.531 29.984 20.391 1 84.38 103 GLU B CA 1
ATOM 2529 C C . GLU B 1 103 ? -4.008 29.969 20.453 1 84.38 103 GLU B C 1
ATOM 2531 O O . GLU B 1 103 ? -3.338 30.484 19.562 1 84.38 103 GLU B O 1
ATOM 2536 N N . THR B 1 104 ? -3.436 29.328 21.453 1 90.88 104 THR B N 1
ATOM 2537 C CA . THR B 1 104 ? -1.988 29.375 21.641 1 90.88 104 THR B CA 1
ATOM 2538 C C . THR B 1 104 ? -1.336 28.109 21.078 1 90.88 104 THR B C 1
ATOM 2540 O O . THR B 1 104 ? -0.117 28.062 20.906 1 90.88 104 THR B O 1
ATOM 2543 N N . HIS B 1 105 ? -2.146 27.172 20.719 1 93 105 HIS B N 1
ATOM 2544 C CA . HIS B 1 105 ? -1.661 25.859 20.328 1 93 105 HIS B CA 1
ATOM 2545 C C . HIS B 1 105 ? -0.717 25.938 19.141 1 93 105 HIS B C 1
ATOM 2547 O O . HIS B 1 105 ? 0.366 25.344 19.156 1 93 105 HIS B O 1
ATOM 2553 N N . LEU B 1 106 ? -1.036 26.688 18.234 1 91.88 106 LEU B N 1
ATOM 2554 C CA . LEU B 1 106 ? -0.287 26.766 16.984 1 91.88 106 LEU B CA 1
ATOM 2555 C C . LEU B 1 106 ? 1.084 27.391 17.203 1 91.88 106 LEU B C 1
ATOM 2557 O O . LEU B 1 106 ? 2.072 26.969 16.594 1 91.88 106 LEU B O 1
ATOM 2561 N N . ARG B 1 107 ? 1.148 28.281 18.141 1 92.38 107 ARG B N 1
ATOM 2562 C CA . ARG B 1 107 ? 2.363 29.062 18.312 1 92.38 107 ARG B CA 1
ATOM 2563 C C . ARG B 1 107 ? 3.256 28.469 19.391 1 92.38 107 ARG B C 1
ATOM 2565 O O . ARG B 1 107 ? 4.398 28.891 19.562 1 92.38 107 ARG B O 1
ATOM 2572 N N . ASP B 1 108 ? 2.727 27.531 20.078 1 95.69 108 ASP B N 1
ATOM 2573 C CA . ASP B 1 108 ? 3.506 26.922 21.141 1 95.69 108 ASP B CA 1
ATOM 2574 C C . ASP B 1 108 ? 4.332 25.734 20.625 1 95.69 108 ASP B C 1
ATOM 2576 O O . ASP B 1 108 ? 3.787 24.672 20.328 1 95.69 108 ASP B O 1
ATOM 2580 N N . PRO B 1 109 ? 5.605 25.875 20.547 1 95.44 109 PRO B N 1
ATOM 2581 C CA . PRO B 1 109 ? 6.438 24.797 20 1 95.44 109 PRO B CA 1
ATOM 2582 C C . PRO B 1 109 ? 6.418 23.547 20.891 1 95.44 109 PRO B C 1
ATOM 2584 O O . PRO B 1 109 ? 6.727 22.438 20.406 1 95.44 109 PRO B O 1
ATOM 2587 N N . ALA B 1 110 ? 6.039 23.641 22.078 1 96.25 110 ALA B N 1
ATOM 2588 C CA . ALA B 1 110 ? 6.062 22.516 23.031 1 96.25 110 ALA B CA 1
ATOM 2589 C C . ALA B 1 110 ? 4.777 21.703 22.953 1 96.25 110 ALA B C 1
ATOM 2591 O O . ALA B 1 110 ? 4.656 20.656 23.594 1 96.25 110 ALA B O 1
ATOM 2592 N N . ARG B 1 111 ? 3.879 22.156 22.188 1 95.44 111 ARG B N 1
ATOM 2593 C CA . ARG B 1 111 ? 2.59 21.484 22.078 1 95.44 111 ARG B CA 1
ATOM 2594 C C . ARG B 1 111 ? 2.352 21 20.641 1 95.44 111 ARG B C 1
ATOM 2596 O O . ARG B 1 111 ? 1.595 21.625 19.891 1 95.44 111 ARG B O 1
ATOM 2603 N N . PRO B 1 112 ? 2.826 19.906 20.328 1 96.19 112 PRO B N 1
ATOM 2604 C CA . PRO B 1 112 ? 2.648 19.391 18.969 1 96.19 112 PRO B CA 1
ATOM 2605 C C . PRO B 1 112 ? 1.189 19.062 18.641 1 96.19 112 PRO B C 1
ATOM 2607 O O . PRO B 1 112 ? 0.398 18.797 19.547 1 96.19 112 PRO B O 1
ATOM 2610 N N . ILE B 1 113 ? 0.871 19.203 17.328 1 95.62 113 ILE B N 1
ATOM 2611 C CA . ILE B 1 113 ? -0.389 18.672 16.828 1 95.62 113 ILE B CA 1
ATOM 2612 C C . ILE B 1 113 ? -0.374 17.141 16.922 1 95.62 113 ILE B C 1
ATOM 2614 O O . ILE B 1 113 ? 0.56 16.5 16.453 1 95.62 113 ILE B O 1
ATOM 2618 N N . THR B 1 114 ? -1.403 16.547 17.547 1 95.94 114 THR B N 1
ATOM 2619 C CA . THR B 1 114 ? -1.318 15.117 17.812 1 95.94 114 THR B CA 1
ATOM 2620 C C . THR B 1 114 ? -2.352 14.344 17 1 95.94 114 THR B C 1
ATOM 2622 O O . THR B 1 114 ? -2.342 13.117 16.969 1 95.94 114 THR B O 1
ATOM 2625 N N . ARG B 1 115 ? -3.221 15.078 16.344 1 96.81 115 ARG B N 1
ATOM 2626 C CA . ARG B 1 115 ? -4.273 14.438 15.562 1 96.81 115 ARG B CA 1
ATOM 2627 C C . ARG B 1 115 ? -4.5 15.172 14.242 1 96.81 115 ARG B C 1
ATOM 2629 O O . ARG B 1 115 ? -4.586 16.406 14.219 1 96.81 115 ARG B O 1
ATOM 2636 N N . VAL B 1 116 ? -4.566 14.453 13.18 1 97.75 116 VAL B N 1
ATOM 2637 C CA . VAL B 1 116 ? -4.828 14.992 11.844 1 97.75 116 VAL B CA 1
ATOM 2638 C C . VAL B 1 116 ? -5.828 14.094 11.117 1 97.75 116 VAL B C 1
ATOM 2640 O O . VAL B 1 116 ? -5.738 12.867 11.188 1 97.75 116 VAL B O 1
ATOM 2643 N N . ASP B 1 117 ? -6.789 14.703 10.516 1 97.69 117 ASP B N 1
ATOM 2644 C CA . ASP B 1 117 ? -7.727 14.031 9.625 1 97.69 117 ASP B CA 1
ATOM 2645 C C . ASP B 1 117 ? -7.344 14.242 8.164 1 97.69 117 ASP B C 1
ATOM 2647 O O . ASP B 1 117 ? -6.922 15.336 7.777 1 97.69 117 ASP B O 1
ATOM 2651 N N . THR B 1 118 ? -7.469 13.234 7.367 1 98.75 118 THR B N 1
ATOM 2652 C CA . THR B 1 118 ? -7.176 13.352 5.941 1 98.75 118 THR B CA 1
ATOM 2653 C C . THR B 1 118 ? -8.328 12.797 5.109 1 98.75 118 THR B C 1
ATOM 2655 O O . THR B 1 118 ? -8.82 11.695 5.379 1 98.75 118 THR B O 1
ATOM 2658 N N . LEU B 1 119 ? -8.742 13.547 4.156 1 98.88 119 LEU B N 1
ATOM 2659 C CA . LEU B 1 119 ? -9.75 13.148 3.178 1 98.88 119 LEU B CA 1
ATOM 2660 C C . LEU B 1 119 ? -9.094 12.734 1.862 1 98.88 119 LEU B C 1
ATOM 2662 O O . LEU B 1 119 ? -8.219 13.438 1.354 1 98.88 119 LEU B O 1
ATOM 2666 N N . PHE B 1 120 ? -9.555 11.625 1.353 1 98.88 120 PHE B N 1
ATOM 2667 C CA . PHE B 1 120 ? -9.109 11.125 0.058 1 98.88 120 PHE B CA 1
ATOM 2668 C C . PHE B 1 120 ? -10.289 10.977 -0.897 1 98.88 120 PHE B C 1
ATOM 2670 O O . PHE B 1 120 ? -11.25 10.273 -0.594 1 98.88 120 PHE B O 1
ATOM 2677 N N . ALA B 1 121 ? -10.234 11.625 -2.035 1 98.88 121 ALA B N 1
ATOM 2678 C CA . ALA B 1 121 ? -11.156 11.352 -3.131 1 98.88 121 ALA B CA 1
ATOM 2679 C C . ALA B 1 121 ? -10.625 10.25 -4.039 1 98.88 121 ALA B C 1
ATOM 2681 O O . ALA B 1 121 ? -9.68 10.477 -4.809 1 98.88 121 ALA B O 1
ATOM 2682 N N . VAL B 1 122 ? -11.273 9.086 -3.996 1 98.62 122 VAL B N 1
ATOM 2683 C CA . VAL B 1 122 ? -10.711 7.898 -4.625 1 98.62 122 VAL B CA 1
ATOM 2684 C C . VAL B 1 122 ? -11.562 7.492 -5.82 1 98.62 122 VAL B C 1
ATOM 2686 O O . VAL B 1 122 ? -12.797 7.473 -5.734 1 98.62 122 VAL B O 1
ATOM 2689 N N . GLY B 1 123 ? -10.859 7.203 -6.91 1 98.19 123 GLY B N 1
ATOM 2690 C CA . GLY B 1 123 ? -11.531 6.781 -8.125 1 98.19 123 GLY B CA 1
ATOM 2691 C C . GLY B 1 123 ? -11.508 5.277 -8.336 1 98.19 123 GLY B C 1
ATOM 2692 O O . GLY B 1 123 ? -10.867 4.555 -7.566 1 98.19 123 GLY B O 1
ATOM 2693 N N . ASP B 1 124 ? -12.156 4.805 -9.383 1 97.19 124 ASP B N 1
ATOM 2694 C CA . ASP B 1 124 ? -12.344 3.377 -9.633 1 97.19 124 ASP B CA 1
ATOM 2695 C C . ASP B 1 124 ? -11.062 2.74 -10.164 1 97.19 124 ASP B C 1
ATOM 2697 O O . ASP B 1 124 ? -10.945 1.514 -10.203 1 97.19 124 ASP B O 1
ATOM 2701 N N . GLY B 1 125 ? -10.102 3.525 -10.594 1 97.75 125 GLY B N 1
ATOM 2702 C CA . GLY B 1 125 ? -8.805 3.004 -10.977 1 97.75 125 GLY B CA 1
ATOM 2703 C C . GLY B 1 125 ? -8.023 2.43 -9.812 1 97.75 125 GLY B C 1
ATOM 2704 O O . GLY B 1 125 ? -6.98 1.801 -10.008 1 97.75 125 GLY B O 1
ATOM 2705 N N . LEU B 1 126 ? -8.547 2.637 -8.625 1 98.25 126 LEU B N 1
ATOM 2706 C CA . LEU B 1 126 ? -7.836 2.197 -7.434 1 98.25 126 LEU B CA 1
ATOM 2707 C C . LEU B 1 126 ? -8.438 0.908 -6.887 1 98.25 126 LEU B C 1
ATOM 2709 O O . LEU B 1 126 ? -8.109 0.482 -5.777 1 98.25 126 LEU B O 1
ATOM 2713 N N . SER B 1 127 ? -9.281 0.237 -7.68 1 96.62 127 SER B N 1
ATOM 2714 C CA . SER B 1 127 ? -10.031 -0.937 -7.242 1 96.62 127 SER B CA 1
ATOM 2715 C C . SER B 1 127 ? -9.18 -2.199 -7.324 1 96.62 127 SER B C 1
ATOM 2717 O O . SER B 1 127 ? -8.359 -2.342 -8.234 1 96.62 127 SER B O 1
ATOM 2719 N N . GLY B 1 128 ? -9.367 -3.037 -6.328 1 94.44 128 GLY B N 1
ATOM 2720 C CA . GLY B 1 128 ? -8.922 -4.418 -6.398 1 94.44 128 GLY B CA 1
ATOM 2721 C C . GLY B 1 128 ? -9.992 -5.371 -6.883 1 94.44 128 GLY B C 1
ATOM 2722 O O . GLY B 1 128 ? -9.727 -6.258 -7.695 1 94.44 128 GLY B O 1
ATOM 2723 N N . TYR B 1 129 ? -11.156 -5.18 -6.371 1 91.25 129 TYR B N 1
ATOM 2724 C CA . TYR B 1 129 ? -12.398 -5.816 -6.801 1 91.25 129 TYR B CA 1
ATOM 2725 C C . TYR B 1 129 ? -13.406 -4.781 -7.277 1 91.25 129 TYR B C 1
ATOM 2727 O O . TYR B 1 129 ? -13.219 -3.58 -7.074 1 91.25 129 TYR B O 1
ATOM 2735 N N . HIS B 1 130 ? -14.383 -5.273 -7.852 1 90.56 130 HIS B N 1
ATOM 2736 C CA . HIS B 1 130 ? -15.398 -4.348 -8.336 1 90.56 130 HIS B CA 1
ATOM 2737 C C . HIS B 1 130 ? -15.945 -3.488 -7.207 1 90.56 130 HIS B C 1
ATOM 2739 O O . HIS B 1 130 ? -16.469 -4.012 -6.219 1 90.56 130 HIS B O 1
ATOM 2745 N N . ASN B 1 131 ? -15.688 -2.23 -7.266 1 94.38 131 ASN B N 1
ATOM 2746 C CA . ASN B 1 131 ? -16.219 -1.198 -6.379 1 94.38 131 ASN B CA 1
ATOM 2747 C C . ASN B 1 131 ? -15.555 -1.254 -5.004 1 94.38 131 ASN B C 1
ATOM 2749 O O . ASN B 1 131 ? -16.094 -0.715 -4.031 1 94.38 131 ASN B O 1
ATOM 2753 N N . ILE B 1 132 ? -14.508 -1.957 -4.902 1 96.06 132 ILE B N 1
ATOM 2754 C CA . ILE B 1 132 ? -13.781 -2.049 -3.643 1 96.06 132 ILE B CA 1
ATOM 2755 C C . ILE B 1 132 ? -12.32 -1.65 -3.855 1 96.06 132 ILE B C 1
ATOM 2757 O O . ILE B 1 132 ? -11.656 -2.162 -4.762 1 96.06 132 ILE B O 1
ATOM 2761 N N . ILE B 1 133 ? -11.883 -0.778 -3.031 1 97.75 133 ILE B N 1
ATOM 2762 C CA . ILE B 1 133 ? -10.508 -0.295 -3.135 1 97.75 133 ILE B CA 1
ATOM 2763 C C . ILE B 1 133 ? -9.539 -1.443 -2.873 1 97.75 133 ILE B C 1
ATOM 2765 O O . ILE B 1 133 ? -9.828 -2.346 -2.086 1 97.75 133 ILE B O 1
ATOM 2769 N N . HIS B 1 134 ? -8.477 -1.472 -3.555 1 98.06 134 HIS B N 1
ATOM 2770 C CA . HIS B 1 134 ? -7.426 -2.455 -3.297 1 98.06 134 HIS B CA 1
ATOM 2771 C C . HIS B 1 134 ? -6.816 -2.264 -1.913 1 98.06 134 HIS B C 1
ATOM 2773 O O . HIS B 1 134 ? -6.582 -1.131 -1.486 1 98.06 134 HIS B O 1
ATOM 2779 N N . GLY B 1 135 ? -6.461 -3.283 -1.23 1 98 135 GLY B N 1
ATOM 2780 C CA . GLY B 1 135 ? -5.836 -3.211 0.081 1 98 135 GLY B CA 1
ATOM 2781 C C . GLY B 1 135 ? -4.543 -2.414 0.084 1 98 135 GLY B C 1
ATOM 2782 O O . GLY B 1 135 ? -4.25 -1.707 1.049 1 98 135 GLY B O 1
ATOM 2783 N N . GLY B 1 136 ? -3.734 -2.564 -0.936 1 98.5 136 GLY B N 1
ATOM 2784 C CA . GLY B 1 136 ? -2.512 -1.787 -1.07 1 98.5 136 GLY B CA 1
ATOM 2785 C C . GLY B 1 136 ? -2.752 -0.29 -1.052 1 98.5 136 GLY B C 1
ATOM 2786 O O . GLY B 1 136 ? -1.958 0.465 -0.488 1 98.5 136 GLY B O 1
ATOM 2787 N N . MET B 1 137 ? -3.773 0.113 -1.672 1 98.75 137 MET B N 1
ATOM 2788 C CA . MET B 1 137 ? -4.125 1.53 -1.662 1 98.75 137 MET B CA 1
ATOM 2789 C C . MET B 1 137 ? -4.582 1.968 -0.275 1 98.75 137 MET B C 1
ATOM 2791 O O . MET B 1 137 ? -4.254 3.066 0.175 1 98.75 137 MET B O 1
ATOM 2795 N N . THR B 1 138 ? -5.359 1.111 0.385 1 98.88 138 THR B N 1
ATOM 2796 C CA . THR B 1 138 ? -5.734 1.413 1.762 1 98.88 138 THR B CA 1
ATOM 2797 C C . THR B 1 138 ? -4.496 1.597 2.635 1 98.88 138 THR B C 1
ATOM 2799 O O . THR B 1 138 ? -4.41 2.557 3.402 1 98.88 138 THR B O 1
ATOM 2802 N N . MET B 1 139 ? -3.561 0.748 2.504 1 98.88 139 MET B N 1
ATOM 2803 C CA . MET B 1 139 ? -2.334 0.834 3.291 1 98.88 139 MET B CA 1
ATOM 2804 C C . MET B 1 139 ? -1.541 2.084 2.926 1 98.88 139 MET B C 1
ATOM 2806 O O . MET B 1 139 ? -0.886 2.682 3.781 1 98.88 139 MET B O 1
ATOM 2810 N N . THR B 1 140 ? -1.558 2.473 1.676 1 98.88 140 THR B N 1
ATOM 2811 C CA . THR B 1 140 ? -0.937 3.721 1.25 1 98.88 140 THR B CA 1
ATOM 2812 C C . THR B 1 140 ? -1.592 4.914 1.942 1 98.88 140 THR B C 1
ATOM 2814 O O . THR B 1 140 ? -0.901 5.793 2.461 1 98.88 140 THR B O 1
ATOM 2817 N N . MET B 1 141 ? -2.926 4.883 1.994 1 98.81 141 MET B N 1
ATOM 2818 C CA . MET B 1 141 ? -3.656 5.98 2.619 1 98.81 141 MET B CA 1
ATOM 2819 C C . MET B 1 141 ? -3.322 6.082 4.102 1 98.81 141 MET B C 1
ATOM 2821 O O . MET B 1 141 ? -3.107 7.18 4.621 1 98.81 141 MET B O 1
ATOM 2825 N N . VAL B 1 142 ? -3.236 4.945 4.758 1 98.81 142 VAL B N 1
ATOM 2826 C CA . VAL B 1 142 ? -2.98 4.984 6.195 1 98.81 142 VAL B CA 1
ATOM 2827 C C . VAL B 1 142 ? -1.544 5.434 6.449 1 98.81 142 VAL B C 1
ATOM 2829 O O . VAL B 1 142 ? -1.285 6.203 7.383 1 98.81 142 VAL B O 1
ATOM 2832 N N . ASP B 1 143 ? -0.616 4.996 5.641 1 98.81 143 ASP B N 1
ATOM 2833 C CA . ASP B 1 143 ? 0.777 5.418 5.758 1 98.81 143 ASP B CA 1
ATOM 2834 C C . ASP B 1 143 ? 0.908 6.93 5.594 1 98.81 143 ASP B C 1
ATOM 2836 O O . ASP B 1 143 ? 1.484 7.605 6.449 1 98.81 143 ASP B O 1
ATOM 2840 N N . GLU B 1 144 ? 0.369 7.445 4.508 1 98.38 144 GLU B N 1
ATOM 2841 C CA . GLU B 1 144 ? 0.44 8.875 4.234 1 98.38 144 GLU B CA 1
ATOM 2842 C C . GLU B 1 144 ? -0.249 9.68 5.332 1 98.38 144 GLU B C 1
ATOM 2844 O O . GLU B 1 144 ? 0.264 10.719 5.762 1 98.38 144 GLU B O 1
ATOM 2849 N N . SER B 1 145 ? -1.412 9.211 5.801 1 98.75 145 SER B N 1
ATOM 2850 C CA . SER B 1 145 ? -2.184 9.953 6.793 1 98.75 145 SER B CA 1
ATOM 2851 C C . SER B 1 145 ? -1.427 10.055 8.117 1 98.75 145 SER B C 1
ATOM 2853 O O . SER B 1 145 ? -1.369 11.125 8.719 1 98.75 145 SER B O 1
ATOM 2855 N N . MET B 1 146 ? -0.886 8.953 8.523 1 98.56 146 MET B N 1
ATOM 2856 C CA . MET B 1 146 ? -0.099 9.016 9.75 1 98.56 146 MET B CA 1
ATOM 2857 C C . MET B 1 146 ? 1.137 9.891 9.562 1 98.56 146 MET B C 1
ATOM 2859 O O . MET B 1 146 ? 1.515 10.641 10.469 1 98.56 146 MET B O 1
ATOM 2863 N N . GLY B 1 147 ? 1.718 9.852 8.414 1 96.56 147 GLY B N 1
ATOM 2864 C CA . GLY B 1 147 ? 2.854 10.711 8.109 1 96.56 147 GLY B CA 1
ATOM 2865 C C . GLY B 1 147 ? 2.527 12.188 8.203 1 96.56 147 GLY B C 1
ATOM 2866 O O . GLY B 1 147 ? 3.391 13 8.539 1 96.56 147 GLY B O 1
ATOM 2867 N N . THR B 1 148 ? 1.293 12.586 7.934 1 97.12 148 THR B N 1
ATOM 2868 C CA . THR B 1 148 ? 0.901 13.992 7.93 1 97.12 148 THR B CA 1
ATOM 2869 C C . THR B 1 148 ? 1.007 14.594 9.328 1 97.12 148 THR B C 1
ATOM 2871 O O . THR B 1 148 ? 1.242 15.789 9.484 1 97.12 148 THR B O 1
ATOM 2874 N N . VAL B 1 149 ? 0.838 13.781 10.367 1 97.19 149 VAL B N 1
ATOM 2875 C CA . VAL B 1 149 ? 0.959 14.281 11.734 1 97.19 149 VAL B CA 1
ATOM 2876 C C . VAL B 1 149 ? 2.373 14.805 11.969 1 97.19 149 VAL B C 1
ATOM 2878 O O . VAL B 1 149 ? 2.555 15.914 12.484 1 97.19 149 VAL B O 1
ATOM 2881 N N . ASN B 1 150 ? 3.305 14.016 11.531 1 94.19 150 ASN B N 1
ATOM 2882 C CA . ASN B 1 150 ? 4.691 14.453 11.641 1 94.19 150 ASN B CA 1
ATOM 2883 C C . ASN B 1 150 ? 4.961 15.672 10.758 1 94.19 150 ASN B C 1
ATOM 2885 O O . ASN B 1 150 ? 5.625 16.609 11.18 1 94.19 150 ASN B O 1
ATOM 2889 N N . GLU B 1 151 ? 4.457 15.672 9.602 1 94 151 GLU B N 1
ATOM 2890 C CA . GLU B 1 151 ? 4.719 16.703 8.609 1 94 151 GLU B CA 1
ATOM 2891 C C . GLU B 1 151 ? 4.246 18.078 9.102 1 94 151 GLU B C 1
ATOM 2893 O O . GLU B 1 151 ? 4.957 19.078 8.961 1 94 151 GLU B O 1
ATOM 2898 N N . ILE B 1 152 ? 3.039 18.109 9.633 1 95.69 152 ILE B N 1
ATOM 2899 C CA . ILE B 1 152 ? 2.48 19.391 10.039 1 95.69 152 ILE B CA 1
ATOM 2900 C C . ILE B 1 152 ? 3.258 19.938 11.234 1 95.69 152 ILE B C 1
ATOM 2902 O O . ILE B 1 152 ? 3.449 21.156 11.359 1 95.69 152 ILE B O 1
ATOM 2906 N N . ASN B 1 153 ? 3.699 19.062 12.078 1 95.62 153 ASN B N 1
ATOM 2907 C CA . ASN B 1 153 ? 4.508 19.5 13.211 1 95.62 153 ASN B CA 1
ATOM 2908 C C . ASN B 1 153 ? 5.867 20.031 12.758 1 95.62 153 ASN B C 1
ATOM 2910 O O . ASN B 1 153 ? 6.379 21 13.32 1 95.62 153 ASN B O 1
ATOM 2914 N N . THR B 1 154 ? 6.383 19.391 11.797 1 93.25 154 THR B N 1
ATOM 2915 C CA . THR B 1 154 ? 7.617 19.891 11.203 1 93.25 154 THR B CA 1
ATOM 2916 C C . THR B 1 154 ? 7.391 21.266 10.586 1 93.25 154 THR B C 1
ATOM 2918 O O . THR B 1 154 ? 8.172 22.203 10.82 1 93.25 154 THR B O 1
ATOM 2921 N N . ALA B 1 155 ? 6.371 21.438 9.867 1 92.94 155 ALA B N 1
ATOM 2922 C CA . ALA B 1 155 ? 6.051 22.688 9.195 1 92.94 155 ALA B CA 1
ATOM 2923 C C . ALA B 1 155 ? 5.84 23.812 10.211 1 92.94 155 ALA B C 1
ATOM 2925 O O . ALA B 1 155 ? 6.176 24.969 9.945 1 92.94 155 ALA B O 1
ATOM 2926 N N . LEU B 1 156 ? 5.312 23.438 11.359 1 93.62 156 LEU B N 1
ATOM 2927 C CA . LEU B 1 156 ? 4.992 24.422 12.383 1 93.62 156 LEU B CA 1
ATOM 2928 C C . LEU B 1 156 ? 6.188 24.656 13.305 1 93.62 156 LEU B C 1
ATOM 2930 O O . LEU B 1 156 ? 6.121 25.484 14.211 1 93.62 156 LEU B O 1
ATOM 2934 N N . GLY B 1 157 ? 7.27 23.875 13.086 1 92.56 157 GLY B N 1
ATOM 2935 C CA . GLY B 1 157 ? 8.477 24.047 13.883 1 92.56 157 GLY B CA 1
ATOM 2936 C C . GLY B 1 157 ? 8.305 23.578 15.32 1 92.56 157 GLY B C 1
ATOM 2937 O O . GLY B 1 157 ? 8.812 24.219 16.25 1 92.56 157 GLY B O 1
ATOM 2938 N N . LYS B 1 158 ? 7.555 22.562 15.516 1 94.81 158 LYS B N 1
ATOM 2939 C CA . LYS B 1 158 ? 7.32 22.062 16.859 1 94.81 158 LYS B CA 1
ATOM 2940 C C . LYS B 1 158 ? 8.578 21.406 17.438 1 94.81 158 LYS B C 1
ATOM 2942 O O . LYS B 1 158 ? 9.461 20.984 16.688 1 94.81 158 LYS B O 1
ATOM 2947 N N . ASP B 1 159 ? 8.555 21.344 18.734 1 93.06 159 ASP B N 1
ATOM 2948 C CA . ASP B 1 159 ? 9.719 20.781 19.422 1 93.06 159 ASP B CA 1
ATOM 2949 C C . ASP B 1 159 ? 9.758 19.266 19.281 1 93.06 159 ASP B C 1
ATOM 2951 O O . ASP B 1 159 ? 8.734 18.641 19 1 93.06 159 ASP B O 1
ATOM 2955 N N . GLY B 1 160 ? 11.023 18.672 19.422 1 89.12 160 GLY B N 1
ATOM 2956 C CA . GLY B 1 160 ? 11.227 17.234 19.375 1 89.12 160 GLY B CA 1
ATOM 2957 C C . GLY B 1 160 ? 12.039 16.797 18.172 1 89.12 160 GLY B C 1
ATOM 2958 O O . GLY B 1 160 ? 11.883 17.344 17.078 1 89.12 160 GLY B O 1
ATOM 2959 N N . LEU B 1 161 ? 12.852 15.844 18.375 1 85.88 161 LEU B N 1
ATOM 2960 C CA . LEU B 1 161 ? 13.711 15.336 17.312 1 85.88 161 LEU B CA 1
ATOM 2961 C C . LEU B 1 161 ? 12.875 14.82 16.141 1 85.88 161 LEU B C 1
ATOM 2963 O O . LEU B 1 161 ? 13.258 14.984 14.984 1 85.88 161 LEU B O 1
ATOM 2967 N N . VAL B 1 162 ? 11.719 14.281 16.469 1 88.06 162 VAL B N 1
ATOM 2968 C CA . VAL B 1 162 ? 10.875 13.648 15.461 1 88.06 162 VAL B CA 1
ATOM 2969 C C . VAL B 1 162 ? 10.281 14.727 14.555 1 88.06 162 VAL B C 1
ATOM 2971 O O . VAL B 1 162 ? 9.867 14.43 13.43 1 88.06 162 VAL B O 1
ATOM 2974 N N . HIS B 1 163 ? 10.266 15.961 14.977 1 89.75 163 HIS B N 1
ATOM 2975 C CA . HIS B 1 163 ? 9.672 17.047 14.195 1 89.75 163 HIS B CA 1
ATOM 2976 C C . HIS B 1 163 ? 10.742 17.859 13.477 1 89.75 163 HIS B C 1
ATOM 2978 O O . HIS B 1 163 ? 10.422 18.719 12.656 1 89.75 163 HIS B O 1
ATOM 2984 N N . LYS B 1 164 ? 12 17.547 13.711 1 86.38 164 LYS B N 1
ATOM 2985 C CA . LYS B 1 164 ? 13.102 18.312 13.133 1 86.38 164 LYS B CA 1
ATOM 2986 C C . LYS B 1 164 ? 13.852 17.5 12.086 1 86.38 164 LYS B C 1
ATOM 2988 O O . LYS B 1 164 ? 14.547 18.062 11.234 1 86.38 164 LYS B O 1
ATOM 2993 N N . LEU B 1 165 ? 13.664 16.219 12.266 1 84.19 165 LEU B N 1
ATOM 2994 C CA . LEU B 1 165 ? 14.359 15.305 11.367 1 84.19 165 LEU B CA 1
ATOM 2995 C C . LEU B 1 165 ? 13.375 14.57 10.469 1 84.19 165 LEU B C 1
ATOM 2997 O O . LEU B 1 165 ? 12.188 14.492 10.773 1 84.19 165 LEU B O 1
ATOM 3001 N N . SER B 1 166 ? 13.953 14.031 9.352 1 86.5 166 SER B N 1
ATOM 3002 C CA . SER B 1 166 ? 13.133 13.141 8.531 1 86.5 166 SER B CA 1
ATOM 3003 C C . SER B 1 166 ? 12.852 11.828 9.242 1 86.5 166 SER B C 1
ATOM 3005 O O . SER B 1 166 ? 13.711 11.312 9.969 1 86.5 166 SER B O 1
ATOM 3007 N N . SER B 1 167 ? 11.695 11.398 9.055 1 91.38 167 SER B N 1
ATOM 3008 C CA . SER B 1 167 ? 11.305 10.133 9.664 1 91.38 167 SER B CA 1
ATOM 3009 C C . SER B 1 167 ? 10.945 9.094 8.609 1 91.38 167 SER B C 1
ATOM 3011 O O . SER B 1 167 ? 10.461 9.438 7.531 1 91.38 167 SER B O 1
ATOM 3013 N N . VAL B 1 168 ? 11.203 7.82 8.93 1 93.81 168 VAL B N 1
ATOM 3014 C CA . VAL B 1 168 ? 10.82 6.711 8.062 1 93.81 168 VAL B CA 1
ATOM 3015 C C . VAL B 1 168 ? 9.938 5.734 8.828 1 93.81 168 VAL B C 1
ATOM 3017 O O . VAL B 1 168 ? 10.031 5.637 10.055 1 93.81 168 VAL B O 1
ATOM 3020 N N . THR B 1 169 ? 9.094 5.094 8.109 1 97 169 THR B N 1
ATOM 3021 C CA . THR B 1 169 ? 8.281 4.047 8.719 1 97 169 THR B CA 1
ATOM 3022 C C . THR B 1 169 ? 9.117 2.801 8.992 1 97 169 THR B C 1
ATOM 3024 O O . THR B 1 169 ? 9.727 2.242 8.078 1 97 169 THR B O 1
ATOM 3027 N N . ALA B 1 170 ? 9.141 2.412 10.219 1 98.25 170 ALA B N 1
ATOM 3028 C CA . ALA B 1 170 ? 9.852 1.189 10.586 1 98.25 170 ALA B CA 1
ATOM 3029 C C . ALA B 1 170 ? 8.938 -0.027 10.5 1 98.25 170 ALA B C 1
ATOM 3031 O O . ALA B 1 170 ? 9.359 -1.103 10.07 1 98.25 170 ALA B O 1
ATOM 3032 N N . SER B 1 171 ? 7.73 0.167 10.914 1 98.81 171 SER B N 1
ATOM 3033 C CA . SER B 1 171 ? 6.75 -0.909 10.844 1 98.81 171 SER B CA 1
ATOM 3034 C C . SER B 1 171 ? 5.332 -0.356 10.742 1 98.81 171 SER B C 1
ATOM 3036 O O . SER B 1 171 ? 5.074 0.786 11.125 1 98.81 171 SER B O 1
ATOM 3038 N N . LEU B 1 172 ? 4.453 -1.139 10.219 1 98.94 172 LEU B N 1
ATOM 3039 C CA . LEU B 1 172 ? 3.035 -0.817 10.086 1 98.94 172 LEU B CA 1
ATOM 3040 C C . LEU B 1 172 ? 2.184 -2.082 10.141 1 98.94 172 LEU B C 1
ATOM 3042 O O . LEU B 1 172 ? 2.52 -3.088 9.508 1 98.94 172 LEU B O 1
ATOM 3046 N N . ASP B 1 173 ? 1.167 -2.08 10.945 1 98.88 173 ASP B N 1
ATOM 3047 C CA . ASP B 1 173 ? 0.19 -3.164 10.977 1 98.88 173 ASP B CA 1
ATOM 3048 C C . ASP B 1 173 ? -1.221 -2.641 10.719 1 98.88 173 ASP B C 1
ATOM 3050 O O . ASP B 1 173 ? -1.574 -1.546 11.164 1 98.88 173 ASP B O 1
ATOM 3054 N N . ILE B 1 174 ? -1.966 -3.406 10.008 1 98.94 174 ILE B N 1
ATOM 3055 C CA . ILE B 1 174 ? -3.314 -2.98 9.648 1 98.94 174 ILE B CA 1
ATOM 3056 C C . ILE B 1 174 ? -4.281 -4.152 9.797 1 98.94 174 ILE B C 1
ATOM 3058 O O . ILE B 1 174 ? -3.922 -5.301 9.523 1 98.94 174 ILE B O 1
ATOM 3062 N N . ARG B 1 175 ? -5.465 -3.869 10.25 1 98.94 175 ARG B N 1
ATOM 3063 C CA . ARG B 1 175 ? -6.617 -4.762 10.242 1 98.94 175 ARG B CA 1
ATOM 3064 C C . ARG B 1 175 ? -7.715 -4.227 9.328 1 98.94 175 ARG B C 1
ATOM 3066 O O . ARG B 1 175 ? -8.164 -3.092 9.484 1 98.94 175 ARG B O 1
ATOM 3073 N N . PHE B 1 176 ? -8.078 -5.043 8.383 1 98.75 176 PHE B N 1
ATOM 3074 C CA . PHE B 1 176 ? -9.172 -4.723 7.484 1 98.75 176 PHE B CA 1
ATOM 3075 C C . PHE B 1 176 ? -10.5 -5.23 8.047 1 98.75 176 PHE B C 1
ATOM 3077 O O . PHE B 1 176 ? -10.695 -6.438 8.195 1 98.75 176 PHE B O 1
ATOM 3084 N N . LEU B 1 177 ? -11.414 -4.297 8.242 1 98.5 177 LEU B N 1
ATOM 3085 C CA . LEU B 1 177 ? -12.633 -4.656 8.953 1 98.5 177 LEU B CA 1
ATOM 3086 C C . LEU B 1 177 ? -13.812 -4.773 7.992 1 98.5 177 LEU B C 1
ATOM 3088 O O . LEU B 1 177 ? -14.641 -5.68 8.125 1 98.5 177 LEU B O 1
ATOM 3092 N N . GLN B 1 178 ? -13.922 -3.863 7.078 1 97.31 178 GLN B N 1
ATOM 3093 C CA . GLN B 1 178 ? -14.953 -3.82 6.043 1 97.31 178 GLN B CA 1
ATOM 3094 C C . GLN B 1 178 ? -14.383 -3.316 4.719 1 97.31 178 GLN B C 1
ATOM 3096 O O . GLN B 1 178 ? -13.367 -2.613 4.699 1 97.31 178 GLN B O 1
ATOM 3101 N N . PRO B 1 179 ? -15.039 -3.707 3.635 1 96.25 179 PRO B N 1
ATOM 3102 C CA . PRO B 1 179 ? -14.594 -3.168 2.348 1 96.25 179 PRO B CA 1
ATOM 3103 C C . PRO B 1 179 ? -14.672 -1.645 2.285 1 96.25 179 PRO B C 1
ATOM 3105 O O . PRO B 1 179 ? -15.609 -1.05 2.83 1 96.25 179 PRO B O 1
ATOM 3108 N N . VAL B 1 180 ? -13.695 -1.057 1.7 1 97.38 180 VAL B N 1
ATOM 3109 C CA . VAL B 1 180 ? -13.711 0.375 1.421 1 97.38 180 VAL B CA 1
ATOM 3110 C C . VAL B 1 180 ? -14.25 0.624 0.014 1 97.38 180 VAL B C 1
ATOM 3112 O O . VAL B 1 180 ? -13.641 0.196 -0.973 1 97.38 180 VAL B O 1
ATOM 3115 N N . PRO B 1 181 ? -15.273 1.353 -0.126 1 96.06 181 PRO B N 1
ATOM 3116 C CA . PRO B 1 181 ? -15.898 1.494 -1.441 1 96.06 181 PRO B CA 1
ATOM 3117 C C . PRO B 1 181 ? -15.156 2.477 -2.346 1 96.06 181 PRO B C 1
ATOM 3119 O O . PRO B 1 181 ? -14.602 3.467 -1.864 1 96.06 181 PRO B O 1
ATOM 3122 N N . VAL B 1 182 ? -15.188 2.244 -3.627 1 95.75 182 VAL B N 1
ATOM 3123 C CA . VAL B 1 182 ? -14.742 3.156 -4.68 1 95.75 182 VAL B CA 1
ATOM 3124 C C . VAL B 1 182 ? -15.758 3.152 -5.824 1 95.75 182 VAL B C 1
ATOM 3126 O O . VAL B 1 182 ? -16.406 2.135 -6.086 1 95.75 182 VAL B O 1
ATOM 3129 N N . PRO B 1 183 ? -15.961 4.227 -6.477 1 97.25 183 PRO B N 1
ATOM 3130 C CA . PRO B 1 183 ? -15.383 5.539 -6.172 1 97.25 183 PRO B CA 1
ATOM 3131 C C . PRO B 1 183 ? -16.047 6.211 -4.973 1 97.25 183 PRO B C 1
ATOM 3133 O O . PRO B 1 183 ? -17.094 5.762 -4.508 1 97.25 183 PRO B O 1
ATOM 3136 N N . GLY B 1 184 ? -15.391 7.281 -4.422 1 97.81 184 GLY B N 1
ATOM 3137 C CA . GLY B 1 184 ? -15.953 8.023 -3.301 1 97.81 184 GLY B CA 1
ATOM 3138 C C . GLY B 1 184 ? -14.898 8.758 -2.49 1 97.81 184 GLY B C 1
ATOM 3139 O O . GLY B 1 184 ? -13.859 9.141 -3.021 1 97.81 184 GLY B O 1
ATOM 3140 N N . VAL B 1 185 ? -15.328 9.102 -1.253 1 98.62 185 VAL B N 1
ATOM 3141 C CA . VAL B 1 185 ? -14.43 9.812 -0.345 1 98.62 185 VAL B CA 1
ATOM 3142 C C . VAL B 1 185 ? -14.234 8.992 0.93 1 98.62 185 VAL B C 1
ATOM 3144 O O . VAL B 1 185 ? -15.195 8.438 1.47 1 98.62 185 VAL B O 1
ATOM 3147 N N . VAL B 1 186 ? -12.992 8.93 1.336 1 98.5 186 VAL B N 1
ATOM 3148 C CA . VAL B 1 186 ? -12.594 8.211 2.545 1 98.5 186 VAL B CA 1
ATOM 3149 C C . VAL B 1 186 ? -11.945 9.188 3.529 1 98.5 186 VAL B C 1
ATOM 3151 O O . VAL B 1 186 ? -11.195 10.078 3.129 1 98.5 186 VAL B O 1
ATOM 3154 N N . LEU B 1 187 ? -12.305 9.016 4.805 1 98.69 187 LEU B N 1
ATOM 3155 C CA . LEU B 1 187 ? -11.672 9.773 5.879 1 98.69 187 LEU B CA 1
ATOM 3156 C C . LEU B 1 187 ? -10.695 8.898 6.656 1 98.69 187 LEU B C 1
ATOM 3158 O O . LEU B 1 187 ? -11.047 7.789 7.078 1 98.69 187 LEU B O 1
ATOM 3162 N N . VAL B 1 188 ? -9.508 9.352 6.82 1 98.88 188 VAL B N 1
ATOM 3163 C CA . VAL B 1 188 ? -8.547 8.688 7.695 1 98.88 188 VAL B CA 1
ATOM 3164 C C . VAL B 1 188 ? -8.188 9.602 8.867 1 98.88 188 VAL B C 1
ATOM 3166 O O . VAL B 1 188 ? -7.641 10.688 8.664 1 98.88 188 VAL B O 1
ATOM 3169 N N . THR B 1 189 ? -8.5 9.172 10.031 1 98.31 189 THR B N 1
ATOM 3170 C CA . THR B 1 189 ? -8.125 9.891 11.25 1 98.31 189 THR B CA 1
ATOM 3171 C C . THR B 1 189 ? -6.871 9.289 11.867 1 98.31 189 THR B C 1
ATOM 3173 O O . THR B 1 189 ? -6.848 8.102 12.203 1 98.31 189 THR B O 1
ATOM 3176 N N . SER B 1 190 ? -5.871 10.102 12.039 1 98.75 190 SER B N 1
ATOM 3177 C CA . SER B 1 190 ? -4.586 9.641 12.555 1 98.75 190 SER B CA 1
ATOM 3178 C C . SER B 1 190 ? -4.184 10.414 13.805 1 98.75 190 SER B C 1
ATOM 3180 O O . SER B 1 190 ? -4.441 11.609 13.914 1 98.75 190 SER B O 1
ATOM 3182 N N . TRP B 1 191 ? -3.482 9.711 14.703 1 98.44 191 TRP B N 1
ATOM 3183 C CA . TRP B 1 191 ? -3.029 10.406 15.898 1 98.44 191 TRP B CA 1
ATOM 3184 C C . TRP B 1 191 ? -1.77 9.758 16.469 1 98.44 191 TRP B C 1
ATOM 3186 O O . TRP B 1 191 ? -1.484 8.594 16.188 1 98.44 191 TRP B O 1
ATOM 3196 N N . THR B 1 192 ? -1.04 10.531 17.188 1 98.12 192 THR B N 1
ATOM 3197 C CA . THR B 1 192 ? 0.156 10.07 17.875 1 98.12 192 THR B CA 1
ATOM 3198 C C . THR B 1 192 ? -0.209 9.422 19.219 1 98.12 192 THR B C 1
ATOM 3200 O O . THR B 1 192 ? -0.926 10.023 20.016 1 98.12 192 THR B O 1
ATOM 3203 N N . GLU B 1 193 ? 0.286 8.242 19.391 1 98.06 193 GLU B N 1
ATOM 3204 C CA . GLU B 1 193 ? 0.065 7.574 20.672 1 98.06 193 GLU B CA 1
ATOM 3205 C C . GLU B 1 193 ? 1.159 7.93 21.688 1 98.06 193 GLU B C 1
ATOM 3207 O O . GLU B 1 193 ? 0.875 8.188 22.859 1 98.06 193 GLU B O 1
ATOM 3212 N N . ASN B 1 194 ? 2.385 7.871 21.188 1 95.62 194 ASN B N 1
ATOM 3213 C CA . ASN B 1 194 ? 3.508 8.172 22.062 1 95.62 194 ASN B CA 1
ATOM 3214 C C . ASN B 1 194 ? 4.777 8.477 21.281 1 95.62 194 ASN B C 1
ATOM 3216 O O . ASN B 1 194 ? 4.898 8.086 20.109 1 95.62 194 ASN B O 1
ATOM 3220 N N . ILE B 1 195 ? 5.578 9.219 21.938 1 95.25 195 ILE B N 1
ATOM 3221 C CA . ILE B 1 195 ? 6.898 9.562 21.422 1 95.25 195 ILE B CA 1
ATOM 3222 C C . ILE B 1 195 ? 7.973 9.156 22.422 1 95.25 195 ILE B C 1
ATOM 3224 O O . ILE B 1 195 ? 7.91 9.539 23.594 1 95.25 195 ILE B O 1
ATOM 3228 N N . GLN B 1 196 ? 8.875 8.391 21.984 1 94.75 196 GLN B N 1
ATOM 3229 C CA . GLN B 1 196 ? 10.023 7.965 22.781 1 94.75 196 GLN B CA 1
ATOM 3230 C C . GLN B 1 196 ? 11.328 8.172 22.016 1 94.75 196 GLN B C 1
ATOM 3232 O O . GLN B 1 196 ? 11.75 7.312 21.25 1 94.75 196 GLN B O 1
ATOM 3237 N N . GLY B 1 197 ? 12.016 9.305 22.375 1 91.94 197 GLY B N 1
ATOM 3238 C CA . GLY B 1 197 ? 13.227 9.617 21.625 1 91.94 197 GLY B CA 1
ATOM 3239 C C . GLY B 1 197 ? 12.969 9.852 20.156 1 91.94 197 GLY B C 1
ATOM 3240 O O . GLY B 1 197 ? 12.188 10.734 19.781 1 91.94 197 GLY B O 1
ATOM 3241 N N . ARG B 1 198 ? 13.562 8.984 19.391 1 93.62 198 ARG B N 1
ATOM 3242 C CA . ARG B 1 198 ? 13.438 9.141 17.953 1 93.62 198 ARG B CA 1
ATOM 3243 C C . ARG B 1 198 ? 12.266 8.328 17.406 1 93.62 198 ARG B C 1
ATOM 3245 O O . ARG B 1 198 ? 12 8.336 16.203 1 93.62 198 ARG B O 1
ATOM 3252 N N . LYS B 1 199 ? 11.617 7.703 18.281 1 95.69 199 LYS B N 1
ATOM 3253 C CA . LYS B 1 199 ? 10.547 6.812 17.844 1 95.69 199 LYS B CA 1
ATOM 3254 C C . LYS B 1 199 ? 9.18 7.418 18.125 1 95.69 199 LYS B C 1
ATOM 3256 O O . LYS B 1 199 ? 8.953 7.977 19.203 1 95.69 199 LYS B O 1
ATOM 3261 N N . THR B 1 200 ? 8.328 7.352 17.172 1 97.19 200 THR B N 1
ATOM 3262 C CA . THR B 1 200 ? 6.934 7.758 17.328 1 97.19 200 THR B CA 1
ATOM 3263 C C . THR B 1 200 ? 5.996 6.594 17.016 1 97.19 200 THR B C 1
ATOM 3265 O O . THR B 1 200 ? 6.133 5.934 15.984 1 97.19 200 THR B O 1
ATOM 3268 N N . ARG B 1 201 ? 5.117 6.324 17.922 1 98.5 201 ARG B N 1
ATOM 3269 C CA . ARG B 1 201 ? 4.043 5.363 17.672 1 98.5 201 ARG B CA 1
ATOM 3270 C C . ARG B 1 201 ? 2.75 6.078 17.297 1 98.5 201 ARG B C 1
ATOM 3272 O O . ARG B 1 201 ? 2.312 6.996 17.984 1 98.5 201 ARG B O 1
ATOM 3279 N N . MET B 1 202 ? 2.146 5.641 16.203 1 98.69 202 MET B N 1
ATOM 3280 C CA . MET B 1 202 ? 0.933 6.281 15.703 1 98.69 202 MET B CA 1
ATOM 3281 C C . MET B 1 202 ? -0.148 5.246 15.414 1 98.69 202 MET B C 1
ATOM 3283 O O . MET B 1 202 ? 0.151 4.066 15.227 1 98.69 202 MET B O 1
ATOM 3287 N N . ARG B 1 203 ? -1.376 5.734 15.375 1 98.88 203 ARG B N 1
ATOM 3288 C CA . ARG B 1 203 ? -2.533 4.938 14.984 1 98.88 203 ARG B CA 1
ATOM 3289 C C . ARG B 1 203 ? -3.445 5.719 14.047 1 98.88 203 ARG B C 1
ATOM 3291 O O . ARG B 1 203 ? -3.332 6.945 13.938 1 98.88 203 ARG B O 1
ATOM 3298 N N . CYS B 1 204 ? -4.277 4.988 13.336 1 98.81 204 CYS B N 1
ATOM 3299 C CA . CYS B 1 204 ? -5.289 5.664 12.539 1 98.81 204 CYS B CA 1
ATOM 3300 C C . CYS B 1 204 ? -6.484 4.754 12.281 1 98.81 204 CYS B C 1
ATOM 3302 O O . CYS B 1 204 ? -6.418 3.551 12.547 1 98.81 204 CYS B O 1
ATOM 3304 N N . GLU B 1 205 ? -7.527 5.355 11.93 1 98.88 205 GLU B N 1
ATOM 3305 C CA . GLU B 1 205 ? -8.758 4.699 11.5 1 98.88 205 GLU B CA 1
ATOM 3306 C C . GLU B 1 205 ? -9.195 5.191 10.125 1 98.88 205 GLU B C 1
ATOM 3308 O O . GLU B 1 205 ? -9.109 6.383 9.828 1 98.88 205 GLU B O 1
ATOM 3313 N N . VAL B 1 206 ? -9.594 4.227 9.289 1 98.94 206 VAL B N 1
ATOM 3314 C CA . VAL B 1 206 ? -10.203 4.52 7.996 1 98.94 206 VAL B CA 1
ATOM 3315 C C . VAL B 1 206 ? -11.727 4.504 8.133 1 98.94 206 VAL B C 1
ATOM 3317 O O . VAL B 1 206 ? -12.305 3.512 8.578 1 98.94 206 VAL B O 1
ATOM 3320 N N . LYS B 1 207 ? -12.367 5.598 7.664 1 98.62 207 LYS B N 1
ATOM 3321 C CA . LYS B 1 207 ? -13.805 5.73 7.895 1 98.62 207 LYS B CA 1
ATOM 3322 C C . LYS B 1 207 ? -14.523 6.176 6.621 1 98.62 207 LYS B C 1
ATOM 3324 O O . LYS B 1 207 ? -13.922 6.809 5.75 1 98.62 207 LYS B O 1
ATOM 3329 N N . ASP B 1 208 ? -15.773 5.82 6.539 1 96.88 208 ASP B N 1
ATOM 3330 C CA . ASP B 1 208 ? -16.625 6.391 5.496 1 96.88 208 ASP B CA 1
ATOM 3331 C C . ASP B 1 208 ? -17.391 7.602 6.02 1 96.88 208 ASP B C 1
ATOM 3333 O O . ASP B 1 208 ? -17.172 8.047 7.148 1 96.88 208 ASP B O 1
ATOM 3337 N N . GLY B 1 209 ? -18.234 8.188 5.211 1 94.88 209 GLY B N 1
ATOM 3338 C CA . GLY B 1 209 ? -18.938 9.406 5.551 1 94.88 209 GLY B CA 1
ATOM 3339 C C . GLY B 1 209 ? -20 9.203 6.617 1 94.88 209 GLY B C 1
ATOM 3340 O O . GLY B 1 209 ? -20.5 10.172 7.191 1 94.88 209 GLY B O 1
ATOM 3341 N N . GLN B 1 210 ? -20.281 7.98 6.91 1 93.5 210 GLN B N 1
ATOM 3342 C CA . GLN B 1 210 ? -21.281 7.676 7.926 1 93.5 210 GLN B CA 1
ATOM 3343 C C . GLN B 1 210 ? -20.625 7.363 9.266 1 93.5 210 GLN B C 1
ATOM 3345 O O . GLN B 1 210 ? -21.312 7.105 10.258 1 93.5 210 GLN B O 1
ATOM 3350 N N . GLY B 1 211 ? -19.359 7.363 9.273 1 94.31 211 GLY B N 1
ATOM 3351 C CA . GLY B 1 211 ? -18.641 7.176 10.523 1 94.31 211 GLY B CA 1
ATOM 3352 C C . GLY B 1 211 ? -18.25 5.73 10.773 1 94.31 211 GLY B C 1
ATOM 3353 O O . GLY B 1 211 ? -17.609 5.422 11.789 1 94.31 211 GLY B O 1
ATOM 3354 N N . ALA B 1 212 ? -18.594 4.812 9.883 1 97.5 212 ALA B N 1
ATOM 3355 C CA . ALA B 1 212 ? -18.188 3.418 10.031 1 97.5 212 ALA B CA 1
ATOM 3356 C C . ALA B 1 212 ? -16.672 3.279 9.906 1 97.5 212 ALA B C 1
ATOM 3358 O O . ALA B 1 212 ? -16.062 3.854 9 1 97.5 212 ALA B O 1
ATOM 3359 N N . VAL B 1 213 ? -16.109 2.523 10.852 1 98.75 213 VAL B N 1
ATOM 3360 C CA . VAL B 1 213 ? -14.68 2.23 10.766 1 98.75 213 VAL B CA 1
ATOM 3361 C C . VAL B 1 213 ? -14.445 1.036 9.844 1 98.75 213 VAL B C 1
ATOM 3363 O O . VAL B 1 213 ? -14.945 -0.061 10.102 1 98.75 213 VAL B O 1
ATOM 3366 N N . LEU B 1 214 ? -13.664 1.244 8.805 1 98.81 214 LEU B N 1
ATOM 3367 C CA . LEU B 1 214 ? -13.484 0.243 7.762 1 98.81 214 LEU B CA 1
ATOM 3368 C C . LEU B 1 214 ? -12.141 -0.469 7.918 1 98.81 214 LEU B C 1
ATOM 3370 O O . LEU B 1 214 ? -11.977 -1.598 7.453 1 98.81 214 LEU B O 1
ATOM 3374 N N . ALA B 1 215 ? -11.164 0.159 8.531 1 98.94 215 ALA B N 1
ATOM 3375 C CA . ALA B 1 215 ? -9.852 -0.41 8.836 1 98.94 215 ALA B CA 1
ATOM 3376 C C . ALA B 1 215 ? -9.188 0.34 9.992 1 98.94 215 ALA B C 1
ATOM 3378 O O . ALA B 1 215 ? -9.547 1.485 10.281 1 98.94 215 ALA B O 1
ATOM 3379 N N . LYS B 1 216 ? -8.281 -0.285 10.664 1 98.94 216 LYS B N 1
ATOM 3380 C CA . LYS B 1 216 ? -7.445 0.284 11.719 1 98.94 216 LYS B CA 1
ATOM 3381 C C . LYS B 1 216 ? -5.977 -0.067 11.5 1 98.94 216 LYS B C 1
ATOM 3383 O O . LYS B 1 216 ? -5.656 -1.174 11.062 1 98.94 216 LYS B O 1
ATOM 3388 N N . ALA B 1 217 ? -5.137 0.833 11.82 1 98.94 217 ALA B N 1
ATOM 3389 C CA . ALA B 1 217 ? -3.711 0.566 11.641 1 98.94 217 ALA B CA 1
ATOM 3390 C C . ALA B 1 217 ? -2.883 1.232 12.734 1 98.94 217 ALA B C 1
ATOM 3392 O O . ALA B 1 217 ? -3.344 2.178 13.375 1 98.94 217 ALA B O 1
ATOM 3393 N N . ALA B 1 218 ? -1.728 0.727 12.961 1 98.88 218 ALA B N 1
ATOM 3394 C CA . ALA B 1 218 ? -0.7 1.271 13.844 1 98.88 218 ALA B CA 1
ATOM 3395 C C . ALA B 1 218 ? 0.672 1.235 13.18 1 98.88 218 ALA B C 1
ATOM 3397 O O . ALA B 1 218 ? 0.935 0.379 12.336 1 98.88 218 ALA B O 1
ATOM 3398 N N . SER B 1 219 ? 1.47 2.141 13.555 1 98.81 219 SER B N 1
ATOM 3399 C CA . SER B 1 219 ? 2.789 2.197 12.93 1 98.81 219 SER B CA 1
ATOM 3400 C C . SER B 1 219 ? 3.832 2.744 13.898 1 98.81 219 SER B C 1
ATOM 3402 O O . SER B 1 219 ? 3.488 3.377 14.898 1 98.81 219 SER B O 1
ATOM 3404 N N . THR B 1 220 ? 5.051 2.42 13.625 1 98.69 220 THR B N 1
ATOM 3405 C CA . THR B 1 220 ? 6.219 2.986 14.297 1 98.69 220 THR B CA 1
ATOM 3406 C C . THR B 1 220 ? 7.078 3.77 13.305 1 98.69 220 THR B C 1
ATOM 3408 O O . THR B 1 220 ? 7.422 3.262 12.234 1 98.69 220 THR B O 1
ATOM 3411 N N . TRP B 1 221 ? 7.391 4.906 13.68 1 97.69 221 TRP B N 1
ATOM 3412 C CA . TRP B 1 221 ? 8.242 5.785 12.883 1 97.69 221 TRP B CA 1
ATOM 3413 C C . TRP B 1 221 ? 9.547 6.09 13.617 1 97.69 221 TRP B C 1
ATOM 3415 O O . TRP B 1 221 ? 9.562 6.215 14.844 1 97.69 221 TRP B O 1
ATOM 3425 N N . VAL B 1 222 ? 10.617 6.277 12.82 1 96.06 222 VAL B N 1
ATOM 3426 C CA . VAL B 1 222 ? 11.914 6.555 13.414 1 96.06 222 VAL B CA 1
ATOM 3427 C C . VAL B 1 222 ? 12.562 7.75 12.719 1 96.06 222 VAL B C 1
ATOM 3429 O O . VAL B 1 222 ? 12.711 7.758 11.492 1 96.06 222 VAL B O 1
ATOM 3432 N N . ALA B 1 223 ? 12.938 8.703 13.508 1 92.94 223 ALA B N 1
ATOM 3433 C CA . ALA B 1 223 ? 13.688 9.852 12.992 1 92.94 223 ALA B CA 1
ATOM 3434 C C . ALA B 1 223 ? 15.109 9.453 12.617 1 92.94 223 ALA B C 1
ATOM 3436 O O . ALA B 1 223 ? 15.781 8.734 13.367 1 92.94 223 ALA B O 1
ATOM 3437 N N . LEU B 1 224 ? 15.539 9.93 11.477 1 88.25 224 LEU B N 1
ATOM 3438 C CA . LEU B 1 224 ? 16.859 9.562 10.961 1 88.25 224 LEU B CA 1
ATOM 3439 C C . LEU B 1 224 ? 17.953 10.398 11.625 1 88.25 224 LEU B C 1
ATOM 3441 O O . LEU B 1 224 ? 17.766 11.602 11.844 1 88.25 224 LEU B O 1
ATOM 3445 N N . LYS B 1 225 ? 19.047 9.633 12.047 1 76.25 225 LYS B N 1
ATOM 3446 C CA . LYS B 1 225 ? 20.188 10.328 12.633 1 76.25 225 LYS B CA 1
ATOM 3447 C C . LYS B 1 225 ? 20.891 11.211 11.602 1 76.25 225 LYS B C 1
ATOM 3449 O O . LYS B 1 225 ? 21 10.836 10.43 1 76.25 225 LYS B O 1
ATOM 3454 N N . PRO B 1 226 ? 21.141 12.508 12.078 1 63.09 226 PRO B N 1
ATOM 3455 C CA . PRO B 1 226 ? 21.875 13.367 11.148 1 63.09 226 PRO B CA 1
ATOM 3456 C C . PRO B 1 226 ? 23.203 12.75 10.695 1 63.09 226 PRO B C 1
ATOM 3458 O O . PRO B 1 226 ? 23.812 11.977 11.438 1 63.09 226 PRO B O 1
ATOM 3461 N N . ASN B 1 227 ? 23.359 12.375 9.469 1 49.09 227 ASN B N 1
ATOM 3462 C CA . ASN B 1 227 ? 24.703 11.953 9.109 1 49.09 227 ASN B CA 1
ATOM 3463 C C . ASN B 1 227 ? 25.75 12.883 9.719 1 49.09 227 ASN B C 1
ATOM 3465 O O . ASN B 1 227 ? 25.703 14.094 9.523 1 49.09 227 ASN B O 1
ATOM 3469 N N . LEU B 1 228 ? 26.172 12.57 10.938 1 36.16 228 LEU B N 1
ATOM 3470 C CA . LEU B 1 228 ? 27.375 13.297 11.344 1 36.16 228 LEU B CA 1
ATOM 3471 C C . LEU B 1 228 ? 28.469 13.172 10.289 1 36.16 228 LEU B C 1
ATOM 3473 O O . LEU B 1 228 ? 28.656 12.094 9.703 1 36.16 228 LEU B O 1
#